Protein 3GXR (pdb70)

InterPro domains:
  IPR002152 Glycoside hydrolase, family 23 [PIRSF001065] (32-217)
  IPR002152 Glycoside hydrolase, family 23 [PR00749] (32-52)
  IPR002152 Glycoside hydrolase, family 23 [PR00749] (56-77)
  IPR002152 Glycoside hydrolase, family 23 [PR00749] (124-142)
  IPR002152 Glycoside hydrolase, family 23 [PR00749] (157-173)
  IPR002152 Glycoside hydrolase, family 23 [PR00749] (174-195)
  IPR002152 Glycoside hydrolase, family 23 [PR00749] (196-216)
  IPR023346 Lysozyme-like domain superfamily [SSF53955] (33-217)

Sequence (728 aa):
YGDITQVETSGASSKTSRQDKLEYDGVRASHTMAQTDAGRMEKYKSFINNVAKKHVVDPAVIAAIISRESRAGNVIFNTTPPGWGDNYNGFGLMQVDKRYHEPRGAWNSEEHIDQATGILVNFIQLIQKKFPSWSTEQQLKGAIAAYNTGDGRVESYESVDSRTTGKDYSNDVVARAQWYKKNGFDITQVETSGASSKTSRQDKLEYDGVRASHTMAQTDAGRMEKYKSFINNVAKKHVVDPAVIAAIISRESRAGNVIFNTTPPGWGDNYNGFGLMQVDKRYHEPRGAWNSEEHIDQATGILVNFIQLIQKKFPSWSTEQQLKGAIAAYNTGDGRVESYESVDSRTTGKDYSNDVVARAQWYKKNGFVGYGDITQVETSGASSKTSRQDKLEYDGVRASHTMAQTDAGRMEKYKSFINNVAKKHVVDPAVIAAIISRESRAGNYNGFGLMQVDKRYHEPRGAWNSEEHIDQATGILVNFIQLIQKKFPSWSTEQQLKGAIAAYNTGDGRVESYESVDSRTTGKDYSNDVVARAQWYKKNGFGYGDITQVETSGASSKTSRQDKLEYDGVRASHTMAQTDAGRMEKYKSFINNVAKKHVVDPAVIAAIISRESRAGNVIFNTTPPGWGDNYNGFGLMQVDKRYHEPRGAWNSEEHIDQATGILVNFIQLIQKKFPSWSTEQQLKGAIAAYNTGDGRVESYESVDSRTTGKDYSNDVVARAQWYKKNGF

Nearest PDB structures (foldseek):
  3gxr-assembly3_C  TM=1.006E+00  e=1.291E-26  Gadus morhua
  3gxr-assembly2_B  TM=9.962E-01  e=1.341E-23  Gadus morhua
  4g9s-assembly1_A  TM=9.813E-01  e=1.828E-18  Salmo salar
  3mgw-assembly1_A  TM=9.842E-01  e=4.224E-18  Salmo salar
  3wyh-assembly2_B  TM=9.875E-01  e=3.030E-17  Struthio camelus

Organism: Gadus morhua (NCBI:txid8049)

CATH classification: 1.10.530.10

Solvent-accessible surface area: 31520 Å² total; per-residue (Å²): 106,25,68,6,40,59,7,81,32,79,2,3,32,72,130,22,2,148,108,38,190,40,176,66,70,12,28,88,0,0,0,27,2,0,18,69,0,12,49,79,0,83,145,10,48,21,62,0,30,48,4,7,93,138,34,114,11,44,48,4,4,0,0,0,0,0,0,34,40,0,38,3,4,73,86,3,117,104,35,114,88,58,0,38,20,98,122,119,22,2,21,0,0,0,23,3,30,89,143,158,55,139,40,109,29,59,44,41,19,69,90,0,0,32,12,0,0,23,22,1,15,76,29,1,95,72,0,56,178,84,36,102,113,42,55,67,35,44,7,8,12,0,0,0,0,1,27,49,10,24,42,59,121,0,109,44,36,168,40,4,8,43,138,9,91,29,148,5,3,0,16,0,0,0,0,4,0,4,13,4,113,101,19,32,26,93,4,66,125,7,119,32,78,2,5,30,75,131,1,0,121,98,44,154,24,160,82,67,14,53,170,0,0,57,41,0,0,113,68,0,28,60,54,0,107,112,9,62,68,64,0,45,77,4,2,176,138,38,139,12,35,31,0,0,0,0,0,0,0,0,19,40,0,13,3,3,44,79,0,30,18,14,12,27,18,0,44,19,90,69,22,27,4,21,0,0,0,22,2,38,85,129,164,57,115,32,107,30,61,40,42,22,66,98,0,0,37,36,0,0,17,17,0,36,78,34,31,115,73,0,79,168,88,26,110,108,32,51,91,39,51,13,28,7,0,0,0,0,0,28,47,6,23,40,65,98,0,110,40,38,182,32,4,7,43,114,8,80,14,152,3,3,0,17,0,0,0,0,0,0,35,41,0,81,178,70,46,36,140,27,61,10,44,1,67,114,6,131,31,80,2,4,30,54,144,4,2,158,109,17,145,8,128,20,62,13,52,125,0,0,25,1,0,0,22,33,0,16,15,91,0,105,153,8,80,75,69,0,35,57,2,4,157,131,34,94,10,22,32,0,1,0,0,0,0,0,0,26,51,19,36,4,28,131,238,49,36,55,13,0,0,69,2,43,125,148,154,55,158,54,117,38,60,111,36,23,62,89,0,0,32,11,0,0,16,16,0,17,71,35,0,98,83,0,56,171,87,25,108,109,38,46,57,41,65,14,7,13,0,0,0,0,0,24,47,4,24,40,58,114,0,98,41,63,178,42,4,8,59,120,9,85,15,157,4,2,0,16,0,0,0,0,0,0,33,28,0,44,88,47,25,17,73,53,33,50,1,74,124,7,126,31,77,3,3,29,59,145,12,2,143,93,46,188,34,173,72,67,14,51,161,0,0,42,36,0,0,108,57,0,24,12,15,0,79,44,5,68,70,16,0,26,64,0,2,151,135,32,116,12,31,34,0,1,0,0,0,0,0,0,30,42,0,16,1,3,55,96,3,99,117,38,91,22,63,0,13,16,100,128,105,23,2,10,0,0,0,25,3,31,11,70,124,58,43,9,109,26,24,34,13,14,53,87,0,0,25,11,0,0,21,21,0,15,78,30,0,82,63,0,38,166,91,23,101,110,37,52,49,34,52,15,7,13,0,0,0,0,1,25,48,10,21,40,59,110,0,89,23,48,164,36,3,8,56,109,1,88,14,126,4,2,0,18,0,0,0,0,0,0,37,31,1,83,142,66,51,30

B-factor: mean 21.5, std 6.94, range [4.9, 52.39]

Radius of gyration: 28.85 Å; Cα contacts (8 Å, |Δi|>4): 1336; chains: 4; bounding box: 89×54×73 Å

Secondary structure (DSSP, 8-state):
---GGG-----B-HHHHHTTT-S--HHHHHHHHHHHTHHHHHTTHHHHHHHHHHHT--HHHHHHHHHHHHTTTTTTTTSSSTTEETTTTEETTTTEETTTSPPPS-TTSHHHHHHHHHHHHHHHHHHHHHSTTS-HHHHHHHHHHHHHH-GGG---STTTTTTSGGG-HHHHHHHHHHHHHHH--/-GGGS----B-HHHHGGGT-S--HHHHHHHHHHHHHHHHHTTHHHHHHHHHHHT--HHHHHHHHHHHHTTTTTTTTSSSTTEETTTTEETTTTEETTTS---S-TTSHHHHHHHHHHHHHHHHHHHHH-TTS-HHHHHHHHHHHHHH-GGG---STTTTTTSGGG-HHHHHHHHHHHHHHTT-/-TTS-GGGS----B-HHHHGGGT-S--HHHHHHHHHHHHHHHHGGGHHHHHHHHHHHT--HHHHHHHHHHHHGGG---EETTTTEETTTS---S-TTSHHHHHHHHHHHHHHHHHHHHH-TTS-HHHHHHHHHHHHHH-GGG---STTTTTTSGGG-HHHHHHHHHHHHHHTT-/----GGGS----B-HHHHHTTT-S--HHHHHHHHHHHHHHHHGGGHHHHHHHHHHHT--HHHHHHHHHHHHTTTTTTTTSSSTTEETTTTEETTTTEETTTS---S-TTSHHHHHHHHHHHHHHHHHHHHH-TTS-HHHHHHHHHHHHHH-GGG---STTTTTTSGGG-HHHHHHHHHHHHHTTT-

Structure (mmCIF, N/CA/C/O backbone):
data_3GXR
#
_entry.id   3GXR
#
_cell.length_a   110.190
_cell.length_b   75.520
_cell.length_c   78.290
_cell.angle_alpha   90.00
_cell.angle_beta   93.25
_cell.angle_gamma   90.00
#
_symmetry.space_group_name_H-M   'C 1 2 1'
#
loop_
_entity.id
_entity.type
_entity.pdbx_description
1 polymer 'Goose-type lysozyme 1'
2 branched 2-acetamido-2-deoxy-beta-D-glucopyranose-(1-4)-2-acetamido-2-deoxy-beta-D-glucopyranose
3 branched 2-acetamido-2-deoxy-beta-D-glucopyranose-(1-4)-2-acetamido-2-deoxy-beta-D-glucopyranose-(1-4)-2-acetamido-2-deoxy-beta-D-glucopyranose
4 water water
#
loop_
_atom_site.group_PDB
_atom_site.id
_atom_site.type_symbol
_atom_site.label_atom_id
_atom_site.label_alt_id
_atom_site.label_comp_id
_atom_site.label_asym_id
_atom_site.label_entity_id
_atom_site.label_seq_id
_atom_site.pdbx_PDB_ins_code
_atom_site.Cartn_x
_atom_site.Cartn_y
_atom_site.Cartn_z
_atom_site.occupancy
_atom_site.B_iso_or_equiv
_atom_site.auth_seq_id
_atom_site.auth_comp_id
_atom_site.auth_asym_id
_atom_site.auth_atom_id
_atom_site.pdbx_PDB_model_num
ATOM 1 N N . TYR A 1 3 ? 27.934 42.741 0.534 1.00 28.34 5 TYR A N 1
ATOM 2 C CA . TYR A 1 3 ? 28.354 43.367 -0.813 1.00 29.97 5 TYR A CA 1
ATOM 3 C C . TYR A 1 3 ? 29.833 43.784 -0.935 1.00 29.59 5 TYR A C 1
ATOM 4 O O . TYR A 1 3 ? 30.159 44.816 -1.567 1.00 31.52 5 TYR A O 1
ATOM 13 N N . GLY A 1 4 ? 30.723 42.956 -0.413 1.00 29.45 6 GLY A N 1
ATOM 14 C CA . GLY A 1 4 ? 32.029 43.436 0.018 1.00 27.01 6 GLY A CA 1
ATOM 15 C C . GLY A 1 4 ? 31.738 43.672 1.485 1.00 27.20 6 GLY A C 1
ATOM 16 O O . GLY A 1 4 ? 30.573 43.802 1.864 1.00 28.40 6 GLY A O 1
ATOM 17 N N . ASP A 1 5 ? 32.783 43.726 2.305 1.00 26.10 7 ASP A N 1
ATOM 18 C CA . ASP A 1 5 ? 32.647 43.827 3.763 1.00 24.84 7 ASP A CA 1
ATOM 19 C C . ASP A 1 5 ? 33.287 45.174 4.210 1.00 23.63 7 ASP A C 1
ATOM 20 O O . ASP A 1 5 ? 34.519 45.385 4.084 1.00 22.30 7 ASP A O 1
ATOM 25 N N . ILE A 1 6 ? 32.438 46.074 4.699 1.00 22.05 8 ILE A N 1
ATOM 26 C CA . ILE A 1 6 ? 32.861 47.465 4.933 1.00 21.60 8 ILE A CA 1
ATOM 27 C C . ILE A 1 6 ? 34.027 47.530 5.951 1.00 21.38 8 ILE A C 1
ATOM 28 O O . ILE A 1 6 ? 34.933 48.381 5.862 1.00 20.66 8 ILE A O 1
ATOM 33 N N . THR A 1 7 ? 33.987 46.615 6.918 1.00 22.66 9 THR A N 1
ATOM 34 C CA . THR A 1 7 ? 35.047 46.539 7.938 1.00 22.50 9 THR A CA 1
ATOM 35 C C . THR A 1 7 ? 36.419 46.196 7.367 1.00 22.04 9 THR A C 1
ATOM 36 O O . THR A 1 7 ? 37.421 46.528 7.989 1.00 21.42 9 THR A O 1
ATOM 40 N N . GLN A 1 8 ? 36.474 45.528 6.215 1.00 21.99 10 GLN A N 1
ATOM 41 C CA . GLN A 1 8 ? 37.728 45.218 5.587 1.00 22.40 10 GLN A CA 1
ATOM 42 C C . GLN A 1 8 ? 38.197 46.184 4.525 1.00 21.69 10 GLN A C 1
ATOM 43 O O . GLN A 1 8 ? 39.251 45.963 3.912 1.00 22.40 10 GLN A O 1
ATOM 49 N N . VAL A 1 9 ? 37.424 47.241 4.259 1.00 21.25 11 VAL A N 1
ATOM 50 C CA . VAL A 1 9 ? 37.872 48.216 3.287 1.00 20.17 11 VAL A CA 1
ATOM 51 C C . VAL A 1 9 ? 38.974 49.107 3.866 1.00 18.77 11 VAL A C 1
ATOM 52 O O . VAL A 1 9 ? 38.902 49.573 5.010 1.00 19.17 11 VAL A O 1
ATOM 56 N N . GLU A 1 10 ? 40.022 49.364 3.102 1.00 17.81 12 GLU A N 1
ATOM 57 C CA . GLU A 1 10 ? 41.030 50.188 3.680 1.00 19.26 12 GLU A CA 1
ATOM 58 C C . GLU A 1 10 ? 40.556 51.610 3.503 1.00 17.24 12 GLU A C 1
ATOM 59 O O . GLU A 1 10 ? 39.903 51.939 2.482 1.00 17.21 12 GLU A O 1
ATOM 65 N N . THR A 1 11 ? 40.976 52.457 4.430 1.00 16.34 13 THR A N 1
ATOM 66 C CA . THR A 1 11 ? 40.677 53.864 4.273 1.00 14.36 13 THR A CA 1
ATOM 67 C C . THR A 1 11 ? 41.706 54.789 4.934 1.00 15.24 13 THR A C 1
ATOM 68 O O . THR A 1 11 ? 42.156 54.519 6.085 1.00 16.63 13 THR A O 1
ATOM 72 N N . SER A 1 12 ? 41.966 55.919 4.278 1.00 15.45 14 SER A N 1
ATOM 73 C CA . SER A 1 12 ? 42.691 57.053 4.860 1.00 16.64 14 SER A CA 1
ATOM 74 C C . SER A 1 12 ? 41.781 58.182 5.409 1.00 15.76 14 SER A C 1
ATOM 75 O O . SER A 1 12 ? 42.298 59.260 5.788 1.00 15.75 14 SER A O 1
ATOM 78 N N . GLY A 1 13 ? 40.465 57.943 5.472 1.00 15.80 15 GLY A N 1
ATOM 79 C CA . GLY A 1 13 ? 39.534 58.979 5.994 1.00 14.86 15 GLY A CA 1
ATOM 80 C C . GLY A 1 13 ? 39.515 60.306 5.206 1.00 15.14 15 GLY A C 1
ATOM 81 O O . GLY A 1 13 ? 39.872 60.360 4.009 1.00 15.44 15 GLY A O 1
ATOM 82 N N . ALA A 1 14 ? 39.154 61.383 5.916 1.00 14.49 16 ALA A N 1
ATOM 83 C CA . ALA A 1 14 ? 38.884 62.696 5.337 1.00 16.35 16 ALA A CA 1
ATOM 84 C C . ALA A 1 14 ? 40.167 63.459 5.077 1.00 16.84 16 ALA A C 1
ATOM 85 O O . ALA A 1 14 ? 41.186 63.291 5.790 1.00 16.05 16 ALA A O 1
ATOM 87 N N . SER A 1 15 ? 40.140 64.253 4.015 1.00 17.62 17 SER A N 1
ATOM 88 C CA . SER A 1 15 ? 41.270 65.123 3.652 1.00 18.08 17 SER A CA 1
ATOM 89 C C . SER A 1 15 ? 41.318 66.271 4.617 1.00 19.95 17 SER A C 1
ATOM 90 O O . SER A 1 15 ? 40.388 66.457 5.396 1.00 20.29 17 SER A O 1
ATOM 93 N N . SER A 1 16 ? 42.368 67.092 4.554 1.00 21.90 18 SER A N 1
ATOM 94 C CA . SER A 1 16 ? 42.407 68.210 5.511 1.00 22.83 18 SER A CA 1
ATOM 95 C C . SER A 1 16 ? 41.328 69.215 5.213 1.00 22.84 18 SER A C 1
ATOM 96 O O . SER A 1 16 ? 40.691 69.745 6.138 1.00 24.16 18 SER A O 1
ATOM 99 N N . LYS A 1 17 ? 41.084 69.434 3.920 1.00 23.59 19 LYS A N 1
ATOM 100 C CA . LYS A 1 17 ? 40.046 70.373 3.473 1.00 21.81 19 LYS A CA 1
ATOM 101 C C . LYS A 1 17 ? 38.692 69.992 4.044 1.00 20.63 19 LYS A C 1
ATOM 102 O O . LYS A 1 17 ? 37.975 70.818 4.630 1.00 20.95 19 LYS A O 1
ATOM 108 N N . THR A 1 18 ? 38.335 68.720 3.918 1.00 18.74 20 THR A N 1
ATOM 109 C CA . THR A 1 18 ? 37.039 68.307 4.435 1.00 18.31 20 THR A CA 1
ATOM 110 C C . THR A 1 18 ? 36.979 68.514 5.919 1.00 17.08 20 THR A C 1
ATOM 111 O O . THR A 1 18 ? 35.951 68.948 6.508 1.00 19.04 20 THR A O 1
ATOM 115 N N . SER A 1 19 ? 38.085 68.140 6.558 1.00 19.72 21 SER A N 1
ATOM 116 C CA . SER A 1 19 ? 38.206 68.118 8.042 1.00 20.96 21 SER A CA 1
ATOM 117 C C . SER A 1 19 ? 38.079 69.565 8.640 1.00 21.76 21 SER A C 1
ATOM 118 O O . SER A 1 19 ? 37.462 69.798 9.696 1.00 22.87 21 SER A O 1
ATOM 121 N N . ARG A 1 20 ? 38.651 70.498 7.917 1.00 24.36 22 ARG A N 1
ATOM 122 C CA . ARG A 1 20 ? 38.588 71.919 8.242 1.00 26.98 22 ARG A CA 1
ATOM 123 C C . ARG A 1 20 ? 37.153 72.429 8.447 1.00 27.42 22 ARG A C 1
ATOM 124 O O . ARG A 1 20 ? 36.902 73.263 9.310 1.00 27.83 22 ARG A O 1
ATOM 132 N N . GLN A 1 21 ? 36.189 71.905 7.692 1.00 28.43 23 GLN A N 1
ATOM 133 C CA . GLN A 1 21 ? 34.865 72.526 7.634 1.00 28.89 23 GLN A CA 1
ATOM 134 C C . GLN A 1 21 ? 34.087 72.227 8.903 1.00 28.76 23 GLN A C 1
ATOM 135 O O . GLN A 1 21 ? 33.062 72.886 9.190 1.00 30.03 23 GLN A O 1
ATOM 141 N N . ASP A 1 22 ? 34.565 71.246 9.671 1.00 26.35 24 ASP A N 1
ATOM 142 C CA . ASP A 1 22 ? 34.037 71.008 11.022 1.00 25.95 24 ASP A CA 1
ATOM 143 C C . ASP A 1 22 ? 34.984 71.616 12.060 1.00 25.03 24 ASP A C 1
ATOM 144 O O . ASP A 1 22 ? 34.830 71.419 13.272 1.00 25.30 24 ASP A O 1
ATOM 149 N N . LYS A 1 23 ? 35.928 72.411 11.576 1.00 24.73 25 LYS A N 1
ATOM 150 C CA . LYS A 1 23 ? 36.793 73.159 12.492 1.00 23.88 25 LYS A CA 1
ATOM 151 C C . LYS A 1 23 ? 37.617 72.180 13.313 1.00 22.71 25 LYS A C 1
ATOM 152 O O . LYS A 1 23 ? 37.886 72.397 14.481 1.00 22.22 25 LYS A O 1
ATOM 158 N N . LEU A 1 24 ? 38.000 71.066 12.667 1.00 22.21 26 LEU A N 1
ATOM 159 C CA . LEU A 1 24 ? 38.894 70.081 13.297 1.00 21.08 26 LEU A CA 1
ATOM 160 C C . LEU A 1 24 ? 40.376 70.380 13.097 1.00 21.27 26 LEU A C 1
ATOM 161 O O . LEU A 1 24 ? 40.791 70.819 12.018 1.00 22.23 26 LEU A O 1
ATOM 166 N N . GLU A 1 25 ? 41.184 70.128 14.143 1.00 21.65 27 GLU A N 1
ATOM 167 C CA . GLU A 1 25 ? 42.643 70.343 14.049 1.00 21.68 27 GLU A CA 1
ATOM 168 C C . GLU A 1 25 ? 43.433 69.123 13.516 1.00 21.35 27 GLU A C 1
ATOM 169 O O . GLU A 1 25 ? 44.684 69.152 13.406 1.00 21.40 27 GLU A O 1
ATOM 175 N N . TYR A 1 26 ? 42.708 68.079 13.139 1.00 19.98 28 TYR A N 1
ATOM 176 C CA . TYR A 1 26 ? 43.344 66.861 12.633 1.00 19.71 28 TYR A CA 1
ATOM 177 C C . TYR A 1 26 ? 42.498 66.363 11.427 1.00 19.50 28 TYR A C 1
ATOM 178 O O . TYR A 1 26 ? 41.347 66.814 11.226 1.00 19.78 28 TYR A O 1
ATOM 187 N N . ASP A 1 27 ? 43.084 65.473 10.649 1.00 17.80 29 ASP A N 1
ATOM 188 C CA . ASP A 1 27 ? 42.428 64.943 9.480 1.00 17.30 29 ASP A CA 1
ATOM 189 C C . ASP A 1 27 ? 42.229 63.420 9.549 1.00 16.46 29 ASP A C 1
ATOM 190 O O . ASP A 1 27 ? 42.332 62.805 10.624 1.00 16.65 29 ASP A O 1
ATOM 195 N N . GLY A 1 28 ? 41.941 62.814 8.398 1.00 17.40 30 GLY A N 1
ATOM 196 C CA . GLY A 1 28 ? 42.033 61.371 8.311 1.00 15.14 30 GLY A CA 1
ATOM 197 C C . GLY A 1 28 ? 40.916 60.620 9.010 1.00 16.21 30 GLY A C 1
ATOM 198 O O . GLY A 1 28 ? 39.774 61.103 9.104 1.00 14.37 30 GLY A O 1
ATOM 199 N N . VAL A 1 29 ? 41.202 59.382 9.437 1.00 15.53 31 VAL A N 1
ATOM 200 C CA . VAL A 1 29 ? 40.100 58.554 9.886 1.00 15.04 31 VAL A CA 1
ATOM 201 C C . VAL A 1 29 ? 39.478 59.154 11.139 1.00 14.62 31 VAL A C 1
ATOM 202 O O . VAL A 1 29 ? 38.272 59.107 11.350 1.00 15.55 31 VAL A O 1
ATOM 206 N N . ARG A 1 30 ? 40.336 59.698 12.022 1.00 14.68 32 ARG A N 1
ATOM 207 C CA . ARG A 1 30 ? 39.772 60.272 13.236 1.00 15.77 32 ARG A CA 1
ATOM 208 C C . ARG A 1 30 ? 38.769 61.440 12.895 1.00 14.53 32 ARG A C 1
ATOM 209 O O . ARG A 1 30 ? 37.739 61.569 13.546 1.00 15.17 32 ARG A O 1
ATOM 217 N N . ALA A 1 31 ? 39.070 62.213 11.863 1.00 13.77 33 ALA A N 1
ATOM 218 C CA . ALA A 1 31 ? 38.187 63.292 11.446 1.00 14.02 33 ALA A CA 1
ATOM 219 C C . ALA A 1 31 ? 36.842 62.727 10.937 1.00 12.88 33 ALA A C 1
ATOM 220 O O . ALA A 1 31 ? 35.777 63.212 11.290 1.00 14.33 33 ALA A O 1
ATOM 222 N N . SER A 1 32 ? 36.909 61.680 10.121 1.00 14.24 34 SER A N 1
ATOM 223 C CA . SER A 1 32 ? 35.704 60.956 9.686 1.00 13.79 34 SER A CA 1
ATOM 224 C C . SER A 1 32 ? 34.876 60.470 10.858 1.00 12.82 34 SER A C 1
ATOM 225 O O . SER A 1 32 ? 33.661 60.639 10.870 1.00 13.57 34 SER A O 1
ATOM 228 N N . HIS A 1 33 ? 35.529 59.785 11.839 1.00 11.10 35 HIS A N 1
ATOM 229 C CA . HIS A 1 33 ? 34.857 59.362 13.048 1.00 13.24 35 HIS A CA 1
ATOM 230 C C . HIS A 1 33 ? 34.130 60.540 13.744 1.00 12.92 35 HIS A C 1
ATOM 231 O O . HIS A 1 33 ? 32.963 60.432 14.182 1.00 13.98 35 HIS A O 1
ATOM 238 N N . THR A 1 34 ? 34.826 61.647 13.881 1.00 14.58 36 THR A N 1
ATOM 239 C CA . THR A 1 34 ? 34.273 62.811 14.590 1.00 12.99 36 THR A CA 1
ATOM 240 C C . THR A 1 34 ? 33.084 63.366 13.825 1.00 14.65 36 THR A C 1
ATOM 241 O O . THR A 1 34 ? 32.016 63.614 14.420 1.00 16.09 36 THR A O 1
ATOM 245 N N . MET A 1 35 ? 33.244 63.499 12.505 1.00 13.65 37 MET A N 1
ATOM 246 C CA . MET A 1 35 ? 32.079 64.020 11.675 1.00 14.51 37 MET A CA 1
ATOM 247 C C . MET A 1 35 ? 30.885 63.078 11.698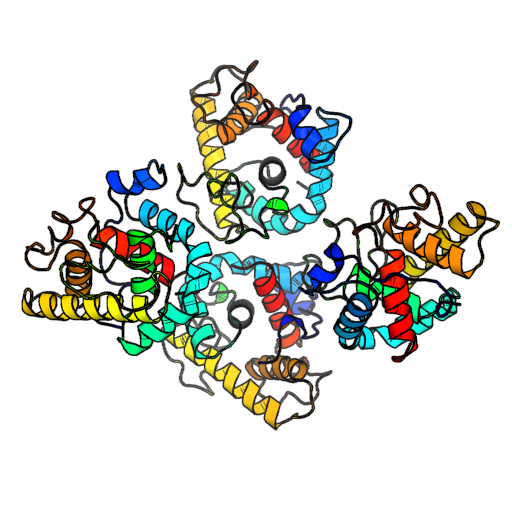 1.00 13.02 37 MET A C 1
ATOM 248 O O . MET A 1 35 ? 29.671 63.509 11.789 1.00 12.90 37 MET A O 1
ATOM 253 N N . ALA A 1 36 ? 31.174 61.762 11.706 1.00 12.53 38 ALA A N 1
ATOM 254 C CA . ALA A 1 36 ? 30.101 60.781 11.835 1.00 13.91 38 ALA A CA 1
ATOM 255 C C . ALA A 1 36 ? 29.410 60.896 13.196 1.00 13.79 38 ALA A C 1
ATOM 256 O O . ALA A 1 36 ? 28.150 60.917 13.279 1.00 12.37 38 ALA A O 1
ATOM 258 N N . GLN A 1 37 ? 30.232 60.987 14.250 1.00 12.78 39 GLN A N 1
ATOM 259 C CA . GLN A 1 37 ? 29.701 61.179 15.599 1.00 13.70 39 GLN A CA 1
ATOM 260 C C . GLN A 1 37 ? 28.836 62.446 15.688 1.00 15.32 39 GLN A C 1
ATOM 261 O O . GLN A 1 37 ? 27.731 62.378 16.228 1.00 15.96 39 GLN A O 1
ATOM 267 N N . THR A 1 38 ? 29.291 63.513 15.057 1.00 16.53 40 THR A N 1
ATOM 268 C CA . THR A 1 38 ? 28.528 64.796 15.026 1.00 15.61 40 THR A CA 1
ATOM 269 C C . THR A 1 38 ? 27.122 64.578 14.474 1.00 15.77 40 THR A C 1
ATOM 270 O O . THR A 1 38 ? 26.123 65.075 15.034 1.00 16.25 40 THR A O 1
ATOM 274 N N . ASP A 1 39 ? 27.008 63.727 13.439 1.00 14.11 41 ASP A N 1
ATOM 275 C CA . ASP A 1 39 ? 25.712 63.544 12.787 1.00 13.99 41 ASP A CA 1
ATOM 276 C C . ASP A 1 39 ? 24.866 62.402 13.380 1.00 13.88 41 ASP A C 1
ATOM 277 O O . ASP A 1 39 ? 23.799 62.122 12.900 1.00 14.32 41 ASP A O 1
ATOM 282 N N . ALA A 1 40 ? 25.337 61.744 14.453 1.00 13.40 42 ALA A N 1
ATOM 283 C CA . ALA A 1 40 ? 24.758 60.479 14.853 1.00 15.08 42 ALA A CA 1
ATOM 284 C C . ALA A 1 40 ? 23.398 60.776 15.500 1.00 13.28 42 ALA A C 1
ATOM 285 O O . ALA A 1 40 ? 22.455 59.987 15.357 1.00 14.95 42 ALA A O 1
ATOM 287 N N . GLY A 1 41 ? 23.311 61.927 16.170 1.00 12.45 43 GLY A N 1
ATOM 288 C CA . GLY A 1 41 ? 22.062 62.295 16.862 1.00 13.95 43 GLY A CA 1
ATOM 289 C C . GLY A 1 41 ? 20.928 62.510 15.848 1.00 15.51 43 GLY A C 1
ATOM 290 O O . GLY A 1 41 ? 19.773 62.011 16.015 1.00 16.96 43 GLY A O 1
ATOM 291 N N . ARG A 1 42 ? 21.256 63.287 14.799 1.00 16.13 44 ARG A N 1
ATOM 292 C CA . ARG A 1 42 ? 20.289 63.582 13.709 1.00 16.19 44 ARG A CA 1
ATOM 293 C C . ARG A 1 42 ? 19.940 62.278 12.987 1.00 15.84 44 ARG A C 1
ATOM 294 O O . ARG A 1 42 ? 18.790 62.010 12.570 1.00 15.84 44 ARG A O 1
ATOM 302 N N . MET A 1 43 ? 20.934 61.420 12.906 1.00 14.92 45 MET A N 1
ATOM 303 C CA . MET A 1 43 ? 20.773 60.131 12.198 1.00 16.50 45 MET A CA 1
ATOM 304 C C . MET A 1 43 ? 19.681 59.262 12.835 1.00 17.48 45 MET A C 1
ATOM 305 O O . MET A 1 43 ? 19.000 58.529 12.142 1.00 17.57 45 MET A O 1
ATOM 310 N N . GLU A 1 44 ? 19.471 59.391 14.154 1.00 17.17 46 GLU A N 1
ATOM 311 C CA . GLU A 1 44 ? 18.457 58.578 14.861 1.00 19.11 46 GLU A CA 1
ATOM 312 C C . GLU A 1 44 ? 17.047 58.738 14.294 1.00 18.02 46 GLU A C 1
ATOM 313 O O . GLU A 1 44 ? 16.307 57.761 14.211 1.00 19.18 46 GLU A O 1
ATOM 319 N N . LYS A 1 45 ? 16.701 59.970 13.921 1.00 18.78 47 LYS A N 1
ATOM 320 C CA . LYS A 1 45 ? 15.414 60.306 13.290 1.00 19.90 47 LYS A CA 1
ATOM 321 C C . LYS A 1 45 ? 15.040 59.391 12.093 1.00 19.02 47 LYS A C 1
ATOM 322 O O . LYS A 1 45 ? 13.872 59.135 11.784 1.00 19.74 47 LYS A O 1
ATOM 328 N N . TYR A 1 46 ? 16.056 58.951 11.354 1.00 20.10 48 TYR A N 1
ATOM 329 C CA . TYR A 1 46 ? 15.872 58.188 10.115 1.00 18.72 48 TYR A CA 1
ATOM 330 C C . TYR A 1 46 ? 16.123 56.698 10.250 1.00 19.50 48 TYR A C 1
ATOM 331 O O . TYR A 1 46 ? 16.231 55.972 9.256 1.00 18.62 48 TYR A O 1
ATOM 340 N N . LYS A 1 47 ? 16.265 56.238 11.491 1.00 19.04 49 LYS A N 1
ATOM 341 C CA . LYS A 1 47 ? 16.522 54.843 11.785 1.00 22.09 49 LYS A CA 1
ATOM 342 C C . LYS A 1 47 ? 15.559 53.863 11.170 1.00 21.98 49 LYS A C 1
ATOM 343 O O . LYS A 1 47 ? 16.017 52.889 10.588 1.00 24.46 49 LYS A O 1
ATOM 349 N N . SER A 1 48 ? 14.236 54.055 11.312 1.00 22.33 50 SER A N 1
ATOM 350 C CA . SER A 1 48 ? 13.299 53.090 10.748 1.00 23.07 50 SER A CA 1
ATOM 351 C C . SER A 1 48 ? 13.594 53.006 9.244 1.00 22.35 50 SER A C 1
ATOM 352 O O . SER A 1 48 ? 13.708 51.917 8.692 1.00 25.20 50 SER A O 1
ATOM 355 N N . PHE A 1 49 ? 13.731 54.170 8.606 1.00 20.52 51 PHE A N 1
ATOM 356 C CA . PHE A 1 49 ? 13.934 54.221 7.133 1.00 18.15 51 PHE A CA 1
ATOM 357 C C . PHE A 1 49 ? 15.248 53.566 6.716 1.00 17.13 51 PHE A C 1
ATOM 358 O O . PHE A 1 49 ? 15.266 52.800 5.755 1.00 16.70 51 PHE A O 1
ATOM 366 N N . ILE A 1 50 ? 16.336 53.858 7.432 1.00 16.11 52 ILE A N 1
ATOM 367 C CA . ILE A 1 50 ? 17.659 53.351 7.053 1.00 16.00 52 ILE A CA 1
ATOM 368 C C . ILE A 1 50 ? 17.599 51.837 7.225 1.00 17.33 52 ILE A C 1
ATOM 369 O O . ILE A 1 50 ? 18.085 51.071 6.388 1.00 17.06 52 ILE A O 1
ATOM 374 N N . ASN A 1 51 ? 16.993 51.390 8.324 1.00 18.41 53 ASN A N 1
ATOM 375 C CA . ASN A 1 51 ? 16.843 49.928 8.531 1.00 20.66 53 ASN A CA 1
ATOM 376 C C . ASN A 1 51 ? 16.027 49.218 7.446 1.00 20.74 53 ASN A C 1
ATOM 377 O O . ASN A 1 51 ? 16.406 48.158 6.949 1.00 22.37 53 ASN A O 1
ATOM 382 N N . ASN A 1 52 ? 14.884 49.780 7.119 1.00 22.59 54 ASN A N 1
ATOM 383 C CA . ASN A 1 52 ? 14.080 49.226 6.070 1.00 22.41 54 ASN A CA 1
ATOM 384 C C . ASN A 1 52 ? 14.786 49.104 4.730 1.00 21.95 54 ASN A C 1
ATOM 385 O O . ASN A 1 52 ? 14.781 48.049 4.099 1.00 21.44 54 ASN A O 1
ATOM 390 N N . VAL A 1 53 ? 15.461 50.174 4.345 1.00 20.18 55 VAL A N 1
ATOM 391 C CA . VAL A 1 53 ? 16.133 50.199 3.055 1.00 18.93 55 VAL A CA 1
ATOM 392 C C . VAL A 1 53 ? 17.337 49.283 3.010 1.00 19.21 55 VAL A C 1
ATOM 393 O O . VAL A 1 53 ? 17.610 48.617 1.984 1.00 18.82 55 VAL A O 1
ATOM 397 N N . ALA A 1 54 ? 18.103 49.253 4.110 1.00 19.75 56 ALA A N 1
ATOM 398 C CA . ALA A 1 54 ? 19.247 48.365 4.196 1.00 18.69 56 ALA A CA 1
ATOM 399 C C . ALA A 1 54 ? 18.749 46.895 4.060 1.00 19.57 56 ALA A C 1
ATOM 400 O O . ALA A 1 54 ? 19.377 46.050 3.386 1.00 19.29 56 ALA A O 1
ATOM 402 N N . LYS A 1 55 ? 17.607 46.584 4.662 1.00 19.63 57 LYS A N 1
ATOM 403 C CA . LYS A 1 55 ? 17.069 45.220 4.544 1.00 21.98 57 LYS A CA 1
ATOM 404 C C . LYS A 1 55 ? 16.693 44.898 3.079 1.00 21.27 57 LYS A C 1
ATOM 405 O O . LYS A 1 55 ? 16.970 43.792 2.577 1.00 22.63 57 LYS A O 1
ATOM 411 N N . LYS A 1 56 ? 16.146 45.902 2.388 1.00 20.89 58 LYS A N 1
ATOM 412 C CA . LYS A 1 56 ? 15.590 45.718 1.036 1.00 18.97 58 LYS A CA 1
ATOM 413 C C . LYS A 1 56 ? 16.721 45.499 0.050 1.00 19.24 58 LYS A C 1
ATOM 414 O O . LYS A 1 56 ? 16.631 44.576 -0.770 1.00 19.60 58 LYS A O 1
ATOM 420 N N . HIS A 1 57 ? 17.777 46.308 0.160 1.00 17.61 59 HIS A N 1
ATOM 421 C CA . HIS A 1 57 ? 18.967 46.249 -0.743 1.00 17.23 59 HIS A CA 1
ATOM 422 C C . HIS A 1 57 ? 20.102 45.367 -0.272 1.00 18.12 59 HIS A C 1
ATOM 423 O O . HIS A 1 57 ? 21.039 45.133 -0.999 1.00 17.47 59 HIS A O 1
ATOM 430 N N . VAL A 1 58 ? 20.017 44.894 0.966 1.00 19.81 60 VAL A N 1
ATOM 431 C CA . VAL A 1 58 ? 21.105 44.113 1.552 1.00 20.82 60 VAL A CA 1
ATOM 432 C C . VAL A 1 58 ? 22.410 44.893 1.577 1.00 21.58 60 VAL A C 1
ATOM 433 O O . VAL A 1 58 ? 23.473 44.455 1.119 1.00 19.52 60 VAL A O 1
ATOM 437 N N . VAL A 1 59 ? 22.288 46.099 2.125 1.00 21.88 61 VAL A N 1
ATOM 438 C CA . VAL A 1 59 ? 23.413 47.007 2.240 1.00 22.62 61 VAL A CA 1
ATOM 439 C C . VAL A 1 59 ? 23.502 47.324 3.703 1.00 21.72 61 VAL A C 1
ATOM 440 O O . VAL A 1 59 ? 22.480 47.505 4.351 1.00 22.73 61 VAL A O 1
ATOM 444 N N . ASP A 1 60 ? 24.704 47.388 4.243 1.00 20.90 62 ASP A N 1
ATOM 445 C CA . ASP A 1 60 ? 24.844 47.641 5.679 1.00 21.41 62 ASP A CA 1
ATOM 446 C C . ASP A 1 60 ? 24.220 49.005 6.060 1.00 19.79 62 ASP A C 1
ATOM 447 O O . ASP A 1 60 ? 24.513 49.976 5.408 1.00 19.82 62 ASP A O 1
ATOM 452 N N . PRO A 1 61 ? 23.383 49.095 7.113 1.00 19.81 63 PRO A N 1
ATOM 453 C CA . PRO A 1 61 ? 22.836 50.391 7.433 1.00 18.90 63 PRO A CA 1
ATOM 454 C C . PRO A 1 61 ? 23.898 51.434 7.761 1.00 18.29 63 PRO A C 1
ATOM 455 O O . PRO A 1 61 ? 23.617 52.625 7.608 1.00 15.80 63 PRO A O 1
ATOM 459 N N . ALA A 1 62 ? 25.098 50.994 8.181 1.00 17.83 64 ALA A N 1
ATOM 460 C CA . ALA A 1 62 ? 26.206 51.908 8.473 1.00 15.93 64 ALA A CA 1
ATOM 461 C C . ALA A 1 62 ? 26.716 52.604 7.205 1.00 16.44 64 ALA A C 1
ATOM 462 O O . ALA A 1 62 ? 27.205 53.738 7.250 1.00 15.22 64 ALA A O 1
ATOM 464 N N . VAL A 1 63 ? 26.611 51.906 6.087 1.00 14.63 65 VAL A N 1
ATOM 465 C CA . VAL A 1 63 ? 27.022 52.481 4.809 1.00 14.65 65 VAL A CA 1
ATOM 466 C C . VAL A 1 63 ? 26.010 53.550 4.385 1.00 13.11 65 VAL A C 1
ATOM 467 O O . VAL A 1 63 ? 26.397 54.634 3.941 1.00 11.81 65 VAL A O 1
ATOM 471 N N . ILE A 1 64 ? 24.730 53.268 4.526 1.00 13.38 66 ILE A N 1
ATOM 472 C CA . ILE A 1 64 ? 23.671 54.257 4.266 1.00 12.70 66 ILE A CA 1
ATOM 473 C C . ILE A 1 64 ? 23.867 55.467 5.157 1.00 13.55 66 ILE A C 1
ATOM 474 O O . ILE A 1 64 ? 23.830 56.642 4.715 1.00 14.14 66 ILE A O 1
ATOM 479 N N . ALA A 1 65 ? 24.056 55.186 6.439 1.00 12.66 67 ALA A N 1
ATOM 480 C CA . ALA A 1 65 ? 24.189 56.271 7.380 1.00 14.73 67 ALA A CA 1
ATOM 481 C C . ALA A 1 65 ? 25.414 57.160 7.011 1.00 12.87 67 ALA A C 1
ATOM 482 O O . ALA A 1 65 ? 25.324 58.411 7.042 1.00 12.73 67 ALA A O 1
ATOM 484 N N . ALA A 1 66 ? 26.547 56.548 6.653 1.00 11.92 68 ALA A N 1
ATOM 485 C CA . ALA A 1 66 ? 27.768 57.249 6.270 1.00 12.51 68 ALA A CA 1
ATOM 486 C C . ALA A 1 66 ? 27.581 58.189 5.045 1.00 12.71 68 ALA A C 1
ATOM 487 O O . ALA A 1 66 ? 28.081 59.345 4.996 1.00 12.01 68 ALA A O 1
ATOM 489 N N . ILE A 1 67 ? 26.837 57.683 4.094 1.00 12.78 69 ILE A N 1
ATOM 490 C CA . ILE A 1 67 ? 26.464 58.507 2.930 1.00 11.64 69 ILE A CA 1
ATOM 491 C C . ILE A 1 67 ? 25.510 59.677 3.353 1.00 10.81 69 ILE A C 1
ATOM 492 O O . ILE A 1 67 ? 25.730 60.843 2.928 1.00 12.19 69 ILE A O 1
ATOM 497 N N . ILE A 1 68 ? 24.529 59.424 4.219 1.00 11.50 70 ILE A N 1
ATOM 498 C CA . ILE A 1 68 ? 23.667 60.523 4.717 1.00 10.35 70 ILE A CA 1
ATOM 499 C C . ILE A 1 68 ? 24.542 61.601 5.408 1.00 11.99 70 ILE A C 1
ATOM 500 O O . ILE A 1 68 ? 24.354 62.810 5.243 1.00 11.78 70 ILE A O 1
ATOM 505 N N . SER A 1 69 ? 25.543 61.157 6.169 1.00 12.06 71 SER A N 1
ATOM 506 C CA . SER A 1 69 ? 26.406 62.070 6.916 1.00 12.38 71 SER A CA 1
ATOM 507 C C . SER A 1 69 ? 27.262 62.893 5.960 1.00 12.82 71 SER A C 1
ATOM 508 O O . SER A 1 69 ? 27.321 64.116 6.029 1.00 13.44 71 SER A O 1
ATOM 511 N N . ARG A 1 70 ? 27.901 62.217 5.044 1.00 10.87 72 ARG A N 1
ATOM 512 C CA . ARG A 1 70 ? 28.771 62.912 4.130 1.00 11.28 72 ARG A CA 1
ATOM 513 C C . ARG A 1 70 ? 27.929 63.844 3.209 1.00 11.39 72 ARG A C 1
ATOM 514 O O . ARG A 1 70 ? 28.317 64.982 2.982 1.00 12.33 72 ARG A O 1
ATOM 522 N N . GLU A 1 71 ? 26.785 63.370 2.724 1.00 12.09 73 GLU A N 1
ATOM 523 C CA . GLU A 1 71 ? 26.037 64.103 1.683 1.00 13.38 73 GLU A CA 1
ATOM 524 C C . GLU A 1 71 ? 25.361 65.356 2.224 1.00 13.83 73 GLU A C 1
ATOM 525 O O . GLU A 1 71 ? 25.403 66.393 1.580 1.00 14.43 73 GLU A O 1
ATOM 531 N N . SER A 1 72 ? 24.760 65.305 3.434 1.00 13.02 74 SER A N 1
ATOM 532 C CA . SER A 1 72 ? 23.976 66.445 3.889 1.00 13.61 74 SER A CA 1
ATOM 533 C C . SER A 1 72 ? 24.109 66.653 5.399 1.00 13.68 74 SER A C 1
ATOM 534 O O . SER A 1 72 ? 23.330 67.417 5.971 1.00 14.90 74 SER A O 1
ATOM 537 N N . ARG A 1 73 ? 25.037 65.939 6.051 1.00 13.05 75 ARG A N 1
ATOM 538 C CA . ARG A 1 73 ? 25.179 66.012 7.509 1.00 11.87 75 ARG A CA 1
ATOM 539 C C . ARG A 1 73 ? 23.855 65.607 8.145 1.00 13.70 75 ARG A C 1
ATOM 540 O O . ARG A 1 73 ? 23.389 66.249 9.062 1.00 14.64 75 ARG A O 1
ATOM 548 N N . ALA A 1 74 ? 23.245 64.523 7.663 1.00 13.26 76 ALA A N 1
ATOM 549 C CA . ALA A 1 74 ? 21.889 64.143 8.152 1.00 12.78 76 ALA A CA 1
ATOM 550 C C . ALA A 1 74 ? 20.917 65.309 8.213 1.00 15.14 76 ALA A C 1
ATOM 551 O O . ALA A 1 74 ? 20.121 65.421 9.179 1.00 14.38 76 ALA A O 1
ATOM 553 N N . GLY A 1 75 ? 20.872 66.069 7.116 1.00 14.89 77 GLY A N 1
ATOM 554 C CA . GLY A 1 75 ? 19.900 67.142 6.939 1.00 14.20 77 GLY A CA 1
ATOM 555 C C . GLY A 1 75 ? 20.343 68.525 7.450 1.00 15.22 77 GLY A C 1
ATOM 556 O O . GLY A 1 75 ? 19.723 69.534 7.147 1.00 15.68 77 GLY A O 1
ATOM 557 N N . ASN A 1 76 ? 21.402 68.581 8.262 1.00 16.05 78 ASN A N 1
ATOM 558 C CA . ASN A 1 76 ? 21.877 69.849 8.812 1.00 17.67 78 ASN A CA 1
ATOM 559 C C . ASN A 1 76 ? 22.145 71.014 7.849 1.00 16.96 78 ASN A C 1
ATOM 560 O O . ASN A 1 76 ? 21.846 72.166 8.188 1.00 17.07 78 ASN A O 1
ATOM 565 N N . VAL A 1 77 ? 22.676 70.722 6.647 1.00 16.24 79 VAL A N 1
ATOM 566 C CA . VAL A 1 77 ? 22.984 71.715 5.672 1.00 16.13 79 VAL A CA 1
ATOM 567 C C . VAL A 1 77 ? 21.962 71.837 4.532 1.00 15.11 79 VAL A C 1
ATOM 568 O O . VAL A 1 77 ? 22.155 72.684 3.629 1.00 17.18 79 VAL A O 1
ATOM 572 N N . ILE A 1 78 ? 20.840 71.120 4.629 1.00 12.54 80 ILE A N 1
ATOM 573 C CA . ILE A 1 78 ? 19.811 71.191 3.571 1.00 13.48 80 ILE A CA 1
ATOM 574 C C . ILE A 1 78 ? 18.380 71.409 4.049 1.00 13.57 80 ILE A C 1
ATOM 575 O O . ILE A 1 78 ? 17.466 71.539 3.210 1.00 14.42 80 ILE A O 1
ATOM 580 N N . PHE A 1 79 ? 18.168 71.442 5.357 1.00 15.03 81 PHE A N 1
ATOM 581 C CA . PHE A 1 79 ? 16.786 71.510 5.855 1.00 16.63 81 PHE A CA 1
ATOM 582 C C . PHE A 1 79 ? 16.205 72.909 5.516 1.00 17.13 81 PHE A C 1
ATOM 583 O O . PHE A 1 79 ? 14.983 73.097 5.463 1.00 17.79 81 PHE A O 1
ATOM 591 N N . ASN A 1 80 ? 17.067 73.852 5.220 1.00 17.08 82 ASN A N 1
ATOM 592 C CA . ASN A 1 80 ? 16.657 75.304 5.119 1.00 19.05 82 ASN A CA 1
ATOM 593 C C . ASN A 1 80 ? 17.034 75.979 3.782 1.00 20.93 82 ASN A C 1
ATOM 594 O O . ASN A 1 80 ? 17.224 77.229 3.683 1.00 21.51 82 ASN A O 1
ATOM 599 N N . THR A 1 81 ? 17.189 75.178 2.741 1.00 23.01 83 THR A N 1
ATOM 600 C CA . THR A 1 81 ? 17.326 75.767 1.411 1.00 23.46 83 THR A CA 1
ATOM 601 C C . THR A 1 81 ? 15.907 76.076 0.862 1.00 26.26 83 THR A C 1
ATOM 602 O O . THR A 1 81 ? 14.910 75.701 1.467 1.00 25.06 83 THR A O 1
ATOM 606 N N . THR A 1 82 ? 15.759 76.799 -0.259 1.00 28.27 84 THR A N 1
ATOM 607 C CA . THR A 1 82 ? 14.400 76.793 -0.835 1.00 29.86 84 THR A CA 1
ATOM 608 C C . THR A 1 82 ? 14.301 76.262 -2.248 1.00 27.92 84 THR A C 1
ATOM 609 O O . THR A 1 82 ? 15.072 76.657 -3.134 1.00 29.53 84 THR A O 1
ATOM 613 N N . PRO A 1 83 ? 13.393 75.300 -2.417 1.00 27.44 85 PRO A N 1
ATOM 614 C CA . PRO A 1 83 ? 12.766 74.805 -1.184 1.00 26.60 85 PRO A CA 1
ATOM 615 C C . PRO A 1 83 ? 13.708 73.808 -0.437 1.00 25.03 85 PRO A C 1
ATOM 616 O O . PRO A 1 83 ? 14.781 73.554 -0.907 1.00 24.46 85 PRO A O 1
ATOM 620 N N . PRO A 1 84 ? 13.304 73.302 0.720 1.00 24.73 86 PRO A N 1
ATOM 621 C CA . PRO A 1 84 ? 14.174 72.392 1.478 1.00 22.84 86 PRO A CA 1
ATOM 622 C C . PRO A 1 84 ? 14.684 71.157 0.748 1.00 22.11 86 PRO A C 1
ATOM 623 O O . PRO A 1 84 ? 13.951 70.520 -0.025 1.00 22.13 86 PRO A O 1
ATOM 627 N N . GLY A 1 85 ? 15.918 70.788 1.070 1.00 20.52 87 GLY A N 1
ATOM 628 C CA . GLY A 1 85 ? 16.407 69.450 0.737 1.00 21.22 87 GLY A CA 1
ATOM 629 C C . GLY A 1 85 ? 17.423 69.487 -0.381 1.00 21.27 87 GLY A C 1
ATOM 630 O O . GLY A 1 85 ? 17.839 68.433 -0.873 1.00 22.19 87 GLY A O 1
ATOM 631 N N . TRP A 1 86 ? 17.824 70.679 -0.788 1.00 19.03 88 TRP A N 1
ATOM 632 C CA . TRP A 1 86 ? 18.697 70.853 -1.997 1.00 19.88 88 TRP A CA 1
ATOM 633 C C . TRP A 1 86 ? 20.200 71.096 -1.741 1.00 20.89 88 TRP A C 1
ATOM 634 O O . TRP A 1 86 ? 20.571 71.784 -0.747 1.00 21.03 88 TRP A O 1
ATOM 645 N N . GLY A 1 87 ? 21.071 70.620 -2.650 1.00 22.13 89 GLY A N 1
ATOM 646 C CA . GLY A 1 87 ? 22.504 70.925 -2.595 1.00 23.00 89 GLY A CA 1
ATOM 647 C C . GLY A 1 87 ? 23.146 70.931 -3.968 1.00 24.48 89 GLY A C 1
ATOM 648 O O . GLY A 1 87 ? 22.442 70.810 -4.993 1.00 24.28 89 GLY A O 1
ATOM 649 N N . ASP A 1 88 ? 24.482 71.062 -4.016 1.00 23.85 90 ASP A N 1
ATOM 650 C CA . ASP A 1 88 ? 25.232 70.903 -5.253 1.00 26.82 90 ASP A CA 1
ATOM 651 C C . ASP A 1 88 ? 24.592 71.641 -6.461 1.00 27.99 90 ASP A C 1
ATOM 652 O O . ASP A 1 88 ? 24.533 71.100 -7.568 1.00 28.62 90 ASP A O 1
ATOM 657 N N . ASN A 1 89 ? 24.184 72.867 -6.194 1.00 29.75 91 ASN A N 1
ATOM 658 C CA . ASN A 1 89 ? 23.517 73.863 -7.087 1.00 32.02 91 ASN A CA 1
ATOM 659 C C . ASN A 1 89 ? 22.873 73.672 -8.499 1.00 31.57 91 ASN A C 1
ATOM 660 O O . ASN A 1 89 ? 23.523 73.771 -9.506 1.00 33.13 91 ASN A O 1
ATOM 665 N N . TYR A 1 90 ? 21.591 73.457 -8.620 1.00 31.49 92 TYR A N 1
ATOM 666 C CA . TYR A 1 90 ? 20.689 73.073 -7.569 1.00 28.11 92 TYR A CA 1
ATOM 667 C C . TYR A 1 90 ? 20.414 71.633 -7.932 1.00 25.70 92 TYR A C 1
ATOM 668 O O . TYR A 1 90 ? 19.259 71.295 -8.303 1.00 24.95 92 TYR A O 1
ATOM 677 N N . ASN A 1 91 ? 21.477 70.815 -7.926 1.00 22.64 93 ASN A N 1
ATOM 678 C CA . ASN A 1 91 ? 21.404 69.535 -8.575 1.00 20.68 93 ASN A CA 1
ATOM 679 C C . ASN A 1 91 ? 21.229 68.360 -7.623 1.00 19.16 93 ASN A C 1
ATOM 680 O O . ASN A 1 91 ? 20.720 67.343 -8.057 1.00 17.84 93 ASN A O 1
ATOM 685 N N . GLY A 1 92 ? 21.648 68.500 -6.357 1.00 16.94 94 GLY A N 1
ATOM 686 C CA . GLY A 1 92 ? 21.593 67.367 -5.403 1.00 15.60 94 GLY A CA 1
ATOM 687 C C . GLY A 1 92 ? 20.344 67.452 -4.515 1.00 14.37 94 GLY A C 1
ATOM 688 O O . GLY A 1 92 ? 20.100 68.484 -3.870 1.00 14.90 94 GLY A O 1
ATOM 689 N N . PHE A 1 93 ? 19.551 66.389 -4.477 1.00 14.51 95 PHE A N 1
ATOM 690 C CA . PHE A 1 93 ? 18.267 66.381 -3.703 1.00 14.77 95 PHE A CA 1
ATOM 691 C C . PHE A 1 93 ? 18.298 65.358 -2.567 1.00 14.72 95 PHE A C 1
ATOM 692 O O . PHE A 1 93 ? 18.624 64.159 -2.775 1.00 14.30 95 PHE A O 1
ATOM 700 N N . GLY A 1 94 ? 17.907 65.826 -1.373 1.00 14.27 96 GLY A N 1
ATOM 701 C CA . GLY A 1 94 ? 17.632 64.935 -0.289 1.00 13.99 96 GLY A CA 1
ATOM 702 C C . GLY A 1 94 ? 18.815 64.630 0.648 1.00 14.10 96 GLY A C 1
ATOM 703 O O . GLY A 1 94 ? 19.950 65.073 0.420 1.00 14.14 96 GLY A O 1
ATOM 704 N N . LEU A 1 95 ? 18.517 63.829 1.670 1.00 13.44 97 LEU A N 1
ATOM 705 C CA . LEU A 1 95 ? 19.520 63.376 2.670 1.00 14.20 97 LEU A CA 1
ATOM 706 C C . LEU A 1 95 ? 20.789 62.792 2.023 1.00 14.76 97 LEU A C 1
ATOM 707 O O . LEU A 1 95 ? 21.925 63.030 2.499 1.00 15.64 97 LEU A O 1
ATOM 712 N N . MET A 1 96 ? 20.591 61.963 0.998 1.00 13.41 98 MET A N 1
ATOM 713 C CA . MET A 1 96 ? 21.697 61.326 0.260 1.00 13.72 98 MET A CA 1
ATOM 714 C C . MET A 1 96 ? 22.088 62.013 -1.059 1.00 12.59 98 MET A C 1
ATOM 715 O O . MET A 1 96 ? 22.992 61.545 -1.762 1.00 13.14 98 MET A O 1
ATOM 720 N N . GLN A 1 97 ? 21.486 63.180 -1.340 1.00 12.26 99 GLN A N 1
ATOM 721 C CA . GLN A 1 97 ? 21.915 63.996 -2.490 1.00 14.05 99 GLN A CA 1
ATOM 722 C C . GLN A 1 97 ? 21.882 63.241 -3.827 1.00 12.64 99 GLN A C 1
ATOM 723 O O . GLN A 1 97 ? 22.886 63.154 -4.537 1.00 13.02 99 GLN A O 1
ATOM 729 N N . VAL A 1 98 ? 20.705 62.681 -4.175 1.00 13.35 100 VAL A N 1
ATOM 730 C CA . VAL A 1 98 ? 20.469 62.108 -5.522 1.00 13.38 100 VAL A CA 1
ATOM 731 C C . VAL A 1 98 ? 20.640 63.230 -6.512 1.00 14.54 100 VAL A C 1
ATOM 732 O O . VAL A 1 98 ? 20.045 64.279 -6.332 1.00 14.79 100 VAL A O 1
ATOM 736 N N . ASP A 1 99 ? 21.465 63.058 -7.560 1.00 15.73 101 ASP A N 1
ATOM 737 C CA . ASP A 1 99 ? 21.694 64.104 -8.538 1.00 16.52 101 ASP A CA 1
ATOM 738 C C . ASP A 1 99 ? 20.596 64.121 -9.630 1.00 15.50 101 ASP A C 1
ATOM 739 O O . ASP A 1 99 ? 20.426 63.143 -10.367 1.00 15.71 101 ASP A O 1
ATOM 744 N N . LYS A 1 100 ? 19.784 65.186 -9.635 1.00 16.23 102 LYS A N 1
ATOM 745 C CA . LYS A 1 100 ? 18.627 65.225 -10.542 1.00 16.34 102 LYS A CA 1
ATOM 746 C C . LYS A 1 100 ? 18.997 65.048 -11.992 1.00 16.55 102 LYS A C 1
ATOM 747 O O . LYS A 1 100 ? 18.162 64.706 -12.816 1.00 17.53 102 LYS A O 1
ATOM 753 N N . ARG A 1 101 ? 20.203 65.409 -12.361 1.00 17.08 103 ARG A N 1
ATOM 754 C CA . ARG A 1 101 ? 20.551 65.295 -13.781 1.00 18.11 103 ARG A CA 1
ATOM 755 C C . ARG A 1 101 ? 20.547 63.859 -14.259 1.00 18.54 103 ARG A C 1
ATOM 756 O O . ARG A 1 101 ? 20.301 63.571 -15.420 1.00 18.29 103 ARG A O 1
ATOM 764 N N . TYR A 1 102 ? 20.799 62.940 -13.357 1.00 18.49 104 TYR A N 1
ATOM 765 C CA . TYR A 1 102 ? 20.869 61.535 -13.764 1.00 19.41 104 TYR A CA 1
ATOM 766 C C . TYR A 1 102 ? 19.663 60.635 -13.349 1.00 18.67 104 TYR A C 1
ATOM 767 O O . TYR A 1 102 ? 19.441 59.532 -13.932 1.00 20.01 104 TYR A O 1
ATOM 776 N N . HIS A 1 103 ? 18.930 61.082 -12.313 1.00 17.83 105 HIS A N 1
ATOM 777 C CA . HIS A 1 103 ? 17.792 60.368 -11.762 1.00 18.91 105 HIS A CA 1
ATOM 778 C C . HIS A 1 103 ? 16.715 61.363 -11.437 1.00 17.86 105 HIS A C 1
ATOM 779 O O . HIS A 1 103 ? 17.047 62.403 -10.897 1.00 19.22 105 HIS A O 1
ATOM 786 N N . GLU A 1 104 ? 15.443 61.042 -11.712 1.00 18.15 106 GLU A N 1
ATOM 787 C CA . GLU A 1 104 ? 14.370 61.946 -11.261 1.00 18.18 106 GLU A CA 1
ATOM 788 C C . GLU A 1 104 ? 14.247 61.846 -9.711 1.00 17.19 106 GLU A C 1
ATOM 789 O O . GLU A 1 104 ? 14.080 60.746 -9.190 1.00 17.09 106 GLU A O 1
ATOM 795 N N . PRO A 1 105 ? 14.350 62.970 -8.974 1.00 16.81 107 PRO A N 1
ATOM 796 C CA . PRO A 1 105 ? 14.401 62.696 -7.537 1.00 17.49 107 PRO A CA 1
ATOM 797 C C . PRO A 1 105 ? 13.042 62.422 -6.944 1.00 18.85 107 PRO A C 1
ATOM 798 O O . PRO A 1 105 ? 12.188 63.311 -6.921 1.00 21.91 107 PRO A O 1
ATOM 802 N N . ARG A 1 106 ? 12.891 61.240 -6.379 1.00 17.52 108 ARG A N 1
ATOM 803 C CA . ARG A 1 106 ? 11.656 60.790 -5.818 1.00 15.79 108 ARG A CA 1
ATOM 804 C C . ARG A 1 106 ? 11.571 60.943 -4.304 1.00 16.30 108 ARG A C 1
ATOM 805 O O . ARG A 1 106 ? 12.555 60.800 -3.596 1.00 14.11 108 ARG A O 1
ATOM 813 N N . GLY A 1 107 ? 10.345 61.099 -3.851 1.00 15.28 109 GLY A N 1
ATOM 814 C CA . GLY A 1 107 ? 10.053 61.215 -2.418 1.00 16.97 109 GLY A CA 1
ATOM 815 C C . GLY A 1 107 ? 10.300 62.626 -1.850 1.00 17.13 109 GLY A C 1
ATOM 816 O O . GLY A 1 107 ? 10.942 63.533 -2.475 1.00 15.93 109 GLY A O 1
ATOM 817 N N . ALA A 1 108 ? 9.821 62.795 -0.608 1.00 18.11 110 ALA A N 1
ATOM 818 C CA . ALA A 1 108 ? 10.202 63.984 0.185 1.00 18.78 110 ALA A CA 1
ATOM 819 C C . ALA A 1 108 ? 11.731 63.956 0.459 1.00 18.41 110 ALA A C 1
ATOM 820 O O . ALA A 1 108 ? 12.333 62.893 0.430 1.00 17.79 110 ALA A O 1
ATOM 822 N N . TRP A 1 109 ? 12.338 65.117 0.738 1.00 18.99 111 TRP A N 1
ATOM 823 C CA . TRP A 1 109 ? 13.808 65.187 0.848 1.00 19.88 111 TRP A CA 1
ATOM 824 C C . TRP A 1 109 ? 14.380 64.295 1.973 1.00 19.35 111 TRP A C 1
ATOM 825 O O . TRP A 1 109 ? 15.549 63.932 1.969 1.00 20.55 111 TRP A O 1
ATOM 836 N N . ASN A 1 110 ? 13.525 63.979 2.941 1.00 19.48 112 ASN A N 1
ATOM 837 C CA . ASN A 1 110 ? 13.893 63.277 4.120 1.00 20.26 112 ASN A CA 1
ATOM 838 C C . ASN A 1 110 ? 13.050 62.003 4.262 1.00 20.47 112 ASN A C 1
ATOM 839 O O . ASN A 1 110 ? 12.750 61.560 5.392 1.00 20.44 112 ASN A O 1
ATOM 844 N N . SER A 1 111 ? 12.685 61.398 3.125 1.00 19.25 113 SER A N 1
ATOM 845 C CA . SER A 1 111 ? 11.725 60.291 3.099 1.00 19.69 113 SER A CA 1
ATOM 846 C C . SER A 1 111 ? 12.364 58.884 2.925 1.00 20.11 113 SER A C 1
ATOM 847 O O . SER A 1 111 ? 13.516 58.750 2.474 1.00 18.34 113 SER A O 1
ATOM 850 N N . GLU A 1 112 ? 11.627 57.854 3.315 1.00 19.33 114 GLU A N 1
ATOM 851 C CA . GLU A 1 112 ? 12.067 56.474 3.057 1.00 21.28 114 GLU A CA 1
ATOM 852 C C . GLU A 1 112 ? 12.252 56.301 1.536 1.00 18.93 114 GLU A C 1
ATOM 853 O O . GLU A 1 112 ? 13.252 55.752 1.097 1.00 20.93 114 GLU A O 1
ATOM 859 N N . GLU A 1 113 ? 11.306 56.850 0.771 1.00 19.13 115 GLU A N 1
ATOM 860 C CA . GLU A 1 113 ? 11.318 56.738 -0.706 1.00 16.93 115 GLU A CA 1
ATOM 861 C C . GLU A 1 113 ? 12.639 57.277 -1.246 1.00 16.31 115 GLU A C 1
ATOM 862 O O . GLU A 1 113 ? 13.274 56.655 -2.070 1.00 15.36 115 GLU A O 1
ATOM 868 N N . HIS A 1 114 ? 13.029 58.460 -0.764 1.00 14.68 116 HIS A N 1
ATOM 869 C CA . HIS A 1 114 ? 14.336 59.049 -1.136 1.00 14.10 116 HIS A CA 1
ATOM 870 C C . HIS A 1 114 ? 15.533 58.121 -0.770 1.00 13.02 116 HIS A C 1
ATOM 871 O O . HIS A 1 114 ? 16.440 57.914 -1.577 1.00 12.65 116 HIS A O 1
ATOM 878 N N . ILE A 1 115 ? 15.639 57.716 0.461 1.00 13.36 117 ILE A N 1
ATOM 879 C CA . ILE A 1 115 ? 16.696 56.742 0.879 1.00 13.88 117 ILE A CA 1
ATOM 880 C C . ILE A 1 115 ? 16.744 55.435 0.070 1.00 14.63 117 ILE A C 1
ATOM 881 O O . ILE A 1 115 ? 17.800 54.928 -0.232 1.00 15.90 117 ILE A O 1
ATOM 886 N N . ASP A 1 116 ? 15.565 54.946 -0.309 1.00 15.66 118 ASP A N 1
ATOM 887 C CA . ASP A 1 116 ? 15.416 53.745 -1.109 1.00 15.85 118 ASP A CA 1
ATOM 888 C C . ASP A 1 116 ? 16.086 54.005 -2.482 1.00 15.46 118 ASP A C 1
ATOM 889 O O . ASP A 1 116 ? 16.950 53.274 -2.891 1.00 16.69 118 ASP A O 1
ATOM 894 N N . GLN A 1 117 ? 15.695 55.104 -3.102 1.00 15.34 119 GLN A N 1
ATOM 895 C CA . GLN A 1 117 ? 16.247 55.481 -4.392 1.00 14.47 119 GLN A CA 1
ATOM 896 C C . GLN A 1 117 ? 17.757 55.556 -4.344 1.00 13.08 119 GLN A C 1
ATOM 897 O O . GLN A 1 117 ? 18.475 55.011 -5.233 1.00 14.93 119 GLN A O 1
ATOM 903 N N . ALA A 1 118 ? 18.266 56.335 -3.369 1.00 14.96 120 ALA A N 1
ATOM 904 C CA . ALA A 1 118 ? 19.666 56.631 -3.340 1.00 12.98 120 ALA A CA 1
ATOM 905 C C . ALA A 1 118 ? 20.465 55.379 -3.053 1.00 13.61 120 ALA A C 1
ATOM 906 O O . ALA A 1 118 ? 21.506 55.155 -3.637 1.00 12.93 120 ALA A O 1
ATOM 908 N N . THR A 1 119 ? 19.947 54.544 -2.181 1.00 12.85 121 THR A N 1
ATOM 909 C CA . THR A 1 119 ? 20.604 53.263 -1.874 1.00 12.97 121 THR A CA 1
ATOM 910 C C . THR A 1 119 ? 20.552 52.354 -3.105 1.00 13.90 121 THR A C 1
ATOM 911 O O . THR A 1 119 ? 21.511 51.650 -3.393 1.00 12.45 121 THR A O 1
ATOM 915 N N . GLY A 1 120 ? 19.449 52.380 -3.878 1.00 14.19 122 GLY A N 1
ATOM 916 C CA . GLY A 1 120 ? 19.424 51.639 -5.144 1.00 14.17 122 GLY A CA 1
ATOM 917 C C . GLY A 1 120 ? 20.448 52.099 -6.148 1.00 12.74 122 GLY A C 1
ATOM 918 O O . GLY A 1 120 ? 21.058 51.299 -6.870 1.00 14.08 122 GLY A O 1
ATOM 919 N N . ILE A 1 121 ? 20.661 53.420 -6.188 1.00 12.73 123 ILE A N 1
ATOM 920 C CA . ILE A 1 121 ? 21.746 53.970 -7.007 1.00 11.56 123 ILE A CA 1
ATOM 921 C C . ILE A 1 121 ? 23.104 53.404 -6.635 1.00 13.26 123 ILE A C 1
ATOM 922 O O . ILE A 1 121 ? 23.916 53.070 -7.510 1.00 12.96 123 ILE A O 1
ATOM 927 N N . LEU A 1 122 ? 23.364 53.311 -5.336 1.00 12.50 124 LEU A N 1
ATOM 928 C CA . LEU A 1 122 ? 24.652 52.771 -4.864 1.00 12.83 124 LEU A CA 1
ATOM 929 C C . LEU A 1 122 ? 24.760 51.318 -5.315 1.00 13.39 124 LEU A C 1
ATOM 930 O O . LEU A 1 122 ? 25.788 50.915 -5.805 1.00 15.25 124 LEU A O 1
ATOM 935 N N . VAL A 1 123 ? 23.694 50.561 -5.177 1.00 14.70 125 VAL A N 1
ATOM 936 C CA . VAL A 1 123 ? 23.731 49.147 -5.590 1.00 16.38 125 VAL A CA 1
ATOM 937 C C . VAL A 1 123 ? 24.033 49.047 -7.067 1.00 17.16 125 VAL A C 1
ATOM 938 O O . VAL A 1 123 ? 24.809 48.186 -7.473 1.00 16.64 125 VAL A O 1
ATOM 942 N N . ASN A 1 124 ? 23.436 49.928 -7.879 1.00 18.24 126 ASN A N 1
ATOM 943 C CA . ASN A 1 124 ? 23.722 49.887 -9.297 1.00 19.34 126 ASN A CA 1
ATOM 944 C C . ASN A 1 124 ? 25.228 50.150 -9.513 1.00 18.33 126 ASN A C 1
ATOM 945 O O . ASN A 1 124 ? 25.872 49.525 -10.360 1.00 17.90 126 ASN A O 1
ATOM 950 N N . PHE A 1 125 ? 25.811 51.068 -8.751 1.00 16.69 127 PHE A N 1
ATOM 951 C CA . PHE A 1 125 ? 27.278 51.322 -8.905 1.00 14.87 127 PHE A CA 1
ATOM 952 C C . PHE A 1 125 ? 28.161 50.138 -8.437 1.00 16.05 127 PHE A C 1
ATOM 953 O O . PHE A 1 125 ? 29.239 49.922 -8.978 1.00 16.63 127 PHE A O 1
ATOM 961 N N . ILE A 1 126 ? 27.677 49.381 -7.471 1.00 16.16 128 ILE A N 1
ATOM 962 C CA . ILE A 1 126 ? 28.386 48.189 -6.992 1.00 17.63 128 ILE A CA 1
ATOM 963 C C . ILE A 1 126 ? 28.369 47.215 -8.179 1.00 18.79 128 ILE A C 1
ATOM 964 O O . ILE A 1 126 ? 29.412 46.709 -8.628 1.00 18.42 128 ILE A O 1
ATOM 969 N N . GLN A 1 127 ? 27.206 47.050 -8.795 1.00 19.46 129 GLN A N 1
ATOM 970 C CA . GLN A 1 127 ? 27.120 46.143 -9.948 1.00 20.18 129 GLN A CA 1
ATOM 971 C C . GLN A 1 127 ? 28.060 46.580 -11.108 1.00 20.45 129 GLN A C 1
ATOM 972 O O . GLN A 1 127 ? 28.747 45.735 -11.694 1.00 22.08 129 GLN A O 1
ATOM 978 N N . LEU A 1 128 ? 28.138 47.891 -11.381 1.00 19.43 130 LEU A N 1
ATOM 979 C CA . LEU A 1 128 ? 28.928 48.474 -12.461 1.00 20.82 130 LEU A CA 1
ATOM 980 C C . LEU A 1 128 ? 30.442 48.298 -12.181 1.00 20.33 130 LEU A C 1
ATOM 981 O O . LEU A 1 128 ? 31.251 47.898 -13.067 1.00 21.54 130 LEU A O 1
ATOM 986 N N . ILE A 1 129 ? 30.831 48.565 -10.943 1.00 19.70 131 ILE A N 1
ATOM 987 C CA . ILE A 1 129 ? 32.240 48.409 -10.568 1.00 19.22 131 ILE A CA 1
ATOM 988 C C . ILE A 1 129 ? 32.725 46.927 -10.514 1.00 19.63 131 ILE A C 1
ATOM 989 O O . ILE A 1 129 ? 33.854 46.627 -10.944 1.00 21.13 131 ILE A O 1
ATOM 994 N N . GLN A 1 130 ? 31.863 46.019 -10.060 1.00 20.06 132 GLN A N 1
ATOM 995 C CA . GLN A 1 130 ? 32.133 44.565 -10.182 1.00 22.24 132 GLN A CA 1
ATOM 996 C C . GLN A 1 130 ? 32.312 44.110 -11.630 1.00 24.18 132 GLN A C 1
ATOM 997 O O . GLN A 1 130 ? 33.132 43.256 -11.914 1.00 24.49 132 GLN A O 1
ATOM 1003 N N . LYS A 1 131 ? 31.562 44.691 -12.561 1.00 24.97 133 LYS A N 1
ATOM 1004 C CA . LYS A 1 131 ? 31.762 44.321 -13.973 1.00 27.00 133 LYS A CA 1
ATOM 1005 C C . LYS A 1 131 ? 33.019 44.970 -14.535 1.00 26.46 133 LYS A C 1
ATOM 1006 O O . LYS A 1 131 ? 33.717 44.366 -15.380 1.00 27.36 133 LYS A O 1
ATOM 1012 N N . LYS A 1 132 ? 33.356 46.169 -14.051 1.00 25.67 134 LYS A N 1
ATOM 1013 C CA . LYS A 1 132 ? 34.486 46.932 -14.588 1.00 24.46 134 LYS A CA 1
ATOM 1014 C C . LYS A 1 132 ? 35.803 46.365 -14.101 1.00 23.95 134 LYS A C 1
ATOM 1015 O O . LYS A 1 132 ? 36.763 46.347 -14.855 1.00 23.44 134 LYS A O 1
ATOM 1021 N N . PHE A 1 133 ? 35.852 45.983 -12.829 1.00 23.01 135 PHE A N 1
ATOM 1022 C CA . PHE A 1 133 ? 37.093 45.452 -12.243 1.00 23.95 135 PHE A CA 1
ATOM 1023 C C . PHE A 1 133 ? 36.772 44.130 -11.542 1.00 22.74 135 PHE A C 1
ATOM 1024 O O . PHE A 1 133 ? 36.750 44.067 -10.332 1.00 23.58 135 PHE A O 1
ATOM 1032 N N . PRO A 1 134 ? 36.469 43.071 -12.300 1.00 23.02 136 PRO A N 1
ATOM 1033 C CA . PRO A 1 134 ? 35.933 41.870 -11.634 1.00 22.77 136 PRO A CA 1
ATOM 1034 C C . PRO A 1 134 ? 36.946 41.119 -10.737 1.00 22.02 136 PRO A C 1
ATOM 1035 O O . PRO A 1 134 ? 36.566 40.308 -9.875 1.00 21.11 136 PRO A O 1
ATOM 1039 N N . SER A 1 135 ? 38.231 41.427 -10.943 1.00 21.31 137 SER A N 1
ATOM 1040 C CA . SER A 1 135 ? 39.300 40.871 -10.140 1.00 21.63 137 SER A CA 1
ATOM 1041 C C . SER A 1 135 ? 39.837 41.757 -9.002 1.00 21.97 137 SER A C 1
ATOM 1042 O O . SER A 1 135 ? 40.620 41.295 -8.195 1.00 21.73 137 SER A O 1
ATOM 1045 N N . TRP A 1 136 ? 39.388 43.012 -8.923 1.00 20.76 138 TRP A N 1
ATOM 1046 C CA . TRP A 1 136 ? 39.608 43.732 -7.705 1.00 20.36 138 TRP A CA 1
ATOM 1047 C C . TRP A 1 136 ? 38.893 42.839 -6.714 1.00 20.81 138 TRP A C 1
ATOM 1048 O O . TRP A 1 136 ? 38.012 42.077 -7.074 1.00 20.19 138 TRP A O 1
ATOM 1059 N N . SER A 1 137 ? 39.342 42.909 -5.475 1.00 20.96 139 SER A N 1
ATOM 1060 C CA . SER A 1 137 ? 38.690 42.298 -4.342 1.00 21.28 139 SER A CA 1
ATOM 1061 C C . SER A 1 137 ? 37.312 42.943 -4.126 1.00 22.70 139 SER A C 1
ATOM 1062 O O . SER A 1 137 ? 37.047 44.042 -4.632 1.00 21.38 139 SER A O 1
ATOM 1065 N N . THR A 1 138 ? 36.420 42.283 -3.388 1.00 22.06 140 THR A N 1
ATOM 1066 C CA . THR A 1 138 ? 35.061 42.793 -3.274 1.00 24.83 140 THR A CA 1
ATOM 1067 C C . THR A 1 138 ? 35.065 44.090 -2.425 1.00 24.19 140 THR A C 1
ATOM 1068 O O . THR A 1 138 ? 34.137 44.924 -2.497 1.00 25.36 140 THR A O 1
ATOM 1072 N N . GLU A 1 139 ? 36.092 44.201 -1.586 1.00 24.39 141 GLU A N 1
ATOM 1073 C CA . GLU A 1 139 ? 36.297 45.407 -0.788 1.00 22.86 141 GLU A CA 1
ATOM 1074 C C . GLU A 1 139 ? 36.807 46.539 -1.622 1.00 22.48 141 GLU A C 1
ATOM 1075 O O . GLU A 1 139 ? 36.298 47.679 -1.496 1.00 25.23 141 GLU A O 1
ATOM 1081 N N . GLN A 1 140 ? 37.773 46.284 -2.492 1.00 20.60 142 GLN A N 1
ATOM 1082 C CA . GLN A 1 140 ? 38.132 47.299 -3.404 1.00 20.79 142 GLN A CA 1
ATOM 1083 C C . GLN A 1 140 ? 36.891 47.701 -4.214 1.00 19.58 142 GLN A C 1
ATOM 1084 O O . GLN A 1 140 ? 36.655 48.924 -4.448 1.00 18.61 142 GLN A O 1
ATOM 1090 N N . GLN A 1 141 ? 36.129 46.701 -4.680 1.00 19.34 143 GLN A N 1
ATOM 1091 C CA . GLN A 1 141 ? 34.926 47.027 -5.496 1.00 19.03 143 GLN A CA 1
ATOM 1092 C C . GLN A 1 141 ? 33.942 47.954 -4.771 1.00 17.36 143 GLN A C 1
ATOM 1093 O O . GLN A 1 141 ? 33.403 48.881 -5.380 1.00 17.71 143 GLN A O 1
ATOM 1099 N N . LEU A 1 142 ? 33.694 47.684 -3.494 1.00 17.07 144 LEU A N 1
ATOM 1100 C CA . LEU A 1 142 ? 32.698 48.435 -2.679 1.00 17.83 144 LEU A CA 1
ATOM 1101 C C . LEU A 1 142 ? 33.218 49.870 -2.515 1.00 15.90 144 LEU A C 1
ATOM 1102 O O . LEU A 1 142 ? 32.469 50.826 -2.633 1.00 15.79 144 LEU A O 1
ATOM 1107 N N . LYS A 1 143 ? 34.510 50.004 -2.262 1.00 14.86 145 LYS A N 1
ATOM 1108 C CA . LYS A 1 143 ? 35.062 51.370 -2.159 1.00 14.53 145 LYS A CA 1
ATOM 1109 C C . LYS A 1 143 ? 34.945 52.128 -3.505 1.00 16.03 145 LYS A C 1
ATOM 1110 O O . LYS A 1 143 ? 34.538 53.290 -3.504 1.00 15.46 145 LYS A O 1
ATOM 1116 N N . GLY A 1 144 ? 35.281 51.471 -4.635 1.00 15.29 146 GLY A N 1
ATOM 1117 C CA . GLY A 1 144 ? 35.040 52.043 -5.977 1.00 16.03 146 GLY A CA 1
ATOM 1118 C C . GLY A 1 144 ? 33.579 52.440 -6.241 1.00 14.51 146 GLY A C 1
ATOM 1119 O O . GLY A 1 144 ? 33.350 53.488 -6.814 1.00 15.61 146 GLY A O 1
ATOM 1120 N N . ALA A 1 145 ? 32.627 51.636 -5.766 1.00 15.09 147 ALA A N 1
ATOM 1121 C CA . ALA A 1 145 ? 31.202 51.889 -5.929 1.00 14.40 147 ALA A CA 1
ATOM 1122 C C . ALA A 1 145 ? 30.855 53.161 -5.162 1.00 14.08 147 ALA A C 1
ATOM 1123 O O . ALA A 1 145 ? 30.098 53.985 -5.609 1.00 10.66 147 ALA A O 1
ATOM 1125 N N . ILE A 1 146 ? 31.390 53.277 -3.946 1.00 13.18 148 ILE A N 1
ATOM 1126 C CA . ILE A 1 146 ? 31.109 54.470 -3.155 1.00 14.96 148 ILE A CA 1
ATOM 1127 C C . ILE A 1 146 ? 31.687 55.717 -3.820 1.00 13.41 148 ILE A C 1
ATOM 1128 O O . ILE A 1 146 ? 31.043 56.787 -3.876 1.00 13.88 148 ILE A O 1
ATOM 1133 N N . ALA A 1 147 ? 32.921 55.596 -4.344 1.00 11.36 149 ALA A N 1
ATOM 1134 C CA . ALA A 1 147 ? 33.528 56.638 -5.112 1.00 14.30 149 ALA A CA 1
ATOM 1135 C C . ALA A 1 147 ? 32.653 57.006 -6.356 1.00 12.05 149 ALA A C 1
ATOM 1136 O O . ALA A 1 147 ? 32.381 58.180 -6.619 1.00 13.18 149 ALA A O 1
ATOM 1138 N N . ALA A 1 148 ? 32.181 56.007 -7.069 1.00 14.16 150 ALA A N 1
ATOM 1139 C CA . ALA A 1 148 ? 31.285 56.218 -8.200 1.00 13.97 150 ALA A CA 1
ATOM 1140 C C . ALA A 1 148 ? 29.967 56.945 -7.830 1.00 14.76 150 ALA A C 1
ATOM 1141 O O . ALA A 1 148 ? 29.413 57.761 -8.598 1.00 15.46 150 ALA A O 1
ATOM 1143 N N . TYR A 1 149 ? 29.501 56.702 -6.612 1.00 14.14 151 TYR A N 1
ATOM 1144 C CA . TYR A 1 149 ? 28.271 57.349 -6.120 1.00 14.04 151 TYR A CA 1
ATOM 1145 C C . TYR A 1 149 ? 28.493 58.881 -6.202 1.00 15.40 151 TYR A C 1
ATOM 1146 O O . TYR A 1 149 ? 27.580 59.635 -6.475 1.00 15.92 151 TYR A O 1
ATOM 1155 N N . ASN A 1 150 ? 29.737 59.318 -5.974 1.00 14.50 152 ASN A N 1
ATOM 1156 C CA . ASN A 1 150 ? 30.060 60.748 -6.131 1.00 14.27 152 ASN A CA 1
ATOM 1157 C C . ASN A 1 150 ? 30.522 61.224 -7.510 1.00 15.31 152 ASN A C 1
ATOM 1158 O O . ASN A 1 150 ? 30.200 62.369 -7.938 1.00 13.83 152 ASN A O 1
ATOM 1163 N N . THR A 1 151 ? 31.310 60.399 -8.182 1.00 17.28 153 THR A N 1
ATOM 1164 C CA . THR A 1 151 ? 31.990 60.890 -9.383 1.00 19.53 153 THR A CA 1
ATOM 1165 C C . THR A 1 151 ? 31.621 60.152 -10.701 1.00 20.27 153 THR A C 1
ATOM 1166 O O . THR A 1 151 ? 32.037 60.562 -11.795 1.00 20.81 153 THR A O 1
ATOM 1170 N N . GLY A 1 152 ? 30.881 59.072 -10.608 1.00 19.88 154 GLY A N 1
ATOM 1171 C CA . GLY A 1 152 ? 30.574 58.265 -11.792 1.00 22.30 154 GLY A CA 1
ATOM 1172 C C . GLY A 1 152 ? 31.581 57.129 -11.857 1.00 22.13 154 GLY A C 1
ATOM 1173 O O . GLY A 1 152 ? 32.741 57.331 -11.503 1.00 23.67 154 GLY A O 1
ATOM 1174 N N . ASP A 1 153 ? 31.137 55.971 -12.330 1.00 23.05 155 ASP A N 1
ATOM 1175 C CA . ASP A 1 153 ? 31.988 54.807 -12.500 1.00 24.99 155 ASP A CA 1
ATOM 1176 C C . ASP A 1 153 ? 33.031 55.085 -13.578 1.00 25.24 155 ASP A C 1
ATOM 1177 O O . ASP A 1 153 ? 34.119 54.463 -13.587 1.00 24.78 155 ASP A O 1
ATOM 1182 N N . GLY A 1 154 ? 32.724 56.047 -14.449 1.00 24.80 156 GLY A N 1
ATOM 1183 C CA . GLY A 1 154 ? 33.656 56.430 -15.513 1.00 25.29 156 GLY A CA 1
ATOM 1184 C C . GLY A 1 154 ? 34.918 57.120 -14.989 1.00 26.77 156 GLY A C 1
ATOM 1185 O O . GLY A 1 154 ? 35.992 56.991 -15.606 1.00 26.68 156 GLY A O 1
ATOM 1186 N N . ARG A 1 155 ? 34.824 57.833 -13.851 1.00 24.65 157 ARG A N 1
ATOM 1187 C CA . ARG A 1 155 ? 35.998 58.452 -13.224 1.00 26.18 157 ARG A CA 1
ATOM 1188 C C . ARG A 1 155 ? 36.664 57.660 -12.064 1.00 26.03 157 ARG A C 1
ATOM 1189 O O . ARG A 1 155 ? 37.411 58.247 -11.228 1.00 26.67 157 ARG A O 1
ATOM 1197 N N . VAL A 1 156 ? 36.395 56.359 -12.015 1.00 25.81 158 VAL A N 1
ATOM 1198 C CA . VAL A 1 156 ? 37.071 55.471 -11.100 1.00 25.74 158 VAL A CA 1
ATOM 1199 C C . VAL A 1 156 ? 37.940 54.635 -12.024 1.00 26.40 158 VAL A C 1
ATOM 1200 O O . VAL A 1 156 ? 37.445 53.757 -12.713 1.00 25.26 158 VAL A O 1
ATOM 1204 N N . GLU A 1 157 ? 39.226 54.967 -12.051 1.00 27.02 159 GLU A N 1
ATOM 1205 C CA . GLU A 1 157 ? 40.127 54.357 -13.008 1.00 28.62 159 GLU A CA 1
ATOM 1206 C C . GLU A 1 157 ? 41.016 53.288 -12.410 1.00 28.51 159 GLU A C 1
ATOM 1207 O O . GLU A 1 157 ? 41.404 52.331 -13.103 1.00 28.71 159 GLU A O 1
ATOM 1213 N N . SER A 1 158 ? 41.401 53.491 -11.152 1.00 28.09 160 SER A N 1
ATOM 1214 C CA . SER A 1 158 ? 42.259 52.544 -10.449 1.00 28.15 160 SER A CA 1
ATOM 1215 C C . SER A 1 158 ? 41.916 52.518 -8.958 1.00 28.28 160 SER A C 1
ATOM 1216 O O . SER A 1 158 ? 41.214 53.405 -8.449 1.00 28.91 160 SER A O 1
ATOM 1219 N N . TYR A 1 159 ? 42.397 51.507 -8.242 1.00 27.77 161 TYR A N 1
ATOM 1220 C CA . TYR A 1 159 ? 42.039 51.423 -6.839 1.00 27.50 161 TYR A CA 1
ATOM 1221 C C . TYR A 1 159 ? 42.845 52.450 -5.996 1.00 27.76 161 TYR A C 1
ATOM 1222 O O . TYR A 1 159 ? 42.309 53.114 -5.134 1.00 26.76 161 TYR A O 1
ATOM 1231 N N . GLU A 1 160 ? 44.128 52.610 -6.303 1.00 28.20 162 GLU A N 1
ATOM 1232 C CA . GLU A 1 160 ? 44.976 53.570 -5.593 1.00 30.13 162 GLU A CA 1
ATOM 1233 C C . GLU A 1 160 ? 44.512 55.018 -5.755 1.00 28.66 162 GLU A C 1
ATOM 1234 O O . GLU A 1 160 ? 44.682 55.852 -4.847 1.00 30.47 162 GLU A O 1
ATOM 1240 N N . SER A 1 161 ? 43.945 55.319 -6.913 1.00 27.76 163 SER A N 1
ATOM 1241 C CA . SER A 1 161 ? 43.484 56.678 -7.232 1.00 27.04 163 SER A CA 1
ATOM 1242 C C . SER A 1 161 ? 41.947 56.757 -7.153 1.00 24.90 163 SER A C 1
ATOM 1243 O O . SER A 1 161 ? 41.327 57.604 -7.742 1.00 24.48 163 SER A O 1
ATOM 1246 N N . VAL A 1 162 ? 41.349 55.843 -6.392 1.00 22.79 164 VAL A N 1
ATOM 1247 C CA . VAL A 1 162 ? 39.896 55.700 -6.377 1.00 21.49 164 VAL A CA 1
ATOM 1248 C C . VAL A 1 162 ? 39.214 57.057 -6.105 1.00 20.83 164 VAL A C 1
ATOM 1249 O O . VAL A 1 162 ? 38.177 57.347 -6.689 1.00 21.54 164 VAL A O 1
ATOM 1253 N N . ASP A 1 163 ? 39.795 57.890 -5.224 1.00 19.99 165 ASP A N 1
ATOM 1254 C CA . ASP A 1 163 ? 39.138 59.168 -4.849 1.00 20.16 165 ASP A CA 1
ATOM 1255 C C . ASP A 1 163 ? 39.665 60.409 -5.611 1.00 20.91 165 ASP A C 1
ATOM 1256 O O . ASP A 1 163 ? 39.284 61.547 -5.306 1.00 20.62 165 ASP A O 1
ATOM 1261 N N . SER A 1 164 ? 40.597 60.197 -6.543 1.00 21.69 166 SER A N 1
ATOM 1262 C CA . SER A 1 164 ? 41.303 61.330 -7.137 1.00 23.07 166 SER A CA 1
ATOM 1263 C C . SER A 1 164 ? 40.399 62.309 -7.883 1.00 23.61 166 SER A C 1
ATOM 1264 O O . SER A 1 164 ? 40.690 63.516 -7.921 1.00 25.05 166 SER A O 1
ATOM 1267 N N . ARG A 1 165 ? 39.310 61.780 -8.464 1.00 23.07 167 ARG A N 1
ATOM 1268 C CA . ARG A 1 165 ? 38.307 62.553 -9.187 1.00 22.42 167 ARG A CA 1
ATOM 1269 C C . ARG A 1 165 ? 37.018 62.826 -8.371 1.00 21.13 167 ARG A C 1
ATOM 1270 O O . ARG A 1 165 ? 36.040 63.333 -8.935 1.00 21.60 167 ARG A O 1
ATOM 1278 N N . THR A 1 166 ? 37.043 62.529 -7.070 1.00 19.40 168 THR A N 1
ATOM 1279 C CA . THR A 1 166 ? 35.898 62.856 -6.154 1.00 18.34 168 THR A CA 1
ATOM 1280 C C . THR A 1 166 ? 35.998 64.231 -5.457 1.00 19.25 168 THR A C 1
ATOM 1281 O O . THR A 1 166 ? 37.065 64.840 -5.299 1.00 19.14 168 THR A O 1
ATOM 1285 N N . THR A 1 167 ? 34.849 64.707 -4.994 1.00 19.86 169 THR A N 1
ATOM 1286 C CA . THR A 1 167 ? 34.789 65.904 -4.214 1.00 20.79 169 THR A CA 1
ATOM 1287 C C . THR A 1 167 ? 35.726 65.749 -3.030 1.00 22.88 169 THR A C 1
ATOM 1288 O O . THR A 1 167 ? 35.662 64.728 -2.319 1.00 20.95 169 THR A O 1
ATOM 1292 N N . GLY A 1 168 ? 36.601 66.764 -2.830 1.00 21.04 170 GLY A N 1
ATOM 1293 C CA . GLY A 1 168 ? 37.566 66.754 -1.718 1.00 22.90 170 GLY A CA 1
ATOM 1294 C C . GLY A 1 168 ? 38.704 65.742 -1.831 1.00 22.21 170 GLY A C 1
ATOM 1295 O O . GLY A 1 168 ? 39.513 65.554 -0.887 1.00 21.48 170 GLY A O 1
ATOM 1296 N N . LYS A 1 169 ? 38.722 65.050 -2.968 1.00 21.89 171 LYS A N 1
ATOM 1297 C CA . LYS A 1 169 ? 39.640 63.968 -3.290 1.00 21.68 171 LYS A CA 1
ATOM 1298 C C . LYS A 1 169 ? 39.671 62.921 -2.207 1.00 20.56 171 LYS A C 1
ATOM 1299 O O . LYS A 1 169 ? 40.704 62.289 -1.967 1.00 20.05 171 LYS A O 1
ATOM 1305 N N . ASP A 1 170 ? 38.536 62.750 -1.519 1.00 19.13 172 ASP A N 1
ATOM 1306 C CA . ASP A 1 170 ? 38.545 61.895 -0.371 1.00 15.90 172 ASP A CA 1
ATOM 1307 C C . ASP A 1 170 ? 37.180 61.238 -0.168 1.00 15.12 172 ASP A C 1
ATOM 1308 O O . ASP A 1 170 ? 36.909 60.791 0.914 1.00 14.47 172 ASP A O 1
ATOM 1313 N N . TYR A 1 171 ? 36.304 61.214 -1.169 1.00 14.27 173 TYR A N 1
ATOM 1314 C CA . TYR A 1 171 ? 34.878 60.857 -0.862 1.00 12.62 173 TYR A CA 1
ATOM 1315 C C . TYR A 1 171 ? 34.670 59.439 -0.316 1.00 11.30 173 TYR A C 1
ATOM 1316 O O . TYR A 1 171 ? 34.158 59.269 0.777 1.00 12.00 173 TYR A O 1
ATOM 1325 N N . SER A 1 172 ? 35.113 58.423 -1.032 1.00 11.87 174 SER A N 1
ATOM 1326 C CA . SER A 1 172 ? 35.022 57.046 -0.583 1.00 11.65 174 SER A CA 1
ATOM 1327 C C . SER A 1 172 ? 35.920 56.821 0.699 1.00 13.58 174 SER A C 1
ATOM 1328 O O . SER A 1 172 ? 35.468 56.156 1.600 1.00 14.96 174 SER A O 1
ATOM 1331 N N . ASN A 1 173 ? 37.146 57.380 0.753 1.00 12.14 175 ASN A N 1
ATOM 1332 C CA . ASN A 1 173 ? 37.934 57.328 1.985 1.00 13.19 175 ASN A CA 1
ATOM 1333 C C . ASN A 1 173 ? 37.184 57.807 3.218 1.00 13.07 175 ASN A C 1
ATOM 1334 O O . ASN A 1 173 ? 37.054 57.090 4.199 1.00 12.59 175 ASN A O 1
ATOM 1339 N N . ASP A 1 174 ? 36.588 58.991 3.114 1.00 12.10 176 ASP A N 1
ATOM 1340 C CA . ASP A 1 174 ? 35.778 59.507 4.220 1.00 12.49 176 ASP A CA 1
ATOM 1341 C C . ASP A 1 174 ? 34.523 58.673 4.511 1.00 12.73 176 ASP A C 1
ATOM 1342 O O . ASP A 1 174 ? 34.180 58.353 5.661 1.00 13.72 176 ASP A O 1
ATOM 1347 N N . VAL A 1 175 ? 33.747 58.385 3.476 1.00 12.30 177 VAL A N 1
ATOM 1348 C CA . VAL A 1 175 ? 32.478 57.662 3.677 1.00 11.54 177 VAL A CA 1
ATOM 1349 C C . VAL A 1 175 ? 32.741 56.285 4.329 1.00 11.25 177 VAL A C 1
ATOM 1350 O O . VAL A 1 175 ? 32.110 55.914 5.280 1.00 10.05 177 VAL A O 1
ATOM 1354 N N . VAL A 1 176 ? 33.769 55.617 3.858 1.00 12.19 178 VAL A N 1
ATOM 1355 C CA . VAL A 1 176 ? 34.170 54.306 4.460 1.00 12.73 178 VAL A CA 1
ATOM 1356 C C . VAL A 1 176 ? 34.495 54.414 5.961 1.00 12.56 178 VAL A C 1
ATOM 1357 O O . VAL A 1 176 ? 33.918 53.652 6.780 1.00 12.62 178 VAL A O 1
ATOM 1361 N N . ALA A 1 177 ? 35.247 55.467 6.330 1.00 11.52 179 ALA A N 1
ATOM 1362 C CA . ALA A 1 177 ? 35.646 55.683 7.740 1.00 12.61 179 ALA A CA 1
ATOM 1363 C C . ALA A 1 177 ? 34.417 56.012 8.572 1.00 12.66 179 ALA A C 1
ATOM 1364 O O . ALA A 1 177 ? 34.215 55.486 9.693 1.00 11.07 179 ALA A O 1
ATOM 1366 N N . ARG A 1 178 ? 33.557 56.906 8.034 1.00 11.54 180 ARG A N 1
ATOM 1367 C CA . ARG A 1 178 ? 32.332 57.194 8.791 1.00 11.33 180 ARG A CA 1
ATOM 1368 C C . ARG A 1 178 ? 31.518 55.902 8.959 1.00 11.20 180 ARG A C 1
ATOM 1369 O O . ARG A 1 178 ? 30.870 55.697 10.001 1.00 11.65 180 ARG A O 1
ATOM 1377 N N . ALA A 1 179 ? 31.409 55.095 7.909 1.00 11.25 181 ALA A N 1
ATOM 1378 C CA . ALA A 1 179 ? 30.611 53.826 7.983 1.00 12.47 181 ALA A CA 1
ATOM 1379 C C . ALA A 1 179 ? 31.157 52.865 9.084 1.00 13.27 181 ALA A C 1
ATOM 1380 O O . ALA A 1 179 ? 30.397 52.278 9.857 1.00 12.40 181 ALA A O 1
ATOM 1382 N N . GLN A 1 180 ? 32.484 52.806 9.130 1.00 13.47 182 GLN A N 1
ATOM 1383 C CA . GLN A 1 180 ? 33.226 52.010 10.133 1.00 13.98 182 GLN A CA 1
ATOM 1384 C C . GLN A 1 180 ? 32.910 52.500 11.533 1.00 14.36 182 GLN A C 1
ATOM 1385 O O . GLN A 1 180 ? 32.669 51.719 12.400 1.00 14.76 182 GLN A O 1
ATOM 1391 N N . TRP A 1 181 ? 32.788 53.822 11.714 1.00 13.65 183 TRP A N 1
ATOM 1392 C CA . TRP A 1 181 ? 32.356 54.390 12.996 1.00 14.81 183 TRP A CA 1
ATOM 1393 C C . TRP A 1 181 ? 30.941 54.024 13.337 1.00 15.08 183 TRP A C 1
ATOM 1394 O O . TRP A 1 181 ? 30.595 53.658 14.486 1.00 17.97 183 TRP A O 1
ATOM 1405 N N . TYR A 1 182 ? 30.054 54.108 12.343 1.00 14.75 184 TYR A N 1
ATOM 1406 C CA . TYR A 1 182 ? 28.676 53.854 12.664 1.00 14.13 184 TYR A CA 1
ATOM 1407 C C . TYR A 1 182 ? 28.500 52.359 12.957 1.00 15.76 184 TYR A C 1
ATOM 1408 O O . TYR A 1 182 ? 27.642 52.020 13.768 1.00 16.91 184 TYR A O 1
ATOM 1417 N N . LYS A 1 183 ? 29.270 51.517 12.270 1.00 15.56 185 LYS A N 1
ATOM 1418 C CA . LYS A 1 183 ? 29.218 50.023 12.466 1.00 15.73 185 LYS A CA 1
ATOM 1419 C C . LYS A 1 183 ? 29.588 49.673 13.916 1.00 16.36 185 LYS A C 1
ATOM 1420 O O . LYS A 1 183 ? 28.851 48.934 14.618 1.00 17.75 185 LYS A O 1
ATOM 1426 N N . LYS A 1 184 ? 30.729 50.207 14.320 1.00 15.82 186 LYS A N 1
ATOM 1427 C CA . LYS A 1 184 ? 31.303 50.016 15.652 1.00 17.37 186 LYS A CA 1
ATOM 1428 C C . LYS A 1 184 ? 30.430 50.602 16.753 1.00 16.21 186 LYS A C 1
ATOM 1429 O O . LYS A 1 184 ? 30.182 49.945 17.784 1.00 19.08 186 LYS A O 1
ATOM 1435 N N . ASN A 1 185 ? 29.976 51.847 16.575 1.00 16.47 187 ASN A N 1
ATOM 1436 C CA . ASN A 1 185 ? 29.297 52.570 17.655 1.00 16.25 187 ASN A CA 1
ATOM 1437 C C . ASN A 1 185 ? 27.777 52.581 17.615 1.00 18.36 187 ASN A C 1
ATOM 1438 O O . ASN A 1 185 ? 27.130 52.791 18.664 1.00 19.39 187 ASN A O 1
ATOM 1443 N N . GLY A 1 186 ? 27.177 52.396 16.445 1.00 17.92 188 GLY A N 1
ATOM 1444 C CA . GLY A 1 186 ? 25.698 52.397 16.403 1.00 18.94 188 GLY A CA 1
ATOM 1445 C C . GLY A 1 186 ? 25.179 53.828 16.343 1.00 18.87 188 GLY A C 1
ATOM 1446 O O . GLY A 1 186 ? 25.960 54.756 16.442 1.00 19.04 188 GLY A O 1
ATOM 1447 N N . PHE A 1 187 ? 23.888 54.001 16.071 1.00 19.32 189 PHE A N 1
ATOM 1448 C CA . PHE A 1 187 ? 23.265 55.324 16.235 1.00 20.53 189 PHE A CA 1
ATOM 1449 C C . PHE A 1 187 ? 21.810 55.034 16.580 1.00 21.80 189 PHE A C 1
ATOM 1450 O O . PHE A 1 187 ? 21.005 55.912 16.921 1.00 22.48 189 PHE A O 1
ATOM 1459 N N . ASP B 1 5 ? 65.664 29.765 17.370 1.00 24.99 7 ASP B N 1
ATOM 1460 C CA . ASP B 1 5 ? 64.950 29.115 16.217 1.00 24.66 7 ASP B CA 1
ATOM 1461 C C . ASP B 1 5 ? 63.463 28.886 16.526 1.00 23.13 7 ASP B C 1
ATOM 1462 O O . ASP B 1 5 ? 63.094 27.935 17.239 1.00 22.97 7 ASP B O 1
ATOM 1467 N N . ILE B 1 6 ? 62.594 29.731 15.936 1.00 22.08 8 ILE B N 1
ATOM 1468 C CA . ILE B 1 6 ? 61.122 29.648 16.221 1.00 21.06 8 ILE B CA 1
ATOM 1469 C C . ILE B 1 6 ? 60.450 28.287 15.982 1.00 20.36 8 ILE B C 1
ATOM 1470 O O . ILE B 1 6 ? 59.523 27.938 16.685 1.00 19.01 8 ILE B O 1
ATOM 1475 N N . THR B 1 7 ? 60.891 27.567 14.958 1.00 21.21 9 THR B N 1
ATOM 1476 C CA . THR B 1 7 ? 60.439 26.207 14.582 1.00 23.43 9 THR B CA 1
ATOM 1477 C C . THR B 1 7 ? 60.727 25.117 15.650 1.00 23.11 9 THR B C 1
ATOM 1478 O O . THR B 1 7 ? 60.136 24.020 15.610 1.00 25.37 9 THR B O 1
ATOM 1482 N N . GLN B 1 8 ? 61.633 25.397 16.596 1.00 24.06 10 GLN B N 1
ATOM 1483 C CA . GLN B 1 8 ? 61.987 24.434 17.684 1.00 23.60 10 GLN B CA 1
ATOM 1484 C C . GLN B 1 8 ? 61.535 24.842 19.101 1.00 23.41 10 GLN B C 1
ATOM 1485 O O . GLN B 1 8 ? 61.982 24.293 20.138 1.00 24.23 10 GLN B O 1
ATOM 1491 N N . VAL B 1 9 ? 60.712 25.874 19.177 1.00 21.95 11 VAL B N 1
ATOM 1492 C CA . VAL B 1 9 ? 60.095 26.221 20.449 1.00 19.75 11 VAL B CA 1
ATOM 1493 C C . VAL B 1 9 ? 58.869 25.361 20.624 1.00 21.22 11 VAL B C 1
ATOM 1494 O O . VAL B 1 9 ? 58.059 25.254 19.689 1.00 21.17 11 VAL B O 1
ATOM 1498 N N . GLU B 1 10 ? 58.714 24.762 21.803 1.00 21.23 12 GLU B N 1
ATOM 1499 C CA . GLU B 1 10 ? 57.550 23.896 22.064 1.00 22.53 12 GLU B CA 1
ATOM 1500 C C . GLU B 1 10 ? 56.352 24.778 22.248 1.00 20.90 12 GLU B C 1
ATOM 1501 O O . GLU B 1 10 ? 56.436 25.860 22.884 1.00 20.30 12 GLU B O 1
ATOM 1507 N N . THR B 1 11 ? 55.231 24.380 21.640 1.00 19.93 13 THR B N 1
ATOM 1508 C CA . THR B 1 11 ? 54.016 25.121 21.885 1.00 19.18 13 THR B CA 1
ATOM 1509 C C . THR B 1 11 ? 52.759 24.254 22.013 1.00 18.24 13 THR B C 1
ATOM 1510 O O . THR B 1 11 ? 52.630 23.292 21.267 1.00 17.76 13 THR B O 1
ATOM 1514 N N . SER B 1 12 ? 51.854 24.620 22.946 1.00 17.38 14 SER B N 1
ATOM 1515 C CA . SER B 1 12 ? 50.549 24.028 23.084 1.00 18.45 14 SER B CA 1
ATOM 1516 C C . SER B 1 12 ? 49.440 24.880 22.426 1.00 16.62 14 SER B C 1
ATOM 1517 O O . SER B 1 12 ? 48.249 24.541 22.544 1.00 16.69 14 SER B O 1
ATOM 1520 N N . GLY B 1 13 ? 49.863 25.943 21.722 1.00 16.92 15 GLY B N 1
ATOM 1521 C CA . GLY B 1 13 ? 48.919 26.843 21.008 1.00 17.07 15 GLY B CA 1
ATOM 1522 C C . GLY B 1 13 ? 47.931 27.523 21.949 1.00 16.87 15 G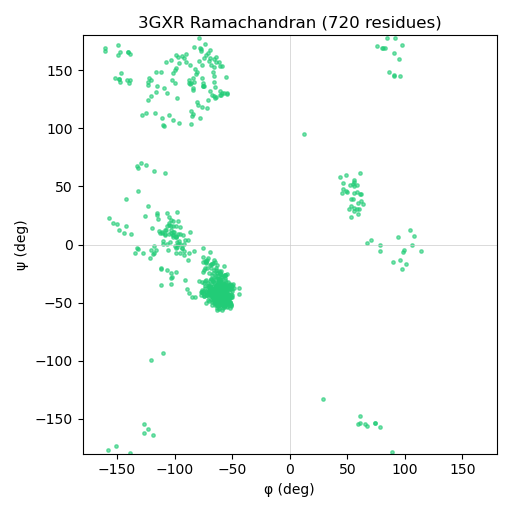LY B C 1
ATOM 1523 O O . GLY B 1 13 ? 48.241 27.807 23.122 1.00 15.52 15 GLY B O 1
ATOM 1524 N N . ALA B 1 14 ? 46.720 27.762 21.447 1.00 16.02 16 ALA B N 1
ATOM 1525 C CA . ALA B 1 14 ? 45.780 28.672 22.165 1.00 15.78 16 ALA B CA 1
ATOM 1526 C C . ALA B 1 14 ? 44.945 27.958 23.226 1.00 18.05 16 ALA B C 1
ATOM 1527 O O . ALA B 1 14 ? 44.751 26.742 23.117 1.00 18.17 16 ALA B O 1
ATOM 1529 N N . SER B 1 15 ? 44.495 28.701 24.250 1.00 17.77 17 SER B N 1
ATOM 1530 C CA . SER B 1 15 ? 43.538 28.214 25.261 1.00 18.12 17 SER B CA 1
ATOM 1531 C C . SER B 1 15 ? 42.155 28.275 24.639 1.00 18.61 17 SER B C 1
ATOM 1532 O O . SER B 1 15 ? 41.944 29.009 23.704 1.00 17.63 17 SER B O 1
ATOM 1535 N N . SER B 1 16 ? 41.214 27.495 25.173 1.00 20.87 18 SER B N 1
ATOM 1536 C CA . SER B 1 16 ? 39.826 27.580 24.700 1.00 22.50 18 SER B CA 1
ATOM 1537 C C . SER B 1 16 ? 39.231 28.991 24.942 1.00 22.83 18 SER B C 1
ATOM 1538 O O . SER B 1 16 ? 38.398 29.438 24.146 1.00 23.34 18 SER B O 1
ATOM 1541 N N . LYS B 1 17 ? 39.667 29.715 25.986 1.00 21.10 19 LYS B N 1
ATOM 1542 C CA . LYS B 1 17 ? 39.267 31.121 26.107 1.00 21.83 19 LYS B CA 1
ATOM 1543 C C . LYS B 1 17 ? 39.704 31.980 24.888 1.00 20.81 19 LYS B C 1
ATOM 1544 O O . LYS B 1 17 ? 38.919 32.747 24.282 1.00 20.38 19 LYS B O 1
ATOM 1550 N N . THR B 1 18 ? 40.971 31.853 24.512 1.00 19.59 20 THR B N 1
ATOM 1551 C CA . THR B 1 18 ? 41.502 32.700 23.455 1.00 17.72 20 THR B CA 1
ATOM 1552 C C . THR B 1 18 ? 40.850 32.363 22.117 1.00 18.63 20 THR B C 1
ATOM 1553 O O . THR B 1 18 ? 40.515 33.284 21.337 1.00 18.29 20 THR B O 1
ATOM 1557 N N . SER B 1 19 ? 40.664 31.061 21.897 1.00 17.74 21 SER B N 1
ATOM 1558 C CA . SER B 1 19 ? 40.119 30.546 20.598 1.00 18.68 21 SER B CA 1
ATOM 1559 C C . SER B 1 19 ? 38.710 31.094 20.350 1.00 19.15 21 SER B C 1
ATOM 1560 O O . SER B 1 19 ? 38.288 31.255 19.201 1.00 19.52 21 SER B O 1
ATOM 1563 N N . ARG B 1 20 ? 37.993 31.383 21.431 1.00 20.66 22 ARG B N 1
ATOM 1564 C CA . ARG B 1 20 ? 36.607 31.935 21.288 1.00 22.07 22 ARG B CA 1
ATOM 1565 C C . ARG B 1 20 ? 36.607 33.353 20.727 1.00 22.80 22 ARG B C 1
ATOM 1566 O O . ARG B 1 20 ? 35.570 33.872 20.325 1.00 23.37 22 ARG B O 1
ATOM 1574 N N . GLN B 1 21 ? 37.778 33.967 20.571 1.00 22.53 23 GLN B N 1
ATOM 1575 C CA . GLN B 1 21 ? 37.777 35.275 19.961 1.00 23.90 23 GLN B CA 1
ATOM 1576 C C . GLN B 1 21 ? 37.116 35.110 18.582 1.00 24.38 23 GLN B C 1
ATOM 1577 O O . GLN B 1 21 ? 36.348 35.968 18.141 1.00 24.14 23 GLN B O 1
ATOM 1583 N N . ASP B 1 22 ? 37.424 33.999 17.918 1.00 23.57 24 ASP B N 1
ATOM 1584 C CA . ASP B 1 22 ? 36.906 33.772 16.586 1.00 23.90 24 ASP B CA 1
ATOM 1585 C C . ASP B 1 22 ? 35.761 32.775 16.633 1.00 23.64 24 ASP B C 1
ATOM 1586 O O . ASP B 1 22 ? 35.387 32.183 15.608 1.00 22.95 24 ASP B O 1
ATOM 1591 N N . LYS B 1 23 ? 35.165 32.631 17.811 1.00 22.87 25 LYS B N 1
ATOM 1592 C CA . LYS B 1 23 ? 34.101 31.671 17.971 1.00 22.29 25 LYS B CA 1
ATOM 1593 C C . LYS B 1 23 ? 34.507 30.214 17.649 1.00 21.80 25 LYS B C 1
ATOM 1594 O O . LYS B 1 23 ? 33.669 29.430 17.220 1.00 20.10 25 LYS B O 1
ATOM 1600 N N . LEU B 1 24 ? 35.799 29.883 17.800 1.00 20.58 26 LEU B N 1
ATOM 1601 C CA . LEU B 1 24 ? 36.292 28.528 17.467 1.00 21.52 26 LEU B CA 1
ATOM 1602 C C . LEU B 1 24 ? 35.868 27.534 18.554 1.00 21.56 26 LEU B C 1
ATOM 1603 O O . LEU B 1 24 ? 35.999 27.805 19.770 1.00 22.52 26 LEU B O 1
ATOM 1608 N N . GLU B 1 25 ? 35.395 26.354 18.154 1.00 20.73 27 GLU B N 1
ATOM 1609 C CA . GLU B 1 25 ? 34.984 25.358 19.140 1.00 20.52 27 GLU B CA 1
ATOM 1610 C C . GLU B 1 25 ? 36.079 24.309 19.390 1.00 20.23 27 GLU B C 1
ATOM 1611 O O . GLU B 1 25 ? 35.826 23.146 19.747 1.00 23.26 27 GLU B O 1
ATOM 1617 N N . TYR B 1 26 ? 37.328 24.727 19.193 1.00 19.27 28 TYR B N 1
ATOM 1618 C CA . TYR B 1 26 ? 38.470 23.875 19.402 1.00 18.76 28 TYR B CA 1
ATOM 1619 C C . TYR B 1 26 ? 39.582 24.819 19.846 1.00 18.69 28 TYR B C 1
ATOM 1620 O O . TYR B 1 26 ? 39.488 26.054 19.606 1.00 18.58 28 TYR B O 1
ATOM 1629 N N . ASP B 1 27 ? 40.631 24.252 20.434 1.00 18.98 29 ASP B N 1
ATOM 1630 C CA . ASP B 1 27 ? 41.779 25.072 20.916 1.00 18.99 29 ASP B CA 1
ATOM 1631 C C . ASP B 1 27 ? 43.130 24.589 20.358 1.00 20.08 29 ASP B C 1
ATOM 1632 O O . ASP B 1 27 ? 43.210 23.931 19.303 1.00 17.98 29 ASP B O 1
ATOM 1637 N N . GLY B 1 28 ? 44.187 24.888 21.108 1.00 17.51 30 GLY B N 1
ATOM 1638 C CA . GLY B 1 28 ? 45.529 24.380 20.756 1.00 17.53 30 GLY B CA 1
ATOM 1639 C C . GLY B 1 28 ? 46.152 24.909 19.484 1.00 16.37 30 GLY B C 1
ATOM 1640 O O . GLY B 1 28 ? 45.834 26.026 19.026 1.00 16.94 30 GLY B O 1
ATOM 1641 N N . VAL B 1 29 ? 47.072 24.138 18.929 1.00 16.31 31 VAL B N 1
ATOM 1642 C CA . VAL B 1 29 ? 47.817 24.619 17.746 1.00 16.85 31 VAL B CA 1
ATOM 1643 C C . VAL B 1 29 ? 46.855 24.834 16.581 1.00 17.65 31 VAL B C 1
ATOM 1644 O O . VAL B 1 29 ? 47.038 25.736 15.783 1.00 18.04 31 VAL B O 1
ATOM 1648 N N . ARG B 1 30 ? 45.839 23.975 16.493 1.00 17.55 32 ARG B N 1
ATOM 1649 C CA . ARG B 1 30 ? 44.845 24.042 15.412 1.00 16.89 32 ARG B CA 1
ATOM 1650 C C . ARG B 1 30 ? 44.175 25.423 15.465 1.00 16.43 32 ARG B C 1
ATOM 1651 O O . ARG B 1 30 ? 44.100 26.094 14.465 1.00 17.24 32 ARG B O 1
ATOM 1659 N N . ALA B 1 31 ? 43.723 25.819 16.654 1.00 15.51 33 ALA B N 1
ATOM 1660 C CA . ALA B 1 31 ? 43.157 27.138 16.905 1.00 15.83 33 ALA B CA 1
ATOM 1661 C C . ALA B 1 31 ? 44.122 28.263 16.588 1.00 14.59 33 ALA B C 1
ATOM 1662 O O . ALA B 1 31 ? 43.746 29.166 15.891 1.00 14.40 33 ALA B O 1
ATOM 1664 N N . SER B 1 32 ? 45.388 28.184 17.026 1.00 14.36 34 SER B N 1
ATOM 1665 C CA . SER B 1 32 ? 46.402 29.202 16.677 1.00 14.12 34 SER B CA 1
ATOM 1666 C C . SER B 1 32 ? 46.586 29.386 15.180 1.00 13.81 34 SER B C 1
ATOM 1667 O O . SER B 1 32 ? 46.572 30.503 14.677 1.00 12.89 34 SER B O 1
ATOM 1670 N N . HIS B 1 33 ? 46.719 28.267 14.478 1.00 13.22 35 HIS B N 1
ATOM 1671 C CA . HIS B 1 33 ? 46.831 28.296 13.033 1.00 14.87 35 HIS B CA 1
ATOM 1672 C C . HIS B 1 33 ? 45.605 28.934 12.332 1.00 13.15 35 HIS B C 1
ATOM 1673 O O . HIS B 1 33 ? 45.786 29.745 11.451 1.00 15.38 35 HIS B O 1
ATOM 1680 N N . THR B 1 34 ? 44.393 28.650 12.787 1.00 13.92 36 THR B N 1
ATOM 1681 C CA . THR B 1 34 ? 43.214 29.241 12.153 1.00 12.65 36 THR B CA 1
ATOM 1682 C C . THR B 1 34 ? 43.239 30.765 12.402 1.00 13.45 36 THR B C 1
ATOM 1683 O O . THR B 1 34 ? 42.908 31.544 11.556 1.00 12.76 36 THR B O 1
ATOM 1687 N N . MET B 1 35 ? 43.663 31.181 13.584 1.00 13.96 37 MET B N 1
ATOM 1688 C CA . MET B 1 35 ? 43.579 32.653 13.881 1.00 13.46 37 MET B CA 1
ATOM 1689 C C . MET B 1 35 ? 44.659 33.395 13.104 1.00 13.83 37 MET B C 1
ATOM 1690 O O . MET B 1 35 ? 44.434 34.490 12.588 1.00 15.22 37 MET B O 1
ATOM 1695 N N . ALA B 1 36 ? 45.810 32.756 12.964 1.00 12.11 38 ALA B N 1
ATOM 1696 C CA . ALA B 1 36 ? 46.855 33.245 12.128 1.00 13.46 38 ALA B CA 1
ATOM 1697 C C . ALA B 1 36 ? 46.376 33.397 10.673 1.00 13.79 38 ALA B C 1
ATOM 1698 O O . ALA B 1 36 ? 46.503 34.471 10.076 1.00 13.89 38 ALA B O 1
ATOM 1700 N N . GLN B 1 37 ? 45.793 32.340 10.138 1.00 13.96 39 GLN B N 1
ATOM 1701 C CA . GLN B 1 37 ? 45.309 32.357 8.770 1.00 15.47 39 GLN B CA 1
ATOM 1702 C C . GLN B 1 37 ? 44.268 33.467 8.566 1.00 16.35 39 GLN B C 1
ATOM 1703 O O . GLN B 1 37 ? 44.281 34.161 7.554 1.00 16.75 39 GLN B O 1
ATOM 1709 N N . THR B 1 38 ? 43.348 33.570 9.528 1.00 15.91 40 THR B N 1
ATOM 1710 C CA . THR B 1 38 ? 42.316 34.598 9.573 1.00 17.66 40 THR B CA 1
ATOM 1711 C C . THR B 1 38 ? 42.935 35.981 9.374 1.00 17.25 40 THR B C 1
ATOM 1712 O O . THR B 1 38 ? 42.369 36.776 8.650 1.00 14.28 40 THR B O 1
ATOM 1716 N N . ASP B 1 39 ? 44.152 36.216 9.904 1.00 15.53 41 ASP B N 1
ATOM 1717 C CA . ASP B 1 39 ? 44.777 37.551 9.884 1.00 14.90 41 ASP B CA 1
ATOM 1718 C C . ASP B 1 39 ? 45.693 37.761 8.693 1.00 16.57 41 ASP B C 1
ATOM 1719 O O . ASP B 1 39 ? 46.275 38.851 8.489 1.00 14.32 41 ASP B O 1
ATOM 1724 N N . ALA B 1 40 ? 45.831 36.689 7.899 1.00 16.05 42 ALA B N 1
ATOM 1725 C CA . ALA B 1 40 ? 46.860 36.658 6.850 1.00 17.49 42 ALA B CA 1
ATOM 1726 C C . ALA B 1 40 ? 46.716 37.694 5.724 1.00 17.35 42 ALA B C 1
ATOM 1727 O O . ALA B 1 40 ? 47.718 38.214 5.197 1.00 17.20 42 ALA B O 1
ATOM 1729 N N . GLY B 1 41 ? 45.457 37.978 5.353 1.00 17.79 43 GLY B N 1
ATOM 1730 C CA . GLY B 1 41 ? 45.185 38.948 4.303 1.00 18.15 43 GLY B CA 1
ATOM 1731 C C . GLY B 1 41 ? 45.506 40.322 4.828 1.00 18.01 43 GLY B C 1
ATOM 1732 O O . GLY B 1 41 ? 46.213 41.056 4.206 1.00 18.77 43 GLY B O 1
ATOM 1733 N N . ARG B 1 42 ? 45.022 40.648 6.025 1.00 17.95 44 ARG B N 1
ATOM 1734 C CA . ARG B 1 42 ? 45.421 41.909 6.659 1.00 16.29 44 ARG B CA 1
ATOM 1735 C C . ARG B 1 42 ? 46.923 42.017 6.819 1.00 17.62 44 ARG B C 1
ATOM 1736 O O . ARG B 1 42 ? 47.468 43.078 6.663 1.00 16.24 44 ARG B O 1
ATOM 1744 N N . MET B 1 43 ? 47.595 40.907 7.161 1.00 16.40 45 MET B N 1
ATOM 1745 C CA . MET B 1 43 ? 49.026 40.967 7.383 1.00 16.59 45 MET B CA 1
ATOM 1746 C C . MET B 1 43 ? 49.860 41.405 6.158 1.00 17.67 45 MET B C 1
ATOM 1747 O O . MET B 1 43 ? 50.938 42.001 6.305 1.00 17.15 45 MET B O 1
ATOM 1752 N N . GLU B 1 44 ? 49.375 41.100 4.955 1.00 19.88 46 GLU B N 1
ATOM 1753 C CA . GLU B 1 44 ? 50.174 41.362 3.748 1.00 20.95 46 GLU B CA 1
ATOM 1754 C C . GLU B 1 44 ? 50.647 42.812 3.608 1.00 21.09 46 GLU B C 1
ATOM 1755 O O . GLU B 1 44 ? 51.810 43.096 3.151 1.00 20.61 46 GLU B O 1
ATOM 1761 N N . LYS B 1 45 ? 49.749 43.715 4.029 1.00 19.57 47 LYS B N 1
ATOM 1762 C CA . LYS B 1 45 ? 49.918 45.155 3.938 1.00 21.38 47 LYS B CA 1
ATOM 1763 C C . LYS B 1 45 ? 51.139 45.625 4.720 1.00 19.47 47 LYS B C 1
ATOM 1764 O O . LYS B 1 45 ? 51.798 46.686 4.418 1.00 19.65 47 LYS B O 1
ATOM 1770 N N . TYR B 1 46 ? 51.488 44.816 5.717 1.00 18.81 48 TYR B N 1
ATOM 1771 C CA . TYR B 1 46 ? 52.611 45.199 6.598 1.00 17.99 48 TYR B CA 1
ATOM 1772 C C . TYR B 1 46 ? 53.880 44.439 6.345 1.00 18.89 48 TYR B C 1
ATOM 1773 O O . TYR B 1 46 ? 54.835 44.543 7.133 1.00 18.16 48 TYR B O 1
ATOM 1782 N N . LYS B 1 47 ? 53.896 43.661 5.256 1.00 19.11 49 LYS B N 1
ATOM 1783 C CA . LYS B 1 47 ? 54.940 42.657 5.089 1.00 20.62 49 LYS B CA 1
ATOM 1784 C C . LYS B 1 47 ? 56.331 43.244 4.967 1.00 20.77 49 LYS B C 1
ATOM 1785 O O . LYS B 1 47 ? 57.260 42.738 5.590 1.00 20.20 49 LYS B O 1
ATOM 1791 N N . SER B 1 48 ? 56.468 44.299 4.157 1.00 21.84 50 SER B N 1
ATOM 1792 C CA . SER B 1 48 ? 57.723 44.987 3.999 1.00 22.56 50 SER B CA 1
ATOM 1793 C C . SER B 1 48 ? 58.199 45.604 5.307 1.00 21.88 50 SER B C 1
ATOM 1794 O O . SER B 1 48 ? 59.373 45.493 5.630 1.00 22.91 50 SER B O 1
ATOM 1797 N N . PHE B 1 49 ? 57.323 46.299 6.033 1.00 21.84 51 PHE B N 1
ATOM 1798 C CA . PHE B 1 49 ? 57.685 46.860 7.366 1.00 21.06 51 PHE B CA 1
ATOM 1799 C C . PHE B 1 49 ? 58.175 45.779 8.323 1.00 21.20 51 PHE B C 1
ATOM 1800 O O . PHE B 1 49 ? 59.205 45.959 8.973 1.00 18.83 51 PHE B O 1
ATOM 1808 N N . ILE B 1 50 ? 57.365 44.728 8.473 1.00 20.63 52 ILE B N 1
ATOM 1809 C CA . ILE B 1 50 ? 57.669 43.604 9.342 1.00 19.17 52 ILE B CA 1
ATOM 1810 C C . ILE B 1 50 ? 59.063 43.054 9.018 1.00 19.31 52 ILE B C 1
ATOM 1811 O O . ILE B 1 50 ? 59.871 42.846 9.922 1.00 19.48 52 ILE B O 1
ATOM 1816 N N . ASN B 1 51 ? 59.331 42.804 7.732 1.00 19.75 53 ASN B N 1
ATOM 1817 C CA . ASN B 1 51 ? 60.712 42.381 7.314 1.00 19.32 53 ASN B CA 1
ATOM 1818 C C . ASN B 1 51 ? 61.862 43.380 7.592 1.00 19.03 53 ASN B C 1
ATOM 1819 O O . ASN B 1 51 ? 62.938 42.997 8.071 1.00 17.99 53 ASN B O 1
ATOM 1824 N N . ASN B 1 52 ? 61.650 44.669 7.280 1.00 18.73 54 ASN B N 1
ATOM 1825 C CA . ASN B 1 52 ? 62.600 45.699 7.619 1.00 19.52 54 ASN B CA 1
ATOM 1826 C C . ASN B 1 52 ? 62.929 45.684 9.103 1.00 19.11 54 ASN B C 1
ATOM 1827 O O . ASN B 1 52 ? 64.109 45.669 9.497 1.00 17.62 54 ASN B O 1
ATOM 1832 N N . VAL B 1 53 ? 61.876 45.755 9.938 1.00 18.51 55 VAL B N 1
ATOM 1833 C CA . VAL B 1 53 ? 62.063 45.839 11.396 1.00 17.89 55 VAL B CA 1
ATOM 1834 C C . VAL B 1 53 ? 62.719 44.540 11.955 1.00 16.66 55 VAL B C 1
ATOM 1835 O O . VAL B 1 53 ? 63.524 44.601 12.922 1.00 15.98 55 VAL B O 1
ATOM 1839 N N . ALA B 1 54 ? 62.319 43.409 11.406 1.00 18.48 56 ALA B N 1
ATOM 1840 C CA . ALA B 1 54 ? 62.853 42.091 11.826 1.00 18.47 56 ALA B CA 1
ATOM 1841 C C . ALA B 1 54 ? 64.370 42.170 11.639 1.00 20.05 56 ALA B C 1
ATOM 1842 O O . ALA B 1 54 ? 65.097 41.889 12.584 1.00 20.08 56 ALA B O 1
ATOM 1844 N N . LYS B 1 55 ? 64.824 42.531 10.429 1.00 20.04 57 LYS B N 1
ATOM 1845 C CA . LYS B 1 55 ? 66.275 42.621 10.170 1.00 20.70 57 LYS B CA 1
ATOM 1846 C C . LYS B 1 55 ? 66.984 43.585 11.100 1.00 20.75 57 LYS B C 1
ATOM 1847 O O . LYS B 1 55 ? 68.039 43.263 11.619 1.00 21.88 57 LYS B O 1
ATOM 1853 N N . LYS B 1 56 ? 66.429 44.773 11.299 1.00 20.18 58 LYS B N 1
ATOM 1854 C CA . LYS B 1 56 ? 66.972 45.739 12.249 1.00 19.74 58 LYS B CA 1
ATOM 1855 C C . LYS B 1 56 ? 67.251 45.174 13.642 1.00 19.26 58 LYS B C 1
ATOM 1856 O O . LYS B 1 56 ? 68.294 45.508 14.287 1.00 20.16 58 LYS B O 1
ATOM 1862 N N . HIS B 1 57 ? 66.335 44.312 14.112 1.00 18.67 59 HIS B N 1
ATOM 1863 C CA . HIS B 1 57 ? 66.352 43.855 15.492 1.00 17.46 59 HIS B CA 1
ATOM 1864 C C . HIS B 1 57 ? 66.837 42.419 15.696 1.00 17.51 59 HIS B C 1
ATOM 1865 O O . HIS B 1 57 ? 67.003 42.027 16.828 1.00 17.29 59 HIS B O 1
ATOM 1872 N N . VAL B 1 58 ? 67.115 41.685 14.619 1.00 18.45 60 VAL B N 1
ATOM 1873 C CA . VAL B 1 58 ? 67.430 40.272 14.709 1.00 19.62 60 VAL B CA 1
ATOM 1874 C C . VAL B 1 58 ? 66.328 39.502 15.429 1.00 20.31 60 VAL B C 1
ATOM 1875 O O . VAL B 1 58 ? 66.567 38.773 16.429 1.00 19.36 60 VAL B O 1
ATOM 1879 N N . VAL B 1 59 ? 65.101 39.739 14.955 1.00 18.45 61 VAL B N 1
ATOM 1880 C CA . VAL B 1 59 ? 63.904 39.043 15.412 1.00 19.68 61 VAL B CA 1
ATOM 1881 C C . VAL B 1 59 ? 63.359 38.380 14.155 1.00 19.46 61 VAL B C 1
ATOM 1882 O O . VAL B 1 59 ? 63.438 38.953 13.065 1.00 19.88 61 VAL B O 1
ATOM 1886 N N . ASP B 1 60 ? 62.848 37.160 14.269 1.00 17.64 62 ASP B N 1
ATOM 1887 C CA . ASP B 1 60 ? 62.306 36.478 13.078 1.00 17.69 62 ASP B CA 1
ATOM 1888 C C . ASP B 1 60 ? 61.016 37.210 12.666 1.00 17.34 62 ASP B C 1
ATOM 1889 O O . ASP B 1 60 ? 60.129 37.478 13.529 1.00 16.89 62 ASP B O 1
ATOM 1894 N N . PRO B 1 61 ? 60.881 37.527 11.373 1.00 17.60 63 PRO B N 1
ATOM 1895 C CA . PRO B 1 61 ? 59.705 38.203 10.833 1.00 17.27 63 PRO B CA 1
ATOM 1896 C C . PRO B 1 61 ? 58.417 37.507 11.210 1.00 14.98 63 PRO B C 1
ATOM 1897 O O . PRO B 1 61 ? 57.388 38.150 11.407 1.00 16.33 63 PRO B O 1
ATOM 1901 N N . ALA B 1 62 ? 58.441 36.185 11.291 1.00 14.68 64 ALA B N 1
ATOM 1902 C CA . ALA B 1 62 ? 57.236 35.430 11.566 1.00 13.16 64 ALA B CA 1
ATOM 1903 C C . ALA B 1 62 ? 56.786 35.698 13.044 1.00 14.11 64 ALA B C 1
ATOM 1904 O O . ALA B 1 62 ? 55.569 35.645 13.398 1.00 12.44 64 ALA B O 1
ATOM 1906 N N . VAL B 1 63 ? 57.757 35.939 13.918 1.00 11.88 65 VAL B N 1
ATOM 1907 C CA . VAL B 1 63 ? 57.394 36.298 15.323 1.00 12.79 65 VAL B CA 1
ATOM 1908 C C . VAL B 1 63 ? 56.674 37.662 15.418 1.00 12.39 65 VAL B C 1
ATOM 1909 O O . VAL B 1 63 ? 55.656 37.807 16.155 1.00 12.64 65 VAL B O 1
ATOM 1913 N N . ILE B 1 64 ? 57.216 38.642 14.735 1.00 12.91 66 ILE B N 1
ATOM 1914 C CA . ILE B 1 64 ? 56.579 39.975 14.635 1.00 12.40 66 ILE B CA 1
ATOM 1915 C C . ILE B 1 64 ? 55.189 39.799 14.068 1.00 13.71 66 ILE B C 1
ATOM 1916 O O . ILE B 1 64 ? 54.225 40.336 14.636 1.00 12.58 66 ILE B O 1
ATOM 1921 N N . ALA B 1 65 ? 55.079 39.037 12.966 1.00 14.03 67 ALA B N 1
ATOM 1922 C CA . ALA B 1 65 ? 53.764 38.803 12.408 1.00 14.97 67 ALA B CA 1
ATOM 1923 C C . ALA B 1 65 ? 52.825 38.161 13.442 1.00 13.98 67 ALA B C 1
ATOM 1924 O O . ALA B 1 65 ? 51.644 38.526 13.550 1.00 15.99 67 ALA B O 1
ATOM 1926 N N . ALA B 1 66 ? 53.316 37.161 14.145 1.00 13.87 68 ALA B N 1
ATOM 1927 C CA . ALA B 1 66 ? 52.498 36.463 15.131 1.00 11.20 68 ALA B CA 1
ATOM 1928 C C . ALA B 1 66 ? 52.038 37.409 16.250 1.00 11.37 68 ALA B C 1
ATOM 1929 O O . ALA B 1 66 ? 50.851 37.318 16.716 1.00 11.90 68 ALA B O 1
ATOM 1931 N N . ILE B 1 67 ? 52.938 38.302 16.670 1.00 12.07 69 ILE B N 1
ATOM 1932 C CA . ILE B 1 67 ? 52.589 39.265 17.697 1.00 11.97 69 ILE B CA 1
ATOM 1933 C C . ILE B 1 67 ? 51.459 40.220 17.222 1.00 12.99 69 ILE B C 1
ATOM 1934 O O . ILE B 1 67 ? 50.444 40.444 17.942 1.00 12.55 69 ILE B O 1
ATOM 1939 N N . ILE B 1 68 ? 51.601 40.709 16.004 1.00 12.59 70 ILE B N 1
ATOM 1940 C CA . ILE B 1 68 ? 50.591 41.576 15.401 1.00 13.10 70 ILE B CA 1
ATOM 1941 C C . ILE B 1 68 ? 49.244 40.849 15.280 1.00 13.88 70 ILE B C 1
ATOM 1942 O O . ILE B 1 68 ? 48.151 41.408 15.650 1.00 13.08 70 ILE B O 1
ATOM 1947 N N . SER B 1 69 ? 49.280 39.567 14.859 1.00 12.57 71 SER B N 1
ATOM 1948 C CA . SER B 1 69 ? 48.062 38.764 14.847 1.00 11.45 71 SER B CA 1
ATOM 1949 C C . SER B 1 69 ? 47.402 38.644 16.270 1.00 11.40 71 SER B C 1
ATOM 1950 O O . SER B 1 69 ? 46.219 38.949 16.466 1.00 12.89 71 SER B O 1
ATOM 1953 N N . ARG B 1 70 ? 48.165 38.267 17.276 1.00 11.17 72 ARG B N 1
ATOM 1954 C CA . ARG B 1 70 ? 47.589 38.086 18.616 1.00 13.75 72 ARG B CA 1
ATOM 1955 C C . ARG B 1 70 ? 47.102 39.392 19.256 1.00 13.68 72 ARG B C 1
ATOM 1956 O O . ARG B 1 70 ? 46.027 39.436 19.922 1.00 14.62 72 ARG B O 1
ATOM 1964 N N . GLU B 1 71 ? 47.903 40.442 19.095 1.00 13.49 73 GLU B N 1
ATOM 1965 C CA . GLU B 1 71 ? 47.711 41.729 19.812 1.00 14.22 73 GLU B CA 1
ATOM 1966 C C . GLU B 1 71 ? 46.511 42.483 19.193 1.00 14.46 73 GLU B C 1
ATOM 1967 O O . GLU B 1 71 ? 45.678 43.069 19.962 1.00 15.12 73 GLU B O 1
ATOM 1973 N N . SER B 1 72 ? 46.450 42.507 17.841 1.00 14.26 74 SER B N 1
ATOM 1974 C CA . SER B 1 72 ? 45.514 43.419 17.139 1.00 15.53 74 SER B CA 1
ATOM 1975 C C . SER B 1 72 ? 44.701 42.753 16.017 1.00 16.67 74 SER B C 1
ATOM 1976 O O . SER B 1 72 ? 43.860 43.437 15.406 1.00 14.30 74 SER B O 1
ATOM 1979 N N . ARG B 1 73 ? 44.952 41.461 15.749 1.00 14.94 75 ARG B N 1
ATOM 1980 C CA . ARG B 1 73 ? 44.379 40.786 14.566 1.00 15.07 75 ARG B CA 1
ATOM 1981 C C . ARG B 1 73 ? 44.773 41.562 13.362 1.00 14.08 75 ARG B C 1
ATOM 1982 O O . ARG B 1 73 ? 43.957 41.780 12.477 1.00 15.80 75 ARG B O 1
ATOM 1990 N N . ALA B 1 74 ? 46.047 41.957 13.302 1.00 14.14 76 ALA B N 1
ATOM 1991 C CA . ALA B 1 74 ? 46.592 42.703 12.192 1.00 15.11 76 ALA B CA 1
ATOM 1992 C C . ALA B 1 74 ? 45.666 43.918 11.886 1.00 15.32 76 ALA B C 1
ATOM 1993 O O . ALA B 1 74 ? 45.297 44.203 10.726 1.00 15.93 76 ALA B O 1
ATOM 1995 N N . GLY B 1 75 ? 45.284 44.592 12.949 1.00 15.84 77 GLY B N 1
ATOM 1996 C CA . GLY B 1 75 ? 44.512 45.864 12.793 1.00 17.03 77 GLY B CA 1
ATOM 1997 C C . GLY B 1 75 ? 43.019 45.687 13.021 1.00 17.59 77 GLY B C 1
ATOM 1998 O O . GLY B 1 75 ? 42.328 46.669 13.192 1.00 18.48 77 GLY B O 1
ATOM 1999 N N . ASN B 1 76 ? 42.498 44.449 12.994 1.00 17.13 78 ASN B N 1
ATOM 2000 C CA . ASN B 1 76 ? 41.005 44.288 12.879 1.00 18.16 78 ASN B CA 1
ATOM 2001 C C . ASN B 1 76 ? 40.207 44.655 14.111 1.00 18.18 78 ASN B C 1
ATOM 2002 O O . ASN B 1 76 ? 38.971 44.842 14.018 1.00 20.36 78 ASN B O 1
ATOM 2007 N N . VAL B 1 77 ? 40.855 44.683 15.270 1.00 18.84 79 VAL B N 1
ATOM 2008 C CA . VAL B 1 77 ? 40.153 45.044 16.491 1.00 18.77 79 VAL B CA 1
ATOM 2009 C C . VAL B 1 77 ? 40.547 46.451 16.959 1.00 19.20 79 VAL B C 1
ATOM 2010 O O . VAL B 1 77 ? 40.036 46.914 17.992 1.00 20.03 79 VAL B O 1
ATOM 2014 N N . ILE B 1 78 ? 41.422 47.099 16.217 1.00 16.29 80 ILE B N 1
ATOM 2015 C CA . ILE B 1 78 ? 41.857 48.507 16.484 1.00 18.70 80 ILE B CA 1
ATOM 2016 C C . ILE B 1 78 ? 41.649 49.606 15.390 1.00 18.67 80 ILE B C 1
ATOM 2017 O O . ILE B 1 78 ? 41.759 50.814 15.682 1.00 18.55 80 ILE B O 1
ATOM 2022 N N . PHE B 1 79 ? 41.294 49.228 14.151 1.00 18.27 81 PHE B N 1
ATOM 2023 C CA . PHE B 1 79 ? 41.232 50.196 13.059 1.00 18.76 81 PHE B CA 1
ATOM 2024 C C . PHE B 1 79 ? 40.046 51.167 13.327 1.00 18.03 81 PHE B C 1
ATOM 2025 O O . PHE B 1 79 ? 40.044 52.289 12.854 1.00 20.03 81 PHE B O 1
ATOM 2033 N N . ASN B 1 80 ? 39.101 50.741 14.164 1.00 17.66 82 ASN B N 1
ATOM 2034 C CA . ASN B 1 80 ? 37.759 51.439 14.306 1.00 18.36 82 ASN B CA 1
ATOM 2035 C C . ASN B 1 80 ? 37.513 51.955 15.717 1.00 18.32 82 ASN B C 1
ATOM 2036 O O . ASN B 1 80 ? 36.402 52.383 16.085 1.00 15.52 82 ASN B O 1
ATOM 2041 N N . THR B 1 81 ? 38.590 51.982 16.480 1.00 17.94 83 THR B N 1
ATOM 2042 C CA . THR B 1 81 ? 38.592 52.734 17.751 1.00 17.96 83 THR B CA 1
ATOM 2043 C C . THR B 1 81 ? 38.668 54.239 17.414 1.00 17.63 83 THR B C 1
ATOM 2044 O O . THR B 1 81 ? 39.059 54.634 16.306 1.00 15.55 83 THR B O 1
ATOM 2048 N N . THR B 1 82 ? 38.284 55.061 18.383 1.00 18.58 84 THR B N 1
ATOM 2049 C CA . THR B 1 82 ? 38.451 56.495 18.259 1.00 19.70 84 THR B CA 1
ATOM 2050 C C . THR B 1 82 ? 39.243 57.046 19.441 1.00 19.61 84 THR B C 1
ATOM 2051 O O . THR B 1 82 ? 38.795 56.990 20.554 1.00 20.65 84 THR B O 1
ATOM 2055 N N . PRO B 1 83 ? 40.459 57.535 19.198 1.00 19.28 85 PRO B N 1
ATOM 2056 C CA . PRO B 1 83 ? 41.154 57.546 17.926 1.00 19.43 85 PRO B CA 1
ATOM 2057 C C . PRO B 1 83 ? 41.541 56.144 17.558 1.00 18.26 85 PRO B C 1
ATOM 2058 O O . PRO B 1 83 ? 41.562 55.304 18.422 1.00 18.39 85 PRO B O 1
ATOM 2062 N N . PRO B 1 84 ? 41.820 55.887 16.275 1.00 18.46 86 PRO B N 1
ATOM 2063 C CA . PRO B 1 84 ? 42.139 54.519 15.829 1.00 19.21 86 PRO B CA 1
ATOM 2064 C C . PRO B 1 84 ? 43.449 54.008 16.414 1.00 19.00 86 PRO B C 1
ATOM 2065 O O . PRO B 1 84 ? 44.417 54.796 16.556 1.00 18.72 86 PRO B O 1
ATOM 2069 N N . GLY B 1 85 ? 43.496 52.713 16.692 1.00 18.46 87 GLY B N 1
ATOM 2070 C CA . GLY B 1 85 ? 44.786 52.119 17.061 1.00 19.12 87 GLY B CA 1
ATOM 2071 C C . GLY B 1 85 ? 44.835 51.635 18.482 1.00 20.05 87 GLY B C 1
ATOM 2072 O O . GLY B 1 85 ? 45.792 50.975 18.906 1.00 20.73 87 GLY B O 1
ATOM 2073 N N . TRP B 1 86 ? 43.788 51.899 19.238 1.00 20.92 88 TRP B N 1
ATOM 2074 C CA . TRP B 1 86 ? 43.861 51.661 20.688 1.00 21.22 88 TRP B CA 1
ATOM 2075 C C . TRP B 1 86 ? 43.191 50.329 21.119 1.00 22.34 88 TRP B C 1
ATOM 2076 O O . TRP B 1 86 ? 42.250 49.855 20.492 1.00 22.69 88 TRP B O 1
ATOM 2087 N N . GLY B 1 87 ? 43.691 49.720 22.196 1.00 23.53 89 GLY B N 1
ATOM 2088 C CA . GLY B 1 87 ? 43.152 48.478 22.732 1.00 24.20 89 GLY B CA 1
ATOM 2089 C C . GLY B 1 87 ? 43.563 48.352 24.205 1.00 27.95 89 GLY B C 1
ATOM 2090 O O . GLY B 1 87 ? 44.181 49.273 24.772 1.00 28.37 89 GLY B O 1
ATOM 2091 N N . ASP B 1 88 ? 43.198 47.227 24.824 1.00 30.61 90 ASP B N 1
ATOM 2092 C CA . ASP B 1 88 ? 43.299 47.019 26.264 1.00 33.12 90 ASP B CA 1
ATOM 2093 C C . ASP B 1 88 ? 42.820 48.236 27.047 1.00 33.66 90 ASP B C 1
ATOM 2094 O O . ASP B 1 88 ? 43.595 48.832 27.810 1.00 33.90 90 ASP B O 1
ATOM 2099 N N . ASN B 1 89 ? 41.564 48.643 26.834 1.00 34.65 91 ASN B N 1
ATOM 2100 C CA . ASN B 1 89 ? 41.045 49.769 27.623 1.00 34.28 91 ASN B CA 1
ATOM 2101 C C . ASN B 1 89 ? 41.881 51.061 27.382 1.00 32.82 91 ASN B C 1
ATOM 2102 O O . ASN B 1 89 ? 42.253 51.762 28.324 1.00 31.82 91 ASN B O 1
ATOM 2107 N N . TYR B 1 90 ? 42.228 51.352 26.122 1.00 30.69 92 TYR B N 1
ATOM 2108 C CA . TYR B 1 90 ? 43.125 52.499 25.783 1.00 29.78 92 TYR B CA 1
ATOM 2109 C C . TYR B 1 90 ? 44.485 52.613 26.479 1.00 29.01 92 TYR B C 1
ATOM 2110 O O . TYR B 1 90 ? 45.082 53.704 26.528 1.00 29.10 92 TYR B O 1
ATOM 2119 N N . ASN B 1 91 ? 45.004 51.483 26.965 1.00 27.86 93 ASN B N 1
ATOM 2120 C CA . ASN B 1 91 ? 46.395 51.422 27.439 1.00 27.61 93 ASN B CA 1
ATOM 2121 C C . ASN B 1 91 ? 47.401 51.017 26.358 1.00 25.45 93 ASN B C 1
ATOM 2122 O O . ASN B 1 91 ? 48.567 51.416 26.398 1.00 26.34 93 ASN B O 1
ATOM 2127 N N . GLY B 1 92 ? 46.947 50.215 25.410 1.00 24.00 94 GLY B N 1
ATOM 2128 C CA . GLY B 1 92 ? 47.840 49.681 24.389 1.00 20.98 94 GLY B CA 1
ATOM 2129 C C . GLY B 1 92 ? 47.605 50.290 23.016 1.00 20.19 94 GLY B C 1
ATOM 2130 O O . GLY B 1 92 ? 46.445 50.475 22.593 1.00 20.24 94 GLY B O 1
ATOM 2131 N N . PHE B 1 93 ? 48.684 50.649 22.343 1.00 17.83 95 PHE B N 1
ATOM 2132 C CA . PHE B 1 93 ? 48.528 51.367 21.065 1.00 16.85 95 PHE B CA 1
ATOM 2133 C C . PHE B 1 93 ? 49.224 50.639 19.912 1.00 16.59 95 PHE B C 1
ATOM 2134 O O . PHE B 1 93 ? 50.392 50.220 20.041 1.00 17.32 95 PHE B O 1
ATOM 2142 N N . GLY B 1 94 ? 48.548 50.567 18.764 1.00 15.79 96 GLY B N 1
ATOM 2143 C CA . GLY B 1 94 ? 49.263 50.166 17.574 1.00 14.87 96 GLY B CA 1
ATOM 2144 C C . GLY B 1 94 ? 49.060 48.676 17.296 1.00 13.72 96 GLY B C 1
ATOM 2145 O O . GLY B 1 94 ? 48.492 47.923 18.074 1.00 14.98 96 GLY B O 1
ATOM 2146 N N . LEU B 1 95 ? 49.540 48.281 16.132 1.00 13.36 97 LEU B N 1
ATOM 2147 C CA . LEU B 1 95 ? 49.465 46.859 15.747 1.00 14.02 97 LEU B CA 1
ATOM 2148 C C . LEU B 1 95 ? 49.939 45.857 16.808 1.00 12.92 97 LEU B C 1
ATOM 2149 O O . LEU B 1 95 ? 49.434 44.738 16.877 1.00 13.42 97 LEU B O 1
ATOM 2154 N N . MET B 1 96 ? 50.977 46.241 17.527 1.00 14.56 98 MET B N 1
ATOM 2155 C CA . MET B 1 96 ? 51.655 45.345 18.447 1.00 14.82 98 MET B CA 1
ATOM 2156 C C . MET B 1 96 ? 51.362 45.813 19.838 1.00 15.55 98 MET B C 1
ATOM 2157 O O . MET B 1 96 ? 51.905 45.253 20.790 1.00 15.85 98 MET B O 1
ATOM 2162 N N . GLN B 1 97 ? 50.529 46.869 19.961 1.00 15.53 99 GLN B N 1
ATOM 2163 C CA . GLN B 1 97 ? 50.012 47.269 21.292 1.00 14.24 99 GLN B CA 1
ATOM 2164 C C . GLN B 1 97 ? 51.071 47.681 22.332 1.00 15.41 99 GLN B C 1
ATOM 2165 O O . GLN B 1 97 ? 51.169 47.079 23.436 1.00 16.92 99 GLN B O 1
ATOM 2171 N N . VAL B 1 98 ? 51.803 48.731 22.001 1.00 16.10 100 VAL B N 1
ATOM 2172 C CA . VAL B 1 98 ? 52.823 49.348 22.916 1.00 17.44 100 VAL B CA 1
ATOM 2173 C C . VAL B 1 98 ? 52.056 49.921 24.129 1.00 19.34 100 VAL B C 1
ATOM 2174 O O . VAL B 1 98 ? 51.085 50.661 23.932 1.00 18.94 100 VAL B O 1
ATOM 2178 N N . ASP B 1 99 ? 52.422 49.547 25.370 1.00 20.54 101 ASP B N 1
ATOM 2179 C CA . ASP B 1 99 ? 51.657 49.987 26.560 1.00 22.85 101 ASP B CA 1
ATOM 2180 C C . ASP B 1 99 ? 52.060 51.413 26.952 1.00 22.57 101 ASP B C 1
ATOM 2181 O O . ASP B 1 99 ? 53.247 51.680 27.220 1.00 22.16 101 ASP B O 1
ATOM 2186 N N . LYS B 1 100 ? 51.078 52.315 26.999 1.00 24.23 102 LYS B N 1
ATOM 2187 C CA . LYS B 1 100 ? 51.370 53.744 27.184 1.00 25.98 102 LYS B CA 1
ATOM 2188 C C . LYS B 1 100 ? 51.803 53.967 28.655 1.00 25.93 102 LYS B C 1
ATOM 2189 O O . LYS B 1 100 ? 52.305 55.039 28.984 1.00 26.64 102 LYS B O 1
ATOM 2195 N N . ARG B 1 101 ? 51.554 52.995 29.531 1.00 26.34 103 ARG B N 1
ATOM 2196 C CA . ARG B 1 101 ? 52.038 53.162 30.939 1.00 28.05 103 ARG B CA 1
ATOM 2197 C C . ARG B 1 101 ? 53.540 53.010 31.136 1.00 27.90 103 ARG B C 1
ATOM 2198 O O . ARG B 1 101 ? 54.083 53.450 32.158 1.00 28.91 103 ARG B O 1
ATOM 2206 N N . TYR B 1 102 ? 54.245 52.441 30.162 1.00 27.57 104 TYR B N 1
ATOM 2207 C CA . TYR B 1 102 ? 55.681 52.207 30.333 1.00 27.15 104 TYR B CA 1
ATOM 2208 C C . TYR B 1 102 ? 56.515 52.775 29.199 1.00 25.88 104 TYR B C 1
ATOM 2209 O O . TYR B 1 102 ? 57.753 52.762 29.246 1.00 25.82 104 TYR B O 1
ATOM 2218 N N . HIS B 1 103 ? 55.807 53.253 28.176 1.00 24.51 105 HIS B N 1
ATOM 2219 C CA . HIS B 1 103 ? 56.402 53.754 26.958 1.00 24.47 105 HIS B CA 1
ATOM 2220 C C . HIS B 1 103 ? 55.572 54.879 26.421 1.00 24.80 105 HIS B C 1
ATOM 2221 O O . HIS B 1 103 ? 54.345 54.889 26.625 1.00 25.88 105 HIS B O 1
ATOM 2228 N N . GLU B 1 104 ? 56.261 55.827 25.790 1.00 25.21 106 GLU B N 1
ATOM 2229 C CA . GLU B 1 104 ? 55.663 56.906 25.010 1.00 26.02 106 GLU B CA 1
ATOM 2230 C C . GLU B 1 104 ? 55.428 56.388 23.577 1.00 24.61 106 GLU B C 1
ATOM 2231 O O . GLU B 1 104 ? 56.375 56.292 22.790 1.00 24.77 106 GLU B O 1
ATOM 2237 N N . PRO B 1 105 ? 54.168 56.074 23.234 1.00 23.83 107 PRO B N 1
ATOM 2238 C CA . PRO B 1 105 ? 53.942 55.496 21.907 1.00 24.03 107 PRO B CA 1
ATOM 2239 C C . PRO B 1 105 ? 54.303 56.450 20.786 1.00 23.80 107 PRO B C 1
ATOM 2240 O O . PRO B 1 105 ? 53.821 57.597 20.782 1.00 24.33 107 PRO B O 1
ATOM 2244 N N . ARG B 1 106 ? 55.142 55.970 19.870 1.00 22.14 108 ARG B N 1
ATOM 2245 C CA . ARG B 1 106 ? 55.542 56.666 18.655 1.00 22.79 108 ARG B CA 1
ATOM 2246 C C . ARG B 1 106 ? 54.834 56.162 17.397 1.00 20.63 108 ARG B C 1
ATOM 2247 O O . ARG B 1 106 ? 54.677 54.959 17.174 1.00 19.68 108 ARG B O 1
ATOM 2255 N N . GLY B 1 107 ? 54.496 57.102 16.514 1.00 19.84 109 GLY B N 1
ATOM 2256 C CA . GLY B 1 107 ? 54.118 56.766 15.153 1.00 19.40 109 GLY B CA 1
ATOM 2257 C C . GLY B 1 107 ? 52.632 56.557 15.046 1.00 19.26 109 GLY B C 1
ATOM 2258 O O . GLY B 1 107 ? 51.970 56.417 16.038 1.00 17.82 109 GLY B O 1
ATOM 2259 N N . ALA B 1 108 ? 52.128 56.552 13.816 1.00 20.07 110 ALA B N 1
ATOM 2260 C CA . ALA B 1 108 ? 50.774 56.096 13.557 1.00 18.89 110 ALA B CA 1
ATOM 2261 C C . ALA B 1 108 ? 50.631 54.652 13.983 1.00 19.45 110 ALA B C 1
ATOM 2262 O O . ALA B 1 108 ? 51.607 53.896 13.889 1.00 19.58 110 ALA B O 1
ATOM 2264 N N . TRP B 1 109 ? 49.400 54.252 14.319 1.00 17.68 111 TRP B N 1
ATOM 2265 C CA . TRP B 1 109 ? 49.119 52.881 14.822 1.00 18.26 111 TRP B CA 1
ATOM 2266 C C . TRP B 1 109 ? 49.507 51.755 13.855 1.00 17.26 111 TRP B C 1
ATOM 2267 O O . TRP B 1 109 ? 49.773 50.610 14.300 1.00 17.16 111 TRP B O 1
ATOM 2278 N N . ASN B 1 110 ? 49.482 52.048 12.568 1.00 18.70 112 ASN B N 1
ATOM 2279 C CA . ASN B 1 110 ? 49.900 51.104 11.531 1.00 19.09 112 ASN B CA 1
ATOM 2280 C C . ASN B 1 110 ? 51.243 51.380 10.859 1.00 19.37 112 ASN B C 1
ATOM 2281 O O . ASN B 1 110 ? 51.425 51.037 9.702 1.00 20.38 112 ASN B O 1
ATOM 2286 N N . SER B 1 111 ? 52.168 52.048 11.548 1.00 19.80 113 SER B N 1
ATOM 2287 C CA . SER B 1 111 ? 53.389 52.485 10.947 1.00 22.17 113 SER B CA 1
ATOM 2288 C C . SER B 1 111 ? 54.597 51.554 11.145 1.00 21.90 113 SER B C 1
ATOM 2289 O O . SER B 1 111 ? 54.659 50.756 12.083 1.00 21.47 113 SER B O 1
ATOM 2292 N N . GLU B 1 112 ? 55.558 51.663 10.237 1.00 21.09 114 GLU B N 1
ATOM 2293 C CA . GLU B 1 112 ? 56.853 51.099 10.501 1.00 21.49 114 GLU B CA 1
ATOM 2294 C C . GLU B 1 112 ? 57.447 51.610 11.818 1.00 21.16 114 GLU B C 1
ATOM 2295 O O . GLU B 1 112 ? 58.025 50.804 12.577 1.00 20.83 114 GLU B O 1
ATOM 2301 N N . GLU B 1 113 ? 57.302 52.918 12.127 1.00 20.75 115 GLU B N 1
ATOM 2302 C CA . GLU B 1 113 ? 57.828 53.505 13.385 1.00 20.94 115 GLU B CA 1
ATOM 2303 C C . GLU B 1 113 ? 57.274 52.799 14.635 1.00 20.63 115 GLU B C 1
ATOM 2304 O O . GLU B 1 113 ? 58.012 52.535 15.613 1.00 20.18 115 GLU B O 1
ATOM 2310 N N . HIS B 1 114 ? 55.965 52.522 14.610 1.00 18.54 116 HIS B N 1
ATOM 2311 C CA . HIS B 1 114 ? 55.340 51.808 15.717 1.00 16.90 116 HIS B CA 1
ATOM 2312 C C . HIS B 1 114 ? 55.884 50.329 15.775 1.00 15.40 116 HIS B C 1
ATOM 2313 O O . HIS B 1 114 ? 56.233 49.834 16.866 1.00 15.69 116 HIS B O 1
ATOM 2320 N N . ILE B 1 115 ? 55.945 49.646 14.629 1.00 15.96 117 ILE B N 1
ATOM 2321 C CA . ILE B 1 115 ? 56.449 48.248 14.645 1.00 15.56 117 ILE B CA 1
ATOM 2322 C C . ILE B 1 115 ? 57.884 48.194 15.204 1.00 16.50 117 ILE B C 1
ATOM 2323 O O . ILE B 1 115 ? 58.214 47.315 15.981 1.00 15.98 117 ILE B O 1
ATOM 2328 N N . ASP B 1 116 ? 58.683 49.180 14.811 1.00 18.57 118 ASP B N 1
ATOM 2329 C CA . ASP B 1 116 ? 60.078 49.299 15.261 1.00 18.73 118 ASP B CA 1
ATOM 2330 C C . ASP B 1 116 ? 60.034 49.466 16.774 1.00 19.33 118 ASP B C 1
ATOM 2331 O O . ASP B 1 116 ? 60.730 48.753 17.521 1.00 18.89 118 ASP B O 1
ATOM 2336 N N . GLN B 1 117 ? 59.240 50.418 17.268 1.00 19.30 119 GLN B N 1
ATOM 2337 C CA . GLN B 1 117 ? 59.171 50.609 18.724 1.00 18.71 119 GLN B CA 1
ATOM 2338 C C . GLN B 1 117 ? 58.812 49.350 19.539 1.00 18.44 119 GLN B C 1
ATOM 2339 O O . GLN B 1 117 ? 59.509 48.987 20.530 1.00 18.29 119 GLN B O 1
ATOM 2345 N N . ALA B 1 118 ? 57.734 48.672 19.146 1.00 17.54 120 ALA B N 1
ATOM 2346 C CA . ALA B 1 118 ? 57.267 47.466 19.841 1.00 15.21 120 ALA B CA 1
ATOM 2347 C C . ALA B 1 118 ? 58.306 46.306 19.758 1.00 14.81 120 ALA B C 1
ATOM 2348 O O . ALA B 1 118 ? 58.543 45.604 20.724 1.00 13.23 120 ALA B O 1
ATOM 2350 N N . THR B 1 119 ? 58.971 46.195 18.614 1.00 13.89 121 THR B N 1
ATOM 2351 C CA . THR B 1 119 ? 59.896 45.094 18.403 1.00 13.65 121 THR B CA 1
ATOM 2352 C C . THR B 1 119 ? 61.105 45.329 19.320 1.00 14.49 121 THR B C 1
ATOM 2353 O O . THR B 1 119 ? 61.657 44.349 19.878 1.00 15.10 121 THR B O 1
ATOM 2357 N N . GLY B 1 120 ? 61.508 46.593 19.455 1.00 14.31 122 GLY B N 1
ATOM 2358 C CA . GLY B 1 120 ? 62.601 46.976 20.350 1.00 15.38 122 GLY B CA 1
ATOM 2359 C C . GLY B 1 120 ? 62.272 46.583 21.768 1.00 15.12 122 GLY B C 1
ATOM 2360 O O . GLY B 1 120 ? 63.139 46.160 22.497 1.00 16.66 122 GLY B O 1
ATOM 2361 N N . ILE B 1 121 ? 61.036 46.786 22.180 1.00 15.02 123 ILE B N 1
ATOM 2362 C CA . ILE B 1 121 ? 60.576 46.401 23.513 1.00 14.39 123 ILE B CA 1
ATOM 2363 C C . ILE B 1 121 ? 60.636 44.855 23.707 1.00 15.17 123 ILE B C 1
ATOM 2364 O O . ILE B 1 121 ? 61.089 44.335 24.739 1.00 14.86 123 ILE B O 1
ATOM 2369 N N . LEU B 1 122 ? 60.235 44.124 22.682 1.00 14.20 124 LEU B N 1
ATOM 2370 C CA . LEU B 1 122 ? 60.428 42.677 22.681 1.00 13.96 124 LEU B CA 1
ATOM 2371 C C . LEU B 1 122 ? 61.877 42.340 22.937 1.00 12.98 124 LEU B C 1
ATOM 2372 O O . LEU B 1 122 ? 62.175 41.439 23.718 1.00 14.12 124 LEU B O 1
ATOM 2377 N N . VAL B 1 123 ? 62.768 43.050 22.267 1.00 14.77 125 VAL B N 1
ATOM 2378 C CA . VAL B 1 123 ? 64.167 42.734 22.401 1.00 16.23 125 VAL B CA 1
ATOM 2379 C C . VAL B 1 123 ? 64.590 42.994 23.842 1.00 16.18 125 VAL B C 1
ATOM 2380 O O . VAL B 1 123 ? 65.349 42.208 24.403 1.00 15.52 125 VAL B O 1
ATOM 2384 N N . ASN B 1 124 ? 64.093 44.078 24.437 1.00 16.39 126 ASN B N 1
ATOM 2385 C CA . ASN B 1 124 ? 64.368 44.347 25.862 1.00 17.43 126 ASN B CA 1
ATOM 2386 C C . ASN B 1 124 ? 63.974 43.150 26.780 1.00 15.97 126 ASN B C 1
ATOM 2387 O O . ASN B 1 124 ? 64.697 42.770 27.720 1.00 14.42 126 ASN B O 1
ATOM 2392 N N . PHE B 1 125 ? 62.787 42.628 26.545 1.00 15.39 127 PHE B N 1
ATOM 2393 C CA . PHE B 1 125 ? 62.296 41.449 27.248 1.00 16.03 127 PHE B CA 1
ATOM 2394 C C . PHE B 1 125 ? 63.105 40.222 27.009 1.00 15.87 127 PHE B C 1
ATOM 2395 O O . PHE B 1 125 ? 63.342 39.471 27.968 1.00 16.10 127 PHE B O 1
ATOM 2403 N N . ILE B 1 126 ? 63.609 40.003 25.779 1.00 15.51 128 ILE B N 1
ATOM 2404 C CA . ILE B 1 126 ? 64.547 38.911 25.522 1.00 15.99 128 ILE B CA 1
ATOM 2405 C C . ILE B 1 126 ? 65.761 39.045 26.433 1.00 15.36 128 ILE B C 1
ATOM 2406 O O . ILE B 1 126 ? 66.136 38.103 27.130 1.00 16.54 128 ILE B O 1
ATOM 2411 N N . GLN B 1 127 ? 66.331 40.245 26.487 1.00 14.22 129 GLN B N 1
ATOM 2412 C CA . GLN B 1 127 ? 67.499 40.500 27.356 1.00 15.79 129 GLN B CA 1
ATOM 2413 C C . GLN B 1 127 ? 67.183 40.328 28.853 1.00 13.93 129 GLN B C 1
ATOM 2414 O O . GLN B 1 127 ? 68.007 39.740 29.623 1.00 16.71 129 GLN B O 1
ATOM 2420 N N . LEU B 1 128 ? 66.001 40.746 29.292 1.00 14.83 130 LEU B N 1
ATOM 2421 C CA . LEU B 1 128 ? 65.628 40.518 30.683 1.00 15.34 130 LEU B CA 1
ATOM 2422 C C . LEU B 1 128 ? 65.486 39.018 30.995 1.00 16.33 130 LEU B C 1
ATOM 2423 O O . LEU B 1 128 ? 65.889 38.545 32.111 1.00 16.72 130 LEU B O 1
ATOM 2428 N N . ILE B 1 129 ? 64.887 38.278 30.055 1.00 14.17 131 ILE B N 1
ATOM 2429 C CA . ILE B 1 129 ? 64.672 36.839 30.257 1.00 15.18 131 ILE B CA 1
ATOM 2430 C C . ILE B 1 129 ? 65.979 36.078 30.214 1.00 15.07 131 ILE B C 1
ATOM 2431 O O . ILE B 1 129 ? 66.172 35.166 31.006 1.00 15.55 131 ILE B O 1
ATOM 2436 N N . GLN B 1 130 ? 66.901 36.496 29.344 1.00 16.94 132 GLN B N 1
ATOM 2437 C CA . GLN B 1 130 ? 68.252 35.922 29.309 1.00 18.97 132 GLN B CA 1
ATOM 2438 C C . GLN B 1 130 ? 68.967 36.048 30.675 1.00 19.87 132 GLN B C 1
ATOM 2439 O O . GLN B 1 130 ? 69.622 35.121 31.147 1.00 19.75 132 GLN B O 1
ATOM 2445 N N . LYS B 1 131 ? 68.754 37.170 31.340 1.00 21.21 133 LYS B N 1
ATOM 2446 C CA . LYS B 1 131 ? 69.366 37.411 32.623 1.00 22.55 133 LYS B CA 1
ATOM 2447 C C . LYS B 1 131 ? 68.669 36.576 33.697 1.00 21.43 133 LYS B C 1
ATOM 2448 O O . LYS B 1 131 ? 69.327 35.996 34.542 1.00 20.58 133 LYS B O 1
ATOM 2454 N N . LYS B 1 132 ? 67.341 36.509 33.658 1.00 18.97 134 LYS B N 1
ATOM 2455 C CA . LYS B 1 132 ? 66.594 35.850 34.697 1.00 18.79 134 LYS B CA 1
ATOM 2456 C C . LYS B 1 132 ? 66.720 34.299 34.648 1.00 18.67 134 LYS B C 1
ATOM 2457 O O . LYS B 1 132 ? 66.746 33.650 35.714 1.00 19.05 134 LYS B O 1
ATOM 2463 N N . PHE B 1 133 ? 66.906 33.747 33.428 1.00 16.07 135 PHE B N 1
ATOM 2464 C CA . PHE B 1 133 ? 66.894 32.291 33.231 1.00 15.74 135 PHE B CA 1
ATOM 2465 C C . PHE B 1 133 ? 68.121 31.916 32.408 1.00 15.64 135 PHE B C 1
ATOM 2466 O O . PHE B 1 133 ? 68.025 31.467 31.291 1.00 15.70 135 PHE B O 1
ATOM 2474 N N . PRO B 1 134 ? 69.293 32.108 32.976 1.00 16.84 136 PRO B N 1
ATOM 2475 C CA . PRO B 1 134 ? 70.565 31.873 32.243 1.00 15.60 136 PRO B CA 1
ATOM 2476 C C . PRO B 1 134 ? 70.761 30.414 31.759 1.00 17.20 136 PRO B C 1
ATOM 2477 O O . PRO B 1 134 ? 71.506 30.177 30.823 1.00 17.10 136 PRO B O 1
ATOM 2481 N N . SER B 1 135 ? 70.109 29.463 32.392 1.00 16.56 137 SER B N 1
ATOM 2482 C CA . SER B 1 135 ? 70.273 28.046 31.988 1.00 18.20 137 SER B CA 1
ATOM 2483 C C . SER B 1 135 ? 69.318 27.606 30.893 1.00 18.59 137 SER B C 1
ATOM 2484 O O . SER B 1 135 ? 69.391 26.460 30.466 1.00 19.60 137 SER B O 1
ATOM 2487 N N . TRP B 1 136 ? 68.344 28.461 30.517 1.00 17.95 138 TRP B N 1
ATOM 2488 C CA . TRP B 1 136 ? 67.367 28.093 29.499 1.00 17.49 138 TRP B CA 1
ATOM 2489 C C . TRP B 1 136 ? 68.021 28.185 28.143 1.00 17.27 138 TRP B C 1
ATOM 2490 O O . TRP B 1 136 ? 68.959 28.980 27.946 1.00 18.11 138 TRP B O 1
ATOM 2501 N N . SER B 1 137 ? 67.485 27.416 27.188 1.00 17.13 139 SER B N 1
ATOM 2502 C CA . SER B 1 137 ? 67.967 27.484 25.803 1.00 16.25 139 SER B CA 1
ATOM 2503 C C . SER B 1 137 ? 67.506 28.798 25.147 1.00 16.28 139 SER B C 1
ATOM 2504 O O . SER B 1 137 ? 66.603 29.452 25.645 1.00 16.55 139 SER B O 1
ATOM 2507 N N . THR B 1 138 ? 68.132 29.178 24.042 1.00 15.63 140 THR B N 1
ATOM 2508 C CA . THR B 1 138 ? 67.706 30.401 23.318 1.00 15.74 140 THR B CA 1
ATOM 2509 C C . THR B 1 138 ? 66.217 30.301 22.919 1.00 15.28 140 THR B C 1
ATOM 2510 O O . THR B 1 138 ? 65.519 31.313 22.905 1.00 14.01 140 THR B O 1
ATOM 2514 N N . GLU B 1 139 ? 65.775 29.078 22.607 1.00 15.99 141 GLU B N 1
ATOM 2515 C CA . GLU B 1 139 ? 64.381 28.810 22.168 1.00 16.93 141 GLU B CA 1
ATOM 2516 C C . GLU B 1 139 ? 63.462 29.053 23.330 1.00 15.86 141 GLU B C 1
ATOM 2517 O O . GLU B 1 139 ? 62.429 29.768 23.228 1.00 16.50 141 GLU B O 1
ATOM 2523 N N . GLN B 1 140 ? 63.853 28.493 24.478 1.00 15.71 142 GLN B N 1
ATOM 2524 C CA . GLN B 1 140 ? 63.034 28.699 25.675 1.00 14.92 142 GLN B CA 1
ATOM 2525 C C . GLN B 1 140 ? 62.998 30.169 26.114 1.00 15.47 142 GLN B C 1
ATOM 2526 O O . GLN B 1 140 ? 61.960 30.658 26.590 1.00 13.71 142 GLN B O 1
ATOM 2532 N N . GLN B 1 141 ? 64.144 30.827 26.051 1.00 13.48 143 GLN B N 1
ATOM 2533 C CA . GLN B 1 141 ? 64.231 32.255 26.382 1.00 13.64 143 GLN B CA 1
ATOM 2534 C C . GLN B 1 141 ? 63.341 33.117 25.448 1.00 13.20 143 GLN B C 1
ATOM 2535 O O . GLN B 1 141 ? 62.774 34.139 25.891 1.00 13.25 143 GLN B O 1
ATOM 2541 N N . LEU B 1 142 ? 63.289 32.764 24.173 1.00 13.88 144 LEU B N 1
ATOM 2542 C CA . LEU B 1 142 ? 62.436 33.476 23.244 1.00 14.22 144 LEU B CA 1
ATOM 2543 C C . LEU B 1 142 ? 60.969 33.364 23.704 1.00 13.47 144 LEU B C 1
ATOM 2544 O O . LEU B 1 142 ? 60.212 34.369 23.755 1.00 13.52 144 LEU B O 1
ATOM 2549 N N . LYS B 1 143 ? 60.583 32.139 24.026 1.00 14.76 145 LYS B N 1
ATOM 2550 C CA . LYS B 1 143 ? 59.220 31.889 24.499 1.00 14.18 145 LYS B CA 1
ATOM 2551 C C . LYS B 1 143 ? 58.932 32.679 25.771 1.00 13.96 145 LYS B C 1
ATOM 2552 O O . LYS B 1 143 ? 57.920 33.388 25.866 1.00 15.09 145 LYS B O 1
ATOM 2558 N N . GLY B 1 144 ? 59.856 32.634 26.737 1.00 14.15 146 GLY B N 1
ATOM 2559 C CA . GLY B 1 144 ? 59.646 33.442 27.957 1.00 12.88 146 GLY B CA 1
ATOM 2560 C C . GLY B 1 144 ? 59.556 34.928 27.675 1.00 12.13 146 GLY B C 1
ATOM 2561 O O . GLY B 1 144 ? 58.804 35.628 28.340 1.00 14.62 146 GLY B O 1
ATOM 2562 N N . ALA B 1 145 ? 60.312 35.436 26.676 1.00 12.13 147 ALA B N 1
ATOM 2563 C CA . ALA B 1 145 ? 60.354 36.849 26.348 1.00 13.19 147 ALA B CA 1
ATOM 2564 C C . ALA B 1 145 ? 59.020 37.293 25.725 1.00 14.72 147 ALA B C 1
ATOM 2565 O O . ALA B 1 145 ? 58.501 38.399 26.032 1.00 14.16 147 ALA B O 1
ATOM 2567 N N . ILE B 1 146 ? 58.493 36.414 24.858 1.00 12.42 148 ILE B N 1
ATOM 2568 C CA . ILE B 1 146 ? 57.177 36.546 24.299 1.00 13.18 148 ILE B CA 1
ATOM 2569 C C . ILE B 1 146 ? 56.122 36.619 25.404 1.00 13.23 148 ILE B C 1
ATOM 2570 O O . ILE B 1 146 ? 55.234 37.496 25.402 1.00 16.39 148 ILE B O 1
ATOM 2575 N N . ALA B 1 147 ? 56.201 35.722 26.339 1.00 13.54 149 ALA B N 1
ATOM 2576 C CA . ALA B 1 147 ? 55.267 35.772 27.452 1.00 13.45 149 ALA B CA 1
ATOM 2577 C C . ALA B 1 147 ? 55.472 37.090 28.213 1.00 15.38 149 ALA B C 1
ATOM 2578 O O . ALA B 1 147 ? 54.490 37.733 28.571 1.00 14.90 149 ALA B O 1
ATOM 2580 N N . ALA B 1 148 ? 56.732 37.501 28.428 1.00 14.74 150 ALA B N 1
ATOM 2581 C CA . ALA B 1 148 ? 57.046 38.754 29.171 1.00 15.70 150 ALA B CA 1
ATOM 2582 C C . ALA B 1 148 ? 56.474 40.019 28.501 1.00 15.37 150 ALA B C 1
ATOM 2583 O O . ALA B 1 148 ? 56.072 41.013 29.163 1.00 16.93 150 ALA B O 1
ATOM 2585 N N . TYR B 1 149 ? 56.399 39.960 27.180 1.00 15.13 151 TYR B N 1
ATOM 2586 C CA . TYR B 1 149 ? 55.839 41.063 26.382 1.00 16.07 151 TYR B CA 1
ATOM 2587 C C . TYR B 1 149 ? 54.373 41.299 26.788 1.00 16.08 151 TYR B C 1
ATOM 2588 O O . TYR B 1 149 ? 53.915 42.430 26.860 1.00 17.25 151 TYR B O 1
ATOM 2597 N N . ASN B 1 150 ? 53.663 40.221 27.090 1.00 16.57 152 ASN B N 1
ATOM 2598 C CA . ASN B 1 150 ? 52.303 40.346 27.585 1.00 17.88 152 ASN B CA 1
ATOM 2599 C C . ASN B 1 150 ? 52.171 40.634 29.073 1.00 20.38 152 ASN B C 1
ATOM 2600 O O . ASN B 1 150 ? 51.361 41.509 29.487 1.00 22.25 152 ASN B O 1
ATOM 2605 N N . THR B 1 151 ? 52.931 39.921 29.895 1.00 20.60 153 THR B N 1
ATOM 2606 C CA . THR B 1 151 ? 52.673 40.012 31.313 1.00 23.00 153 THR B CA 1
ATOM 2607 C C . THR B 1 151 ? 53.814 40.573 32.193 1.00 23.87 153 THR B C 1
ATOM 2608 O O . THR B 1 151 ? 53.643 40.703 33.422 1.00 25.08 153 THR B O 1
ATOM 2612 N N . GLY B 1 152 ? 54.948 40.905 31.575 1.00 24.76 154 GLY B N 1
ATOM 2613 C CA . GLY B 1 152 ? 56.099 41.435 32.278 1.00 25.16 154 GLY B CA 1
ATOM 2614 C C . GLY B 1 152 ? 57.015 40.299 32.701 1.00 25.75 154 GLY B C 1
ATOM 2615 O O . GLY B 1 152 ? 56.535 39.223 33.016 1.00 25.78 154 GLY B O 1
ATOM 2616 N N . ASP B 1 153 ? 58.334 40.519 32.688 1.00 25.25 155 ASP B N 1
ATOM 2617 C CA . ASP B 1 153 ? 59.261 39.465 33.103 1.00 26.59 155 ASP B CA 1
ATOM 2618 C C . ASP B 1 153 ? 59.055 38.987 34.552 1.00 26.57 155 ASP B C 1
ATOM 2619 O O . ASP B 1 153 ? 59.356 37.837 34.878 1.00 26.27 155 ASP B O 1
ATOM 2624 N N . GLY B 1 154 ? 58.547 39.875 35.400 1.00 27.18 156 GLY B N 1
ATOM 2625 C CA . GLY B 1 154 ? 58.262 39.556 36.802 1.00 28.54 156 GLY B CA 1
ATOM 2626 C C . GLY B 1 154 ? 57.264 38.422 36.956 1.00 28.90 156 GLY B C 1
ATOM 2627 O O . GLY B 1 154 ? 57.322 37.629 37.911 1.00 29.07 156 GLY B O 1
ATOM 2628 N N . ARG B 1 155 ? 56.362 38.320 35.982 1.00 28.19 157 ARG B N 1
ATOM 2629 C CA . ARG B 1 155 ? 55.349 37.278 35.987 1.00 28.27 157 ARG B CA 1
ATOM 2630 C C . ARG B 1 155 ? 55.651 36.016 35.185 1.00 28.09 157 ARG B C 1
ATOM 2631 O O . ARG B 1 155 ? 54.776 35.106 35.030 1.00 28.12 157 ARG B O 1
ATOM 2639 N N . VAL B 1 156 ? 56.903 35.936 34.722 1.00 26.46 158 VAL B N 1
ATOM 2640 C CA . VAL B 1 156 ? 57.407 34.708 34.189 1.00 25.20 158 VAL B CA 1
ATOM 2641 C C . VAL B 1 156 ? 58.260 34.074 35.264 1.00 26.75 158 VAL B C 1
ATOM 2642 O O . VAL B 1 156 ? 59.361 34.558 35.557 1.00 26.37 158 VAL B O 1
ATOM 2646 N N . GLU B 1 157 ? 57.721 33.010 35.862 1.00 27.09 159 GLU B N 1
ATOM 2647 C CA . GLU B 1 157 ? 58.317 32.415 37.056 1.00 29.13 159 GLU B CA 1
ATOM 2648 C C . GLU B 1 157 ? 59.048 31.140 36.687 1.00 28.18 159 GLU B C 1
ATOM 2649 O O . GLU B 1 157 ? 60.005 30.741 37.364 1.00 28.89 159 GLU B O 1
ATOM 2655 N N . SER B 1 158 ? 58.592 30.473 35.634 1.00 26.65 160 SER B N 1
ATOM 2656 C CA . SER B 1 158 ? 59.167 29.200 35.283 1.00 26.45 160 SER B CA 1
ATOM 2657 C C . SER B 1 158 ? 58.853 28.854 33.822 1.00 25.48 160 SER B C 1
ATOM 2658 O O . SER B 1 158 ? 58.027 29.522 33.182 1.00 25.17 160 SER B O 1
ATOM 2661 N N . TYR B 1 159 ? 59.535 27.854 33.283 1.00 25.02 161 TYR B N 1
ATOM 2662 C CA . TYR B 1 159 ? 59.289 27.446 31.891 1.00 25.47 161 TYR B CA 1
ATOM 2663 C C . TYR B 1 159 ? 57.944 26.724 31.731 1.00 26.36 161 TYR B C 1
ATOM 2664 O O . TYR B 1 159 ? 57.193 26.963 30.765 1.00 25.60 161 TYR B O 1
ATOM 2673 N N . GLU B 1 160 ? 57.638 25.867 32.700 1.00 27.01 162 GLU B N 1
ATOM 2674 C CA . GLU B 1 160 ? 56.481 24.972 32.608 1.00 27.74 162 GLU B CA 1
ATOM 2675 C C . GLU B 1 160 ? 55.301 25.874 32.822 1.00 26.57 162 GLU B C 1
ATOM 2676 O O . GLU B 1 160 ? 54.257 25.680 32.241 1.00 26.95 162 GLU B O 1
ATOM 2682 N N . SER B 1 161 ? 55.507 26.916 33.610 1.00 25.75 163 SER B N 1
ATOM 2683 C CA . SER B 1 161 ? 54.445 27.856 33.913 1.00 25.77 163 SER B CA 1
ATOM 2684 C C . SER B 1 161 ? 54.557 29.138 33.095 1.00 23.32 163 SER B C 1
ATOM 2685 O O . SER B 1 161 ? 53.985 30.143 33.458 1.00 22.62 163 SER B O 1
ATOM 2688 N N . VAL B 1 162 ? 55.289 29.089 31.971 1.00 21.93 164 VAL B N 1
ATOM 2689 C CA . VAL B 1 162 ? 55.648 30.337 31.270 1.00 20.00 164 VAL B CA 1
ATOM 2690 C C . VAL B 1 162 ? 54.405 31.261 31.015 1.00 21.14 164 VAL B C 1
ATOM 2691 O O . VAL B 1 162 ? 54.487 32.489 31.182 1.00 20.32 164 VAL B O 1
ATOM 2695 N N . ASP B 1 163 ? 53.232 30.687 30.678 1.00 21.20 165 ASP B N 1
ATOM 2696 C CA . ASP B 1 163 ? 52.068 31.513 30.344 1.00 21.70 165 ASP B CA 1
ATOM 2697 C C . ASP B 1 163 ? 51.036 31.660 31.453 1.00 22.82 165 ASP B C 1
ATOM 2698 O O . ASP B 1 163 ? 50.004 32.265 31.250 1.00 23.52 165 ASP B O 1
ATOM 2703 N N . SER B 1 164 ? 51.331 31.190 32.656 1.00 24.23 166 SER B N 1
ATOM 2704 C CA . SER B 1 164 ? 50.286 31.120 33.686 1.00 25.51 166 SER B CA 1
ATOM 2705 C C . SER B 1 164 ? 49.691 32.470 34.054 1.00 25.67 166 SER B C 1
ATOM 2706 O O . SER B 1 164 ? 48.501 32.549 34.447 1.00 27.12 166 SER B O 1
ATOM 2709 N N . ARG B 1 165 ? 50.500 33.529 33.963 1.00 23.71 167 ARG B N 1
ATOM 2710 C CA . ARG B 1 165 ? 50.058 34.858 34.310 1.00 24.95 167 ARG B CA 1
ATOM 2711 C C . ARG B 1 165 ? 49.786 35.753 33.094 1.00 22.32 167 ARG B C 1
ATOM 2712 O O . ARG B 1 165 ? 49.674 36.992 33.200 1.00 23.39 167 ARG B O 1
ATOM 2720 N N . THR B 1 166 ? 49.620 35.127 31.925 1.00 20.47 168 THR B N 1
ATOM 2721 C CA . THR B 1 166 ? 49.392 35.893 30.744 1.00 19.74 168 THR B CA 1
ATOM 2722 C C . THR B 1 166 ? 47.898 35.965 30.463 1.00 19.82 168 THR B C 1
ATOM 2723 O O . THR B 1 166 ? 47.126 35.165 31.031 1.00 21.75 168 THR B O 1
ATOM 2727 N N . THR B 1 167 ? 47.515 36.941 29.636 1.00 20.94 169 THR B N 1
ATOM 2728 C CA . THR B 1 167 ? 46.115 37.061 29.135 1.00 21.05 169 THR B CA 1
ATOM 2729 C C . THR B 1 167 ? 45.802 35.714 28.422 1.00 21.17 169 THR B C 1
ATOM 2730 O O . THR B 1 167 ? 46.599 35.216 27.608 1.00 20.53 169 THR B O 1
ATOM 2734 N N . GLY B 1 168 ? 44.669 35.133 28.772 1.00 20.56 170 GLY B N 1
ATOM 2735 C CA . GLY B 1 168 ? 44.301 33.771 28.333 1.00 20.78 170 GLY B CA 1
ATOM 2736 C C . GLY B 1 168 ? 45.085 32.572 28.814 1.00 20.82 170 GLY B C 1
ATOM 2737 O O . GLY B 1 168 ? 44.769 31.457 28.410 1.00 20.99 170 GLY B O 1
ATOM 2738 N N . LYS B 1 169 ? 46.106 32.774 29.670 1.00 17.88 171 LYS B N 1
ATOM 2739 C CA . LYS B 1 169 ? 46.994 31.699 30.143 1.00 19.51 171 LYS B CA 1
ATOM 2740 C C . LYS B 1 169 ? 47.665 30.932 29.014 1.00 17.33 171 LYS B C 1
ATOM 2741 O O . LYS B 1 169 ? 47.957 29.732 29.125 1.00 18.72 171 LYS B O 1
ATOM 2747 N N . ASP B 1 170 ? 47.864 31.639 27.908 1.00 17.71 172 ASP B N 1
ATOM 2748 C CA . ASP B 1 170 ? 48.395 31.038 26.662 1.00 14.68 172 ASP B CA 1
ATOM 2749 C C . ASP B 1 170 ? 49.256 31.908 25.754 1.00 14.65 172 ASP B C 1
ATOM 2750 O O . ASP B 1 170 ? 49.457 31.525 24.611 1.00 15.57 172 ASP B O 1
ATOM 2755 N N . TYR B 1 171 ? 49.708 33.077 26.227 1.00 15.22 173 TYR B N 1
ATOM 2756 C CA . TYR B 1 171 ? 50.114 34.109 25.292 1.00 14.42 173 TYR B CA 1
ATOM 2757 C C . TYR B 1 171 ? 51.290 33.641 24.423 1.00 12.36 173 TYR B C 1
ATOM 2758 O O . TYR B 1 171 ? 51.209 33.675 23.180 1.00 12.87 173 TYR B O 1
ATOM 2767 N N . SER B 1 172 ? 52.382 33.199 25.044 1.00 12.28 174 SER B N 1
ATOM 2768 C CA . SER B 1 172 ? 53.532 32.731 24.203 1.00 12.27 174 SER B CA 1
ATOM 2769 C C . SER B 1 172 ? 53.247 31.408 23.446 1.00 12.70 174 SER B C 1
ATOM 2770 O O . SER B 1 172 ? 53.703 31.246 22.361 1.00 12.24 174 SER B O 1
ATOM 2773 N N . ASN B 1 173 ? 52.559 30.479 24.056 1.00 12.35 175 ASN B N 1
ATOM 2774 C CA . ASN B 1 173 ? 52.156 29.256 23.365 1.00 14.59 175 ASN B CA 1
ATOM 2775 C C . ASN B 1 173 ? 51.404 29.620 22.069 1.00 14.63 175 ASN B C 1
ATOM 2776 O O . ASN B 1 173 ? 51.741 29.132 20.962 1.00 14.51 175 ASN B O 1
ATOM 2781 N N . ASP B 1 174 ? 50.407 30.497 22.217 1.00 15.14 176 ASP B N 1
ATOM 2782 C CA . ASP B 1 174 ? 49.620 30.960 21.053 1.00 15.06 176 ASP B CA 1
ATOM 2783 C C . ASP B 1 174 ? 50.514 31.637 20.004 1.00 15.19 176 ASP B C 1
ATOM 2784 O O . ASP B 1 174 ? 50.519 31.236 18.822 1.00 15.17 176 ASP B O 1
ATOM 2789 N N . VAL B 1 175 ? 51.255 32.671 20.424 1.00 11.06 177 VAL B N 1
ATOM 2790 C CA . VAL B 1 175 ? 52.086 33.442 19.548 1.00 11.61 177 VAL B CA 1
ATOM 2791 C C . VAL B 1 175 ? 53.092 32.596 18.818 1.00 10.67 177 VAL B C 1
ATOM 2792 O O . VAL B 1 175 ? 53.253 32.744 17.593 1.00 12.10 177 VAL B O 1
ATOM 2796 N N . VAL B 1 176 ? 53.746 31.679 19.533 1.00 13.30 178 VAL B N 1
ATOM 2797 C CA . VAL B 1 176 ? 54.739 30.780 18.895 1.00 14.04 178 VAL B CA 1
ATOM 2798 C C . VAL B 1 176 ? 54.079 29.944 17.812 1.00 13.30 178 VAL B C 1
ATOM 2799 O O . VAL B 1 176 ? 54.634 29.854 16.721 1.00 11.60 178 VAL B O 1
ATOM 2803 N N . ALA B 1 177 ? 52.879 29.410 18.068 1.00 13.85 179 ALA B N 1
ATOM 2804 C CA . ALA B 1 177 ? 52.134 28.574 17.081 1.00 14.40 179 ALA B CA 1
ATOM 2805 C C . ALA B 1 177 ? 51.775 29.430 15.885 1.00 14.14 179 ALA B C 1
ATOM 2806 O O . ALA B 1 177 ? 51.914 28.995 14.738 1.00 13.65 179 ALA B O 1
ATOM 2808 N N . ARG B 1 178 ? 51.260 30.654 16.138 1.00 12.89 180 ARG B N 1
ATOM 2809 C CA . ARG B 1 178 ? 50.995 31.518 15.003 1.00 12.39 180 ARG B CA 1
ATOM 2810 C C . ARG B 1 178 ? 52.231 31.839 14.175 1.00 13.41 180 ARG B C 1
ATOM 2811 O O . ARG B 1 178 ? 52.154 31.843 12.960 1.00 13.96 180 ARG B O 1
ATOM 2819 N N . ALA B 1 179 ? 53.351 32.060 14.854 1.00 12.76 181 ALA B N 1
ATOM 2820 C CA . ALA B 1 179 ? 54.636 32.330 14.167 1.00 14.62 181 ALA B CA 1
ATOM 2821 C C . ALA B 1 179 ? 55.018 31.136 13.292 1.00 13.80 181 ALA B C 1
ATOM 2822 O O . ALA B 1 179 ? 55.477 31.290 12.147 1.00 15.32 181 ALA B O 1
ATOM 2824 N N . GLN B 1 180 ? 54.859 29.940 13.855 1.00 16.77 182 GLN B N 1
ATOM 2825 C CA . GLN B 1 180 ? 55.213 28.737 13.080 1.00 16.53 182 GLN B CA 1
ATOM 2826 C C . GLN B 1 180 ? 54.341 28.638 11.805 1.00 18.30 182 GLN B C 1
ATOM 2827 O O . GLN B 1 180 ? 54.818 28.282 10.739 1.00 19.08 182 GLN B O 1
ATOM 2833 N N . TRP B 1 181 ? 53.060 28.966 11.916 1.00 16.42 183 TRP B N 1
ATOM 2834 C CA . TRP B 1 181 ? 52.242 29.049 10.702 1.00 17.14 183 TRP B CA 1
ATOM 2835 C C . TRP B 1 181 ? 52.732 30.149 9.716 1.00 17.00 183 TRP B C 1
ATOM 2836 O O . TRP B 1 181 ? 52.935 29.908 8.486 1.00 18.13 183 TRP B O 1
ATOM 2847 N N . TYR B 1 182 ? 52.933 31.374 10.235 1.00 16.78 184 TYR B N 1
ATOM 2848 C CA . TYR B 1 182 ? 53.479 32.479 9.385 1.00 16.16 184 TYR B CA 1
ATOM 2849 C C . TYR B 1 182 ? 54.788 32.112 8.673 1.00 17.78 184 TYR B C 1
ATOM 2850 O O . TYR B 1 182 ? 54.951 32.397 7.516 1.00 18.65 184 TYR B O 1
ATOM 2859 N N . LYS B 1 183 ? 55.677 31.451 9.402 1.00 17.35 185 LYS B N 1
ATOM 2860 C CA . LYS B 1 183 ? 56.909 30.934 8.829 1.00 19.84 185 LYS B CA 1
ATOM 2861 C C . LYS B 1 183 ? 56.745 30.069 7.571 1.00 20.81 185 LYS B C 1
ATOM 2862 O O . LYS B 1 183 ? 57.617 30.072 6.705 1.00 20.79 185 LYS B O 1
ATOM 2868 N N . LYS B 1 184 ? 55.660 29.316 7.504 1.00 21.01 186 LYS B N 1
ATOM 2869 C CA . LYS B 1 184 ? 55.358 28.395 6.362 1.00 22.98 186 LYS B CA 1
ATOM 2870 C C . LYS B 1 184 ? 54.471 29.099 5.311 1.00 24.39 186 LYS B C 1
ATOM 2871 O O . LYS B 1 184 ? 54.132 28.541 4.248 1.00 25.42 186 LYS B O 1
ATOM 2877 N N . ASN B 1 185 ? 54.091 30.341 5.614 1.00 25.37 187 ASN B N 1
ATOM 2878 C CA . ASN B 1 185 ? 53.127 31.095 4.823 1.00 25.09 187 ASN B CA 1
ATOM 2879 C C . ASN B 1 185 ? 53.585 32.501 4.507 1.00 26.57 187 ASN B C 1
ATOM 2880 O O . ASN B 1 185 ? 52.815 33.469 4.611 1.00 26.99 187 ASN B O 1
ATOM 2885 N N . GLY B 1 186 ? 54.847 32.579 4.074 1.00 26.92 188 GLY B N 1
ATOM 2886 C CA . GLY B 1 186 ? 55.405 33.778 3.484 1.00 26.87 188 GLY B CA 1
ATOM 2887 C C . GLY B 1 186 ? 56.251 34.653 4.391 1.00 27.05 188 GLY B C 1
ATOM 2888 O O . GLY B 1 186 ? 56.804 35.621 3.936 1.00 26.79 188 GLY B O 1
ATOM 2889 N N . PHE B 1 187 ? 56.355 34.328 5.671 1.00 26.54 189 PHE B N 1
ATOM 2890 C CA . PHE B 1 187 ? 57.258 35.090 6.510 1.00 27.59 189 PHE B CA 1
ATOM 2891 C C . PHE B 1 187 ? 58.483 34.292 6.859 1.00 29.18 189 PHE B C 1
ATOM 2892 O O . PHE B 1 187 ? 59.551 34.847 7.119 1.00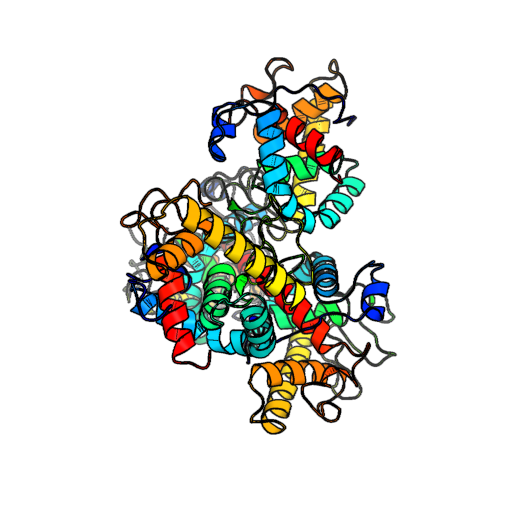 29.96 189 PHE B O 1
ATOM 2901 N N . VAL C 1 1 ? 1.896 47.149 3.374 1.00 46.10 3 VAL C N 1
ATOM 2902 C CA . VAL C 1 1 ? 1.210 47.816 4.528 1.00 45.41 3 VAL C CA 1
ATOM 2903 C C . VAL C 1 1 ? -0.114 47.116 4.825 1.00 45.56 3 VAL C C 1
ATOM 2904 O O . VAL C 1 1 ? -1.190 47.622 4.462 1.00 45.73 3 VAL C O 1
ATOM 2908 N N . GLY C 1 2 ? -0.044 45.948 5.474 1.00 45.28 4 GLY C N 1
ATOM 2909 C CA . GLY C 1 2 ? -1.277 45.223 5.821 1.00 44.04 4 GLY C CA 1
ATOM 2910 C C . GLY C 1 2 ? -2.325 45.588 4.779 1.00 42.14 4 GLY C C 1
ATOM 2911 O O . GLY C 1 2 ? -2.023 45.582 3.571 1.00 43.32 4 GLY C O 1
ATOM 2912 N N . TYR C 1 3 ? -3.541 45.926 5.188 1.00 40.71 5 TYR C N 1
ATOM 2913 C CA . TYR C 1 3 ? -4.083 45.819 6.567 1.00 37.94 5 TYR C CA 1
ATOM 2914 C C . TYR C 1 3 ? -4.192 46.940 7.649 1.00 36.58 5 TYR C C 1
ATOM 2915 O O . TYR C 1 3 ? -4.792 46.645 8.658 1.00 36.35 5 TYR C O 1
ATOM 2924 N N . GLY C 1 4 ? -3.700 48.185 7.561 1.00 35.34 6 GLY C N 1
ATOM 2925 C CA . GLY C 1 4 ? -2.716 48.760 6.681 1.00 32.37 6 GLY C CA 1
ATOM 2926 C C . GLY C 1 4 ? -1.547 49.307 7.527 1.00 29.22 6 GLY C C 1
ATOM 2927 O O . GLY C 1 4 ? -0.703 48.518 7.899 1.00 27.95 6 GLY C O 1
ATOM 2928 N N . ASP C 1 5 ? -1.482 50.628 7.812 1.00 26.02 7 ASP C N 1
ATOM 2929 C CA . ASP C 1 5 ? -0.231 51.272 8.293 1.00 25.63 7 ASP C CA 1
ATOM 2930 C C . ASP C 1 5 ? -0.143 51.414 9.830 1.00 22.70 7 ASP C C 1
ATOM 2931 O O . ASP C 1 5 ? -0.777 52.305 10.413 1.00 21.60 7 ASP C O 1
ATOM 2936 N N . ILE C 1 6 ? 0.679 50.561 10.445 1.00 21.19 8 ILE C N 1
ATO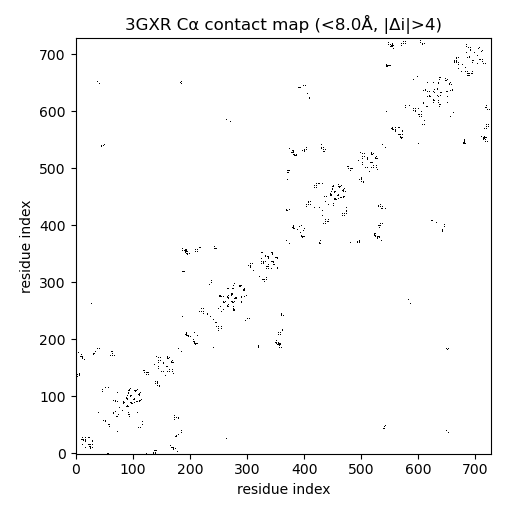M 2937 C CA . ILE C 1 6 ? 0.804 50.565 11.908 1.00 21.40 8 ILE C CA 1
ATOM 2938 C C . ILE C 1 6 ? 1.303 51.886 12.468 1.00 21.41 8 ILE C C 1
ATOM 2939 O O . ILE C 1 6 ? 1.021 52.227 13.619 1.00 21.80 8 ILE C O 1
ATOM 2944 N N . THR C 1 7 ? 2.038 52.656 11.668 1.00 21.61 9 THR C N 1
ATOM 2945 C CA . THR C 1 7 ? 2.560 53.943 12.154 1.00 23.08 9 THR C CA 1
ATOM 2946 C C . THR C 1 7 ? 1.466 55.000 12.289 1.00 23.05 9 THR C C 1
ATOM 2947 O O . THR C 1 7 ? 1.648 56.038 12.948 1.00 23.11 9 THR C O 1
ATOM 2951 N N . GLN C 1 8 ? 0.307 54.726 11.700 1.00 22.01 10 GLN C N 1
ATOM 2952 C CA . GLN C 1 8 ? -0.803 55.681 11.670 1.00 22.99 10 GLN C CA 1
ATOM 2953 C C . GLN C 1 8 ? -1.990 55.217 12.503 1.00 21.44 10 GLN C C 1
ATOM 2954 O O . GLN C 1 8 ? -3.055 55.792 12.449 1.00 21.69 10 GLN C O 1
ATOM 2960 N N . VAL C 1 9 ? -1.800 54.167 13.281 1.00 20.48 11 VAL C N 1
ATOM 2961 C CA . VAL C 1 9 ? -2.836 53.799 14.234 1.00 19.18 11 VAL C CA 1
ATOM 2962 C C . VAL C 1 9 ? -2.651 54.651 15.502 1.00 17.94 11 VAL C C 1
ATOM 2963 O O . VAL C 1 9 ? -1.514 54.763 16.031 1.00 19.49 11 VAL C O 1
ATOM 2967 N N . GLU C 1 10 ? -3.730 55.208 16.029 1.00 19.74 12 GLU C N 1
ATOM 2968 C CA . GLU C 1 10 ? -3.554 55.962 17.280 1.00 19.58 12 GLU C CA 1
ATOM 2969 C C . GLU C 1 10 ? -3.591 55.038 18.506 1.00 18.57 12 GLU C C 1
ATOM 2970 O O . GLU C 1 10 ? -4.382 54.069 18.582 1.00 20.08 12 GLU C O 1
ATOM 2976 N N . THR C 1 11 ? -2.751 55.381 19.479 1.00 17.55 13 THR C N 1
ATOM 2977 C CA . THR C 1 11 ? -2.579 54.568 20.651 1.00 17.13 13 THR C CA 1
ATOM 2978 C C . THR C 1 11 ? -2.266 55.358 21.918 1.00 18.30 13 THR C C 1
ATOM 2979 O O . THR C 1 11 ? -1.561 56.385 21.867 1.00 18.89 13 THR C O 1
ATOM 2983 N N . SER C 1 12 ? -2.881 54.912 23.012 1.00 16.77 14 SER C N 1
ATOM 2984 C CA . SER C 1 12 ? -2.590 55.394 24.378 1.00 18.10 14 SER C CA 1
ATOM 2985 C C . SER C 1 12 ? -1.647 54.459 25.173 1.00 18.76 14 SER C C 1
ATOM 2986 O O . SER C 1 12 ? -1.469 54.646 26.406 1.00 20.10 14 SER C O 1
ATOM 2989 N N . GLY C 1 13 ? -1.087 53.431 24.521 1.00 17.60 15 GLY C N 1
ATOM 2990 C CA . GLY C 1 13 ? -0.126 52.577 25.207 1.00 16.62 15 GLY C CA 1
ATOM 2991 C C . GLY C 1 13 ? -0.691 51.762 26.374 1.00 17.25 15 GLY C C 1
ATOM 2992 O O . GLY C 1 13 ? -1.888 51.487 26.446 1.00 16.03 15 GLY C O 1
ATOM 2993 N N . ALA C 1 14 ? 0.200 51.415 27.306 1.00 17.01 16 ALA C N 1
ATOM 2994 C CA . ALA C 1 14 ? -0.051 50.444 28.354 1.00 16.06 16 ALA C CA 1
ATOM 2995 C C . ALA C 1 14 ? -0.838 51.130 29.470 1.00 17.76 16 ALA C C 1
ATOM 2996 O O . ALA C 1 14 ? -0.694 52.345 29.650 1.00 18.62 16 ALA C O 1
ATOM 2998 N N . SER C 1 15 ? -1.699 50.378 30.161 1.00 17.97 17 SER C N 1
ATOM 2999 C CA . SER C 1 15 ? -2.330 50.833 31.392 1.00 17.76 17 SER C CA 1
ATOM 3000 C C . SER C 1 15 ? -1.302 50.706 32.534 1.00 18.69 17 SER C C 1
ATOM 3001 O O . SER C 1 15 ? -0.202 50.065 32.381 1.00 16.89 17 SER C O 1
ATOM 3004 N N . SER C 1 16 ? -1.667 51.291 33.673 1.00 20.68 18 SER C N 1
ATOM 3005 C CA . SER C 1 16 ? -0.817 51.190 34.874 1.00 22.08 18 SER C CA 1
ATOM 3006 C C . SER C 1 16 ? -0.707 49.732 35.279 1.00 22.31 18 SER C C 1
ATOM 3007 O O . SER C 1 16 ? 0.355 49.264 35.659 1.00 21.53 18 SER C O 1
ATOM 3010 N N . LYS C 1 17 ? -1.803 48.985 35.124 1.00 22.06 19 LYS C N 1
ATOM 3011 C CA . LYS C 1 17 ? -1.785 47.585 35.500 1.00 21.91 19 LYS C CA 1
ATOM 3012 C C . LYS C 1 17 ? -0.718 46.855 34.739 1.00 21.48 19 LYS C C 1
ATOM 3013 O O . LYS C 1 17 ? 0.148 46.187 35.314 1.00 22.13 19 LYS C O 1
ATOM 3019 N N . THR C 1 18 ? -0.715 46.978 33.414 1.00 19.97 20 THR C N 1
ATOM 3020 C CA . THR C 1 18 ? 0.325 46.274 32.704 1.00 19.26 20 THR C CA 1
ATOM 3021 C C . THR C 1 18 ? 1.782 46.805 32.888 1.00 18.13 20 THR C C 1
ATOM 3022 O O . THR C 1 18 ? 2.680 46.009 33.032 1.00 17.58 20 THR C O 1
ATOM 3026 N N . SER C 1 19 ? 2.004 48.112 32.879 1.00 18.74 21 SER C N 1
ATOM 3027 C CA . SER C 1 19 ? 3.374 48.621 33.146 1.00 18.75 21 SER C CA 1
ATOM 3028 C C . SER C 1 19 ? 3.932 48.160 34.495 1.00 20.84 21 SER C C 1
ATOM 3029 O O . SER C 1 19 ? 5.131 47.984 34.639 1.00 20.83 21 SER C O 1
ATOM 3032 N N . ARG C 1 20 ? 3.062 47.884 35.464 1.00 22.49 22 ARG C N 1
ATOM 3033 C CA . ARG C 1 20 ? 3.566 47.263 36.714 1.00 26.91 22 ARG C CA 1
ATOM 3034 C C . ARG C 1 20 ? 4.312 45.946 36.566 1.00 28.03 22 ARG C C 1
ATOM 3035 O O . ARG C 1 20 ? 5.066 45.552 37.455 1.00 28.31 22 ARG C O 1
ATOM 3043 N N . GLN C 1 21 ? 4.133 45.274 35.428 1.00 30.19 23 GLN C N 1
ATOM 3044 C CA . GLN C 1 21 ? 4.853 44.054 35.115 1.00 30.41 23 GLN C CA 1
ATOM 3045 C C . GLN C 1 21 ? 6.346 44.254 35.099 1.00 29.99 23 GLN C C 1
ATOM 3046 O O . GLN C 1 21 ? 7.076 43.377 35.566 1.00 29.13 23 GLN C O 1
ATOM 3052 N N . ASP C 1 22 ? 6.795 45.379 34.522 1.00 27.73 24 ASP C N 1
ATOM 3053 C CA . ASP C 1 22 ? 8.209 45.725 34.436 1.00 27.38 24 ASP C CA 1
ATOM 3054 C C . ASP C 1 22 ? 8.602 46.596 35.628 1.00 24.82 24 ASP C C 1
ATOM 3055 O O . ASP C 1 22 ? 9.689 47.171 35.628 1.00 24.46 24 ASP C O 1
ATOM 3060 N N . LYS C 1 23 ? 7.701 46.748 36.600 1.00 23.32 25 LYS C N 1
ATOM 3061 C CA . LYS C 1 23 ? 7.925 47.611 37.744 1.00 21.81 25 LYS C CA 1
ATOM 3062 C C . LYS C 1 23 ? 8.150 49.088 37.356 1.00 21.16 25 LYS C C 1
ATOM 3063 O O . LYS C 1 23 ? 8.792 49.838 38.068 1.00 19.67 25 LYS C O 1
ATOM 3069 N N . LEU C 1 24 ? 7.529 49.505 36.254 1.00 19.03 26 LEU C N 1
ATOM 3070 C CA . LEU C 1 24 ? 7.550 50.898 35.835 1.00 19.73 26 LEU C CA 1
ATOM 3071 C C . LEU C 1 24 ? 6.609 51.759 36.677 1.00 19.94 26 LEU C C 1
ATOM 3072 O O . LEU C 1 24 ? 5.487 51.334 37.016 1.00 19.49 26 LEU C O 1
ATOM 3077 N N . GLU C 1 25 ? 7.044 52.991 36.946 1.00 19.28 27 GLU C N 1
ATOM 3078 C CA . GLU C 1 25 ? 6.284 54.011 37.652 1.00 20.49 27 GLU C CA 1
ATOM 3079 C C . GLU C 1 25 ? 5.627 54.989 36.669 1.00 20.71 27 GLU C C 1
ATOM 3080 O O . GLU C 1 25 ? 5.237 56.124 37.022 1.00 22.28 27 GLU C O 1
ATOM 3086 N N . TYR C 1 26 ? 5.557 54.600 35.402 1.00 19.13 28 TYR C N 1
ATOM 3087 C CA . TYR C 1 26 ? 4.792 55.414 34.475 1.00 19.13 28 TYR C CA 1
ATOM 3088 C C . TYR C 1 26 ? 4.052 54.464 33.570 1.00 18.63 28 TYR C C 1
ATOM 3089 O O . TYR C 1 26 ? 4.337 53.230 33.542 1.00 17.58 28 TYR C O 1
ATOM 3098 N N . ASP C 1 27 ? 3.077 55.019 32.851 1.00 18.49 29 ASP C N 1
ATOM 3099 C CA . ASP C 1 27 ? 2.278 54.169 31.950 1.00 19.15 29 ASP C CA 1
ATOM 3100 C C . ASP C 1 27 ? 2.280 54.754 30.548 1.00 18.66 29 ASP C C 1
ATOM 3101 O O . ASP C 1 27 ? 3.209 55.520 30.148 1.00 20.15 29 ASP C O 1
ATOM 3106 N N . GLY C 1 28 ? 1.314 54.303 29.767 1.00 16.33 30 GLY C N 1
ATOM 3107 C CA . GLY C 1 28 ? 1.116 54.827 28.422 1.00 15.43 30 GLY C CA 1
ATOM 3108 C C . GLY C 1 28 ? 2.123 54.383 27.389 1.00 15.47 30 GLY C C 1
ATOM 3109 O O . GLY C 1 28 ? 2.709 53.272 27.451 1.00 15.64 30 GLY C O 1
ATOM 3110 N N . VAL C 1 29 ? 2.287 55.234 26.395 1.00 15.39 31 VAL C N 1
ATOM 3111 C CA . VAL C 1 29 ? 3.169 54.926 25.280 1.00 15.93 31 VAL C CA 1
ATOM 3112 C C . VAL C 1 29 ? 4.616 54.736 25.718 1.00 16.77 31 VAL C C 1
ATOM 3113 O O . VAL C 1 29 ? 5.301 53.836 25.185 1.00 14.75 31 VAL C O 1
ATOM 3117 N N . ARG C 1 30 ? 5.099 55.583 26.633 1.00 15.90 32 ARG C N 1
ATOM 3118 C CA . ARG C 1 30 ? 6.451 55.393 27.196 1.00 16.08 32 ARG C CA 1
ATOM 3119 C C . ARG C 1 30 ? 6.597 54.011 27.791 1.00 14.91 32 ARG C C 1
ATOM 3120 O O . ARG C 1 30 ? 7.596 53.384 27.539 1.00 16.79 32 ARG C O 1
ATOM 3128 N N . ALA C 1 31 ? 5.610 53.569 28.585 1.00 14.79 33 ALA C N 1
ATOM 3129 C CA . ALA C 1 31 ? 5.703 52.226 29.209 1.00 15.50 33 ALA C CA 1
ATOM 3130 C C . ALA C 1 31 ? 5.779 51.158 28.156 1.00 15.26 33 ALA C C 1
ATOM 3131 O O . ALA C 1 31 ? 6.578 50.221 28.256 1.00 13.36 33 ALA C O 1
ATOM 3133 N N . SER C 1 32 ? 4.886 51.252 27.158 1.00 14.78 34 SER C N 1
ATOM 3134 C CA . SER C 1 32 ? 4.918 50.297 26.032 1.00 14.13 34 SER C CA 1
ATOM 3135 C C . SER C 1 32 ? 6.309 50.278 25.387 1.00 13.45 34 SER C C 1
ATOM 3136 O O . SER C 1 32 ? 6.854 49.214 25.168 1.00 13.34 34 SER C O 1
ATOM 3139 N N . HIS C 1 33 ? 6.878 51.452 25.116 1.00 13.17 35 HIS C N 1
ATOM 3140 C CA . HIS C 1 33 ? 8.201 51.436 24.435 1.00 16.71 35 HIS C CA 1
ATOM 3141 C C . HIS C 1 33 ? 9.279 50.749 25.301 1.00 15.00 35 HIS C C 1
ATOM 3142 O O . HIS C 1 33 ? 10.140 49.929 24.822 1.00 17.56 35 HIS C O 1
ATOM 3149 N N . THR C 1 34 ? 9.236 51.027 26.581 1.00 15.88 36 THR C N 1
ATOM 3150 C CA . THR C 1 34 ? 10.189 50.431 27.500 1.00 17.40 36 THR C CA 1
ATOM 3151 C C . THR C 1 34 ? 10.039 48.901 27.532 1.00 17.66 36 THR C C 1
ATOM 3152 O O . THR C 1 34 ? 11.029 48.181 27.498 1.00 19.73 36 THR C O 1
ATOM 3156 N N . MET C 1 35 ? 8.795 48.435 27.597 1.00 18.85 37 MET C N 1
ATOM 3157 C CA . MET C 1 35 ? 8.495 46.999 27.651 1.00 18.39 37 MET C CA 1
ATOM 3158 C C . MET C 1 35 ? 8.898 46.302 26.370 1.00 19.77 37 MET C C 1
ATOM 3159 O O . MET C 1 35 ? 9.486 45.236 26.431 1.00 20.09 37 MET C O 1
ATOM 3164 N N . ALA C 1 36 ? 8.644 46.918 25.214 1.00 18.04 38 ALA C N 1
ATOM 3165 C CA . ALA C 1 36 ? 9.208 46.432 23.932 1.00 19.80 38 ALA C CA 1
ATOM 3166 C C . ALA C 1 36 ? 10.784 46.381 23.916 1.00 20.81 38 ALA C C 1
ATOM 3167 O O . ALA C 1 36 ? 11.386 45.363 23.566 1.00 20.05 38 ALA C O 1
ATOM 3169 N N . GLN C 1 37 ? 11.413 47.489 24.317 1.00 21.06 39 GLN C N 1
ATOM 3170 C CA . GLN C 1 37 ? 12.857 47.598 24.455 1.00 22.83 39 GLN C CA 1
ATOM 3171 C C . GLN C 1 37 ? 13.456 46.444 25.334 1.00 24.36 39 GLN C C 1
ATOM 3172 O O . GLN C 1 37 ? 14.449 45.793 24.967 1.00 25.79 39 GLN C O 1
ATOM 3178 N N . THR C 1 38 ? 12.790 46.146 26.453 1.00 24.95 40 THR C N 1
ATOM 3179 C CA . THR C 1 38 ? 13.175 45.027 27.308 1.00 26.34 40 THR C CA 1
ATOM 3180 C C . THR C 1 38 ? 13.246 43.702 26.600 1.00 25.70 40 THR C C 1
ATOM 3181 O O . THR C 1 38 ? 14.089 42.870 26.958 1.00 26.18 40 THR C O 1
ATOM 3185 N N . ASP C 1 39 ? 12.316 43.484 25.656 1.00 23.95 41 ASP C N 1
ATOM 3186 C CA . ASP C 1 39 ? 12.113 42.165 25.035 1.00 23.58 41 ASP C CA 1
ATOM 3187 C C . ASP C 1 39 ? 12.897 42.076 23.727 1.00 22.05 41 ASP C C 1
ATOM 3188 O O . ASP C 1 39 ? 13.016 41.014 23.210 1.00 21.12 41 ASP C O 1
ATOM 3193 N N . ALA C 1 40 ? 13.478 43.198 23.292 1.00 22.03 42 ALA C N 1
ATOM 3194 C CA . ALA C 1 40 ? 14.241 43.295 22.018 1.00 23.09 42 ALA C CA 1
ATOM 3195 C C . ALA C 1 40 ? 15.421 42.305 21.851 1.00 23.37 42 ALA C C 1
ATOM 3196 O O . ALA C 1 40 ? 15.689 41.845 20.714 1.00 24.36 42 ALA C O 1
ATOM 3198 N N . GLY C 1 41 ? 16.124 42.006 22.955 1.00 22.75 43 GLY C N 1
ATOM 3199 C CA . GLY C 1 41 ? 17.266 41.073 22.873 1.00 23.57 43 GLY C CA 1
ATOM 3200 C C . GLY C 1 41 ? 16.806 39.684 22.524 1.00 22.46 43 GLY C C 1
ATOM 3201 O O . GLY C 1 41 ? 17.329 39.055 21.622 1.00 22.09 43 GLY C O 1
ATOM 3202 N N . ARG C 1 42 ? 15.797 39.220 23.243 1.00 22.44 44 ARG C N 1
ATOM 3203 C CA . ARG C 1 42 ? 15.197 37.899 23.045 1.00 21.67 44 ARG C CA 1
ATOM 3204 C C . ARG C 1 42 ? 14.480 37.798 21.687 1.00 22.11 44 ARG C C 1
ATOM 3205 O O . ARG C 1 42 ? 14.513 36.754 21.031 1.00 21.17 44 ARG C O 1
ATOM 3213 N N . MET C 1 43 ? 13.940 38.923 21.230 1.00 20.81 45 MET C N 1
ATOM 3214 C CA . MET C 1 43 ? 13.239 38.976 19.950 1.00 21.76 45 MET C CA 1
ATOM 3215 C C . MET C 1 43 ? 14.182 38.746 18.779 1.00 21.82 45 MET C C 1
ATOM 3216 O O . MET C 1 43 ? 13.743 38.222 17.759 1.00 22.33 45 MET C O 1
ATOM 3221 N N . GLU C 1 44 ? 15.453 39.116 18.919 1.00 23.80 46 GLU C N 1
ATOM 3222 C CA . GLU C 1 44 ? 16.396 38.915 17.790 1.00 26.12 46 GLU C CA 1
ATOM 3223 C C . GLU C 1 44 ? 16.434 37.484 17.293 1.00 26.70 46 GLU C C 1
ATOM 3224 O O . GLU C 1 44 ? 16.579 37.263 16.089 1.00 26.13 46 GLU C O 1
ATOM 3230 N N . LYS C 1 45 ? 16.293 36.522 18.219 1.00 27.32 47 LYS C N 1
ATOM 3231 C CA . LYS C 1 45 ? 16.333 35.068 17.942 1.00 28.39 47 LYS C CA 1
ATOM 3232 C C . LYS C 1 45 ? 15.293 34.670 16.905 1.00 27.93 47 LYS C C 1
ATOM 3233 O O . LYS C 1 45 ? 15.475 33.709 16.121 1.00 28.75 47 LYS C O 1
ATOM 3239 N N . TYR C 1 46 ? 14.188 35.419 16.906 1.00 27.37 48 TYR C N 1
ATOM 3240 C CA . TYR C 1 46 ? 13.041 35.123 16.058 1.00 26.81 48 TYR C CA 1
ATOM 3241 C C . TYR C 1 46 ? 12.861 36.009 14.834 1.00 27.11 48 TYR C C 1
ATOM 3242 O O . TYR C 1 46 ? 11.901 35.825 14.078 1.00 24.66 48 TYR C O 1
ATOM 3251 N N . LYS C 1 47 ? 13.785 36.948 14.624 1.00 27.02 49 LYS C N 1
ATOM 3252 C CA . LYS C 1 47 ? 13.629 37.948 13.562 1.00 29.27 49 LYS C CA 1
ATOM 3253 C C . LYS C 1 47 ? 13.421 37.312 12.161 1.00 29.35 49 LYS C C 1
ATOM 3254 O O . LYS C 1 47 ? 12.520 37.716 11.419 1.00 30.28 49 LYS C O 1
ATOM 3260 N N . SER C 1 48 ? 14.201 36.281 11.825 1.00 29.42 50 SER C N 1
ATOM 3261 C CA . SER C 1 48 ? 14.001 35.585 10.541 1.00 29.76 50 SER C CA 1
ATOM 3262 C C . SER C 1 48 ? 12.632 34.909 10.422 1.00 28.99 50 SER C C 1
ATOM 3263 O O . SER C 1 48 ? 11.932 35.074 9.417 1.00 29.87 50 SER C O 1
ATOM 3266 N N . PHE C 1 49 ? 12.231 34.149 11.442 1.00 27.92 51 PHE C N 1
ATOM 3267 C CA . PHE C 1 49 ? 10.891 33.590 11.431 1.00 26.54 51 PHE C CA 1
ATOM 3268 C C . PHE C 1 49 ? 9.846 34.699 11.182 1.00 26.80 51 PHE C C 1
ATOM 3269 O O . PHE C 1 49 ? 8.995 34.582 10.294 1.00 24.28 51 PHE C O 1
ATOM 3277 N N . ILE C 1 50 ? 9.900 35.738 12.011 1.00 25.46 52 ILE C N 1
ATOM 3278 C CA . ILE C 1 50 ? 8.892 36.805 11.963 1.00 25.81 52 ILE C CA 1
ATOM 3279 C C . ILE C 1 50 ? 8.787 37.407 10.574 1.00 26.49 52 ILE C C 1
ATOM 3280 O O . ILE C 1 50 ? 7.683 37.664 10.113 1.00 26.38 52 ILE C O 1
ATOM 3285 N N . ASN C 1 51 ? 9.932 37.657 9.930 1.00 28.30 53 ASN C N 1
ATOM 3286 C CA . ASN C 1 51 ? 9.935 38.278 8.583 1.00 29.33 53 ASN C CA 1
ATOM 3287 C C . ASN C 1 51 ? 9.368 37.370 7.500 1.00 29.95 53 ASN C C 1
ATOM 3288 O O . ASN C 1 51 ? 8.615 37.835 6.636 1.00 29.42 53 ASN C O 1
ATOM 3293 N N . ASN C 1 52 ? 9.736 36.083 7.551 1.00 30.49 54 ASN C N 1
ATOM 3294 C CA . ASN C 1 52 ? 9.178 35.051 6.666 1.00 30.85 54 ASN C CA 1
ATOM 3295 C C . ASN C 1 52 ? 7.648 34.985 6.771 1.00 29.96 54 ASN C C 1
ATOM 3296 O O . ASN C 1 52 ? 6.917 35.008 5.771 1.00 30.53 54 ASN C O 1
ATOM 3301 N N . VAL C 1 53 ? 7.158 34.882 8.004 1.00 27.56 55 VAL C N 1
ATOM 3302 C CA . VAL C 1 53 ? 5.712 34.829 8.224 1.00 26.12 55 VAL C CA 1
ATOM 3303 C C . VAL C 1 53 ? 5.066 36.144 7.854 1.00 24.75 55 VAL C C 1
ATOM 3304 O O . VAL C 1 53 ? 4.041 36.163 7.229 1.00 22.99 55 VAL C O 1
ATOM 3308 N N . ALA C 1 54 ? 5.712 37.249 8.216 1.00 24.56 56 ALA C N 1
ATOM 3309 C CA . ALA C 1 54 ? 5.204 38.562 7.833 1.00 25.20 56 ALA C CA 1
ATOM 3310 C C . ALA C 1 54 ? 4.938 38.563 6.315 1.00 26.03 56 ALA C C 1
ATOM 3311 O O . ALA C 1 54 ? 3.856 38.950 5.845 1.00 25.92 56 ALA C O 1
ATOM 3313 N N . LYS C 1 55 ? 5.939 38.157 5.541 1.00 27.16 57 LYS C N 1
ATOM 3314 C CA . LYS C 1 55 ? 5.728 38.187 4.110 1.00 28.02 57 LYS C CA 1
ATOM 3315 C C . LYS C 1 55 ? 4.624 37.235 3.644 1.00 27.73 57 LYS C C 1
ATOM 3316 O O . LYS C 1 55 ? 3.829 37.575 2.773 1.00 27.99 57 LYS C O 1
ATOM 3322 N N . LYS C 1 56 ? 4.532 36.057 4.258 1.00 26.62 58 LYS C N 1
ATOM 3323 C CA . LYS C 1 56 ? 3.500 35.094 3.848 1.00 26.59 58 LYS C CA 1
ATOM 3324 C C . LYS C 1 56 ? 2.069 35.600 4.064 1.00 25.23 58 LYS C C 1
ATOM 3325 O O . LYS C 1 56 ? 1.214 35.406 3.205 1.00 26.30 58 LYS C O 1
ATOM 3331 N N . HIS C 1 57 ? 1.820 36.298 5.180 1.00 24.41 59 HIS C N 1
ATOM 3332 C CA . HIS C 1 57 ? 0.487 36.764 5.549 1.00 23.30 59 HIS C CA 1
ATOM 3333 C C . HIS C 1 57 ? 0.186 38.219 5.185 1.00 24.04 59 HIS C C 1
ATOM 3334 O O . HIS C 1 57 ? -0.919 38.709 5.377 1.00 22.85 59 HIS C O 1
ATOM 3341 N N . VAL C 1 58 ? 1.197 38.886 4.610 1.00 24.40 60 VAL C N 1
ATOM 3342 C CA . VAL C 1 58 ? 1.168 40.312 4.322 1.00 25.82 60 VAL C CA 1
ATOM 3343 C C . VAL C 1 58 ? 0.796 41.146 5.552 1.00 26.82 60 VAL C C 1
ATOM 3344 O O . VAL C 1 58 ? -0.067 42.062 5.493 1.00 26.56 60 VAL C O 1
ATOM 3348 N N . VAL C 1 59 ? 1.515 40.877 6.650 1.00 26.72 61 VAL C N 1
ATOM 3349 C CA . VAL C 1 59 ? 1.331 41.582 7.932 1.00 26.77 61 VAL C CA 1
ATOM 3350 C C . VAL C 1 59 ? 2.675 42.201 8.299 1.00 26.88 61 VAL C C 1
ATOM 3351 O O . VAL C 1 59 ? 3.735 41.626 7.995 1.00 27.09 61 VAL C O 1
ATOM 3355 N N . ASP C 1 60 ? 2.645 43.390 8.893 1.00 24.91 62 ASP C N 1
ATOM 3356 C CA . ASP C 1 60 ? 3.890 44.069 9.232 1.00 23.96 62 ASP C CA 1
ATOM 3357 C C . ASP C 1 60 ? 4.603 43.224 10.307 1.00 23.00 62 ASP C C 1
ATOM 3358 O O . ASP C 1 60 ? 3.991 42.866 11.310 1.00 20.25 62 ASP C O 1
ATOM 3363 N N . PRO C 1 61 ? 5.876 42.874 10.094 1.00 21.86 63 PRO C N 1
ATOM 3364 C CA . PRO C 1 61 ? 6.628 42.113 11.120 1.00 20.97 63 PRO C CA 1
ATOM 3365 C C . PRO C 1 61 ? 6.675 42.804 12.506 1.00 20.64 63 PRO C C 1
ATOM 3366 O O . PRO C 1 61 ? 6.761 42.133 13.526 1.00 18.54 63 PRO C O 1
ATOM 3370 N N . ALA C 1 62 ? 6.612 44.120 12.548 1.00 19.82 64 ALA C N 1
ATOM 3371 C CA . ALA C 1 62 ? 6.628 44.816 13.828 1.00 18.68 64 ALA C CA 1
ATOM 3372 C C . ALA C 1 62 ? 5.388 44.414 14.637 1.00 18.09 64 ALA C C 1
ATOM 3373 O O . ALA C 1 62 ? 5.411 44.384 15.891 1.00 17.28 64 ALA C O 1
ATOM 3375 N N . VAL C 1 63 ? 4.289 44.136 13.943 1.00 17.06 65 VAL C N 1
ATOM 3376 C CA . VAL C 1 63 ? 3.066 43.836 14.699 1.00 15.94 65 VAL C CA 1
ATOM 3377 C C . VAL C 1 63 ? 3.220 42.435 15.296 1.00 16.13 65 VAL C C 1
ATOM 3378 O O . VAL C 1 63 ? 2.791 42.170 16.432 1.00 15.40 65 VAL C O 1
ATOM 3382 N N . ILE C 1 64 ? 3.836 41.548 14.535 1.00 16.47 66 ILE C N 1
ATOM 3383 C CA . ILE C 1 64 ? 4.066 40.160 15.017 1.00 16.70 66 ILE C CA 1
ATOM 3384 C C . ILE C 1 64 ? 5.003 40.200 16.224 1.00 16.69 66 ILE C C 1
ATOM 3385 O O . ILE C 1 64 ? 4.705 39.661 17.320 1.00 16.53 66 ILE C O 1
ATOM 3390 N N . ALA C 1 65 ? 6.127 40.888 16.054 1.00 17.20 67 ALA C N 1
ATOM 3391 C CA . ALA C 1 65 ? 7.034 41.095 17.202 1.00 17.23 67 ALA C CA 1
ATOM 3392 C C . ALA C 1 65 ? 6.269 41.655 18.449 1.00 17.30 67 ALA C C 1
ATOM 3393 O O . ALA C 1 65 ? 6.470 41.199 19.566 1.00 17.64 67 ALA C O 1
ATOM 3395 N N . ALA C 1 66 ? 5.416 42.647 18.253 1.00 16.33 68 ALA C N 1
ATOM 3396 C CA . ALA C 1 66 ? 4.713 43.274 19.379 1.00 15.36 68 ALA C CA 1
ATOM 3397 C C . ALA C 1 66 ? 3.794 42.312 20.087 1.00 15.36 68 ALA C C 1
ATOM 3398 O O . ALA C 1 66 ? 3.690 42.292 21.353 1.00 14.06 68 ALA C O 1
ATOM 3400 N N . ILE C 1 67 ? 3.101 41.485 19.323 1.00 17.09 69 ILE C N 1
ATOM 3401 C CA . ILE C 1 67 ? 2.247 40.459 19.975 1.00 15.99 69 ILE C CA 1
ATOM 3402 C C . ILE C 1 67 ? 3.114 39.419 20.728 1.00 16.91 69 ILE C C 1
ATOM 3403 O O . ILE C 1 67 ? 2.797 39.047 21.851 1.00 16.57 69 ILE C O 1
ATOM 3408 N N . ILE C 1 68 ? 4.223 38.974 20.135 1.00 16.59 70 ILE C N 1
ATOM 3409 C CA . ILE C 1 68 ? 5.201 38.166 20.882 1.00 17.55 70 ILE C CA 1
ATOM 3410 C C . ILE C 1 68 ? 5.663 38.870 22.166 1.00 17.05 70 ILE C C 1
ATOM 3411 O O . ILE C 1 68 ? 5.788 38.226 23.216 1.00 17.90 70 ILE C O 1
ATOM 3416 N N . SER C 1 69 ? 5.943 40.180 22.129 1.00 16.97 71 SER C N 1
ATOM 3417 C CA . SER C 1 69 ? 6.369 40.870 23.364 1.00 16.27 71 SER C CA 1
ATOM 3418 C C . SER C 1 69 ? 5.228 40.871 24.406 1.00 16.84 71 SER C C 1
ATOM 3419 O O . SER C 1 69 ? 5.451 40.556 25.606 1.00 15.99 71 SER C O 1
ATOM 3422 N N . ARG C 1 70 ? 4.030 41.176 23.960 1.00 15.70 72 ARG C N 1
ATOM 3423 C CA . ARG C 1 70 ? 2.914 41.307 24.908 1.00 17.59 72 ARG C CA 1
ATOM 3424 C C . ARG C 1 70 ? 2.604 39.935 25.492 1.00 17.56 72 ARG C C 1
ATOM 3425 O O . ARG C 1 70 ? 2.307 39.813 26.688 1.00 18.22 72 ARG C O 1
ATOM 3433 N N . GLU C 1 71 ? 2.603 38.922 24.643 1.00 18.72 73 GLU C N 1
ATOM 3434 C CA . GLU C 1 71 ? 2.021 37.604 25.014 1.00 19.56 73 GLU C CA 1
ATOM 3435 C C . GLU C 1 71 ? 2.954 36.782 25.940 1.00 21.64 73 GLU C C 1
ATOM 3436 O O . GLU C 1 71 ? 2.522 36.176 26.957 1.00 21.64 73 GLU C O 1
ATOM 3442 N N . SER C 1 72 ? 4.242 36.783 25.603 1.00 20.38 74 SER C N 1
ATOM 3443 C CA . SER C 1 72 ? 5.219 35.916 26.248 1.00 22.10 74 SER C CA 1
ATOM 3444 C C . SER C 1 72 ? 6.541 36.620 26.548 1.00 22.43 74 SER C C 1
ATOM 3445 O O . SER C 1 72 ? 7.520 35.984 26.912 1.00 23.35 74 SER C O 1
ATOM 3448 N N . ARG C 1 73 ? 6.604 37.952 26.378 1.00 22.87 75 ARG C N 1
ATOM 3449 C CA . ARG C 1 73 ? 7.837 38.664 26.586 1.00 24.00 75 ARG C CA 1
ATOM 3450 C C . ARG C 1 73 ? 8.917 37.980 25.739 1.00 26.06 75 ARG C C 1
ATOM 3451 O O . ARG C 1 73 ? 10.057 37.854 26.176 1.00 27.36 75 ARG C O 1
ATOM 3459 N N . ALA C 1 74 ? 8.561 37.553 24.524 1.00 27.42 76 ALA C N 1
ATOM 3460 C CA . ALA C 1 74 ? 9.517 36.885 23.608 1.00 28.79 76 ALA C CA 1
ATOM 3461 C C . ALA C 1 74 ? 10.114 35.598 24.218 1.00 30.78 76 ALA C C 1
ATOM 3462 O O . ALA C 1 74 ? 11.323 35.290 24.064 1.00 29.57 76 ALA C O 1
ATOM 3464 N N . GLY C 1 75 ? 9.259 34.908 24.973 1.00 32.46 77 GLY C N 1
ATOM 3465 C CA . GLY C 1 75 ? 9.475 33.500 25.338 1.00 35.52 77 GLY C CA 1
ATOM 3466 C C . GLY C 1 75 ? 9.875 33.403 26.781 1.00 36.78 77 GLY C C 1
ATOM 3467 O O . GLY C 1 75 ? 10.093 32.312 27.292 1.00 38.24 77 GLY C O 1
ATOM 3468 N N . ASN C 1 76 ? 9.973 34.554 27.431 1.00 37.70 78 ASN C N 1
ATOM 3469 C CA . ASN C 1 76 ? 10.417 34.631 28.824 1.00 39.05 78 ASN C CA 1
ATOM 3470 C C . ASN C 1 76 ? 9.420 33.952 29.761 1.00 39.15 78 ASN C C 1
ATOM 3471 O O . ASN C 1 76 ? 8.221 34.274 29.748 1.00 39.91 78 ASN C O 1
ATOM 3476 N N . TYR C 1 90 ? -5.218 27.816 31.363 1.00 40.93 92 TYR C N 1
ATOM 3477 C CA . TYR C 1 90 ? -4.208 27.026 30.664 1.00 40.02 92 TYR C CA 1
ATOM 3478 C C . TYR C 1 90 ? -4.428 27.014 29.131 1.00 37.96 92 TYR C C 1
ATOM 3479 O O . TYR C 1 90 ? -3.856 26.177 28.433 1.00 36.93 92 TYR C O 1
ATOM 3488 N N . ASN C 1 91 ? -5.242 27.951 28.631 1.00 35.97 93 ASN C N 1
ATOM 3489 C CA . ASN C 1 91 ? -5.676 27.981 27.206 1.00 33.63 93 ASN C CA 1
ATOM 3490 C C . ASN C 1 91 ? -4.668 28.430 26.137 1.00 31.08 93 ASN C C 1
ATOM 3491 O O . ASN C 1 91 ? -4.846 28.085 24.979 1.00 30.21 93 ASN C O 1
ATOM 3496 N N . GLY C 1 92 ? -3.638 29.184 26.519 1.00 28.32 94 GLY C N 1
ATOM 3497 C CA . GLY C 1 92 ? -2.647 29.702 25.576 1.00 25.46 94 GLY C CA 1
ATOM 3498 C C . GLY C 1 92 ? -1.465 28.804 25.217 1.00 23.30 94 GLY C C 1
ATOM 3499 O O . GLY C 1 92 ? -0.883 28.153 26.103 1.00 23.80 94 GLY C O 1
ATOM 3500 N N . PHE C 1 93 ? -1.078 28.784 23.937 1.00 21.17 95 PHE C N 1
ATOM 3501 C CA . PHE C 1 93 ? 0.083 28.021 23.484 1.00 21.67 95 PHE C CA 1
ATOM 3502 C C . PHE C 1 93 ? 1.146 28.875 22.765 1.00 20.87 95 PHE C C 1
ATOM 3503 O O . PHE C 1 93 ? 0.864 29.548 21.735 1.00 19.48 95 PHE C O 1
ATOM 3511 N N . GLY C 1 94 ? 2.373 28.810 23.278 1.00 19.29 96 GLY C N 1
ATOM 3512 C CA . GLY C 1 94 ? 3.490 29.230 22.440 1.00 18.76 96 GLY C CA 1
ATOM 3513 C C . GLY C 1 94 ? 3.826 30.723 22.538 1.00 18.39 96 GLY C C 1
ATOM 3514 O O . GLY C 1 94 ? 3.200 31.493 23.303 1.00 19.01 96 GLY C O 1
ATOM 3515 N N . LEU C 1 95 ? 4.817 31.160 21.767 1.00 18.33 97 LEU C N 1
ATOM 3516 C CA . LEU C 1 95 ? 5.244 32.587 21.867 1.00 18.57 97 LEU C CA 1
ATOM 3517 C C . LEU C 1 95 ? 4.088 33.619 21.710 1.00 19.29 97 LEU C C 1
ATOM 3518 O O . LEU C 1 95 ? 4.077 34.673 22.369 1.00 18.93 97 LEU C O 1
ATOM 3523 N N . MET C 1 96 ? 3.124 33.308 20.854 1.00 18.88 98 MET C N 1
ATOM 3524 C CA . MET C 1 96 ? 2.012 34.238 20.594 1.00 18.93 98 MET C CA 1
ATOM 3525 C C . MET C 1 96 ? 0.699 33.766 21.200 1.00 19.42 98 MET C C 1
ATOM 3526 O O . MET C 1 96 ? -0.365 34.358 20.898 1.00 19.07 98 MET C O 1
ATOM 3531 N N . GLN C 1 97 ? 0.768 32.696 22.010 1.00 19.29 99 GLN C N 1
ATOM 3532 C CA . GLN C 1 97 ? -0.354 32.293 22.885 1.00 19.21 99 GLN C CA 1
ATOM 3533 C C . GLN C 1 97 ? -1.667 32.065 22.087 1.00 19.62 99 GLN C C 1
ATOM 3534 O O . GLN C 1 97 ? -2.721 32.598 22.426 1.00 19.99 99 GLN C O 1
ATOM 3540 N N . VAL C 1 98 ? -1.565 31.209 21.074 1.00 19.39 100 VAL C N 1
ATOM 3541 C CA . VAL C 1 98 ? -2.721 30.657 20.295 1.00 20.16 100 VAL C CA 1
ATOM 3542 C C . VAL C 1 98 ? -3.698 30.034 21.269 1.00 20.59 100 VAL C C 1
ATOM 3543 O O . VAL C 1 98 ? -3.263 29.273 22.147 1.00 19.04 100 VAL C O 1
ATOM 3547 N N . ASP C 1 99 ? -4.988 30.385 21.157 1.00 21.62 101 ASP C N 1
ATOM 3548 C CA . ASP C 1 99 ? -6.018 29.898 22.069 1.00 23.17 101 ASP C CA 1
ATOM 3549 C C . ASP C 1 99 ? -6.373 28.473 21.673 1.00 23.45 101 ASP C C 1
ATOM 3550 O O . ASP C 1 99 ? -7.000 28.254 20.645 1.00 22.55 101 ASP C O 1
ATOM 3555 N N . LYS C 1 100 ? -5.974 27.501 22.486 1.00 24.50 102 LYS C N 1
ATOM 3556 C CA . LYS C 1 100 ? -6.194 26.115 22.119 1.00 25.98 102 LYS C CA 1
ATOM 3557 C C . LYS C 1 100 ? -7.662 25.637 22.287 1.00 26.00 102 LYS C C 1
ATOM 3558 O O . LYS C 1 100 ? -7.998 24.500 21.917 1.00 27.75 102 LYS C O 1
ATOM 3564 N N . ARG C 1 101 ? -8.544 26.484 22.793 1.00 26.39 103 ARG C N 1
ATOM 3565 C CA . ARG C 1 101 ? -9.958 26.138 22.838 1.00 27.53 103 ARG C CA 1
ATOM 3566 C C . ARG C 1 101 ? -10.562 26.257 21.448 1.00 27.12 103 ARG C C 1
ATOM 3567 O O . ARG C 1 101 ? -11.711 25.825 21.227 1.00 28.05 103 ARG C O 1
ATOM 3575 N N . TYR C 1 102 ? -9.815 26.842 20.516 1.00 26.61 104 TYR C N 1
ATOM 3576 C CA . TYR C 1 102 ? -10.382 27.210 19.217 1.00 24.34 104 TYR C CA 1
ATOM 3577 C C . TYR C 1 102 ? -9.521 26.828 18.026 1.00 23.93 104 TYR C C 1
ATOM 3578 O O . TYR C 1 102 ? -9.970 26.961 16.886 1.00 21.45 104 TYR C O 1
ATOM 3587 N N . HIS C 1 103 ? -8.308 26.361 18.300 1.00 21.50 105 HIS C N 1
ATOM 3588 C CA . HIS C 1 103 ? -7.329 26.062 17.276 1.00 21.72 105 HIS C CA 1
ATOM 3589 C C . HIS C 1 103 ? -6.513 24.920 17.818 1.00 21.50 105 HIS C C 1
ATOM 3590 O O . HIS C 1 103 ? -6.244 24.884 19.047 1.00 21.92 105 HIS C O 1
ATOM 3597 N N . GLU C 1 104 ? -6.156 24.008 16.909 1.00 22.63 106 GLU C N 1
ATOM 3598 C CA . GLU C 1 104 ? -5.215 22.902 17.182 1.00 23.70 106 GLU C CA 1
ATOM 3599 C C . GLU C 1 104 ? -3.779 23.399 17.001 1.00 22.44 106 GLU C C 1
ATOM 3600 O O . GLU C 1 104 ? -3.341 23.627 15.869 1.00 22.26 106 GLU C O 1
ATOM 3606 N N . PRO C 1 105 ? -2.996 23.520 18.103 1.00 22.06 107 PRO C N 1
ATOM 3607 C CA . PRO C 1 105 ? -1.664 24.103 17.921 1.00 22.08 107 PRO C CA 1
ATOM 3608 C C . PRO C 1 105 ? -0.719 23.248 17.060 1.00 23.27 107 PRO C C 1
ATOM 3609 O O . PRO C 1 105 ? -0.646 22.006 17.210 1.00 23.09 107 PRO C O 1
ATOM 3613 N N . ARG C 1 106 ? 0.033 23.931 16.216 1.00 23.92 108 ARG C N 1
ATOM 3614 C CA . ARG C 1 106 ? 1.021 23.302 15.377 1.00 25.15 108 ARG C CA 1
ATOM 3615 C C . ARG C 1 106 ? 2.411 23.780 15.725 1.00 26.25 108 ARG C C 1
ATOM 3616 O O . ARG C 1 106 ? 2.591 24.931 16.103 1.00 27.90 108 ARG C O 1
ATOM 3624 N N . GLY C 1 107 ? 3.396 22.912 15.553 1.00 26.45 109 GLY C N 1
ATOM 3625 C CA . GLY C 1 107 ? 4.797 23.262 15.788 1.00 25.87 109 GLY C CA 1
ATOM 3626 C C . GLY C 1 107 ? 5.206 23.350 17.245 1.00 25.30 109 GLY C C 1
ATOM 3627 O O . GLY C 1 107 ? 4.343 23.289 18.152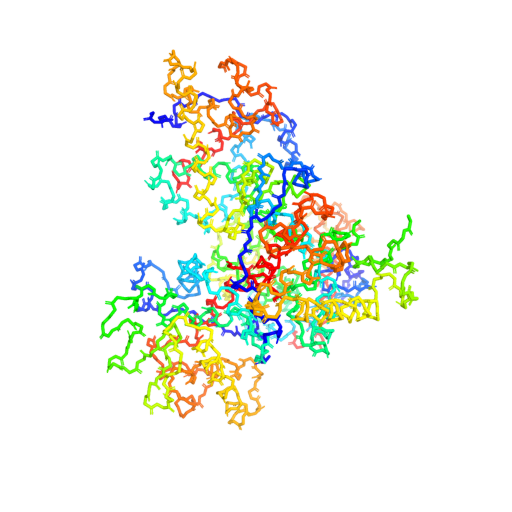 1.00 25.35 109 GLY C O 1
ATOM 3628 N N . ALA C 1 108 ? 6.528 23.489 17.460 1.00 25.06 110 ALA C N 1
ATOM 3629 C CA . ALA C 1 108 ? 7.109 23.767 18.762 1.00 25.05 110 ALA C CA 1
ATOM 3630 C C . ALA C 1 108 ? 6.627 25.164 19.162 1.00 25.20 110 ALA C C 1
ATOM 3631 O O . ALA C 1 108 ? 6.310 25.991 18.292 1.00 23.88 110 ALA C O 1
ATOM 3633 N N . TRP C 1 109 ? 6.557 25.383 20.474 1.00 25.02 111 TRP C N 1
ATOM 3634 C CA . TRP C 1 109 ? 6.090 26.664 21.049 1.00 24.77 111 TRP C CA 1
ATOM 3635 C C . TRP C 1 109 ? 6.856 27.880 20.531 1.00 24.75 111 TRP C C 1
ATOM 3636 O O . TRP C 1 109 ? 6.328 29.001 20.589 1.00 24.06 111 TRP C O 1
ATOM 3647 N N . ASN C 1 110 ? 8.100 27.671 20.099 1.00 23.45 112 ASN C N 1
ATOM 3648 C CA . ASN C 1 110 ? 8.963 28.730 19.573 1.00 24.87 112 ASN C CA 1
ATOM 3649 C C . ASN C 1 110 ? 9.349 28.611 18.084 1.00 24.41 112 ASN C C 1
ATOM 3650 O O . ASN C 1 110 ? 10.417 29.124 17.680 1.00 26.26 112 ASN C O 1
ATOM 3655 N N . SER C 1 111 ? 8.513 27.925 17.284 1.00 23.75 113 SER C N 1
ATOM 3656 C CA . SER C 1 111 ? 8.819 27.605 15.878 1.00 24.66 113 SER C CA 1
ATOM 3657 C C . SER C 1 111 ? 8.261 28.633 14.905 1.00 24.57 113 SER C C 1
ATOM 3658 O O . SER C 1 111 ? 7.335 29.404 15.237 1.00 23.87 113 SER C O 1
ATOM 3661 N N . GLU C 1 112 ? 8.793 28.619 13.687 1.00 25.33 114 GLU C N 1
ATOM 3662 C CA . GLU C 1 112 ? 8.217 29.380 12.600 1.00 25.64 114 GLU C CA 1
ATOM 3663 C C . GLU C 1 112 ? 6.760 28.924 12.379 1.00 25.64 114 GLU C C 1
ATOM 3664 O O . GLU C 1 112 ? 5.847 29.775 12.274 1.00 24.11 114 GLU C O 1
ATOM 3670 N N . GLU C 1 113 ? 6.537 27.598 12.358 1.00 25.47 115 GLU C N 1
ATOM 3671 C CA . GLU C 1 113 ? 5.209 27.035 12.166 1.00 24.10 115 GLU C CA 1
ATOM 3672 C C . GLU C 1 113 ? 4.175 27.598 13.166 1.00 22.74 115 GLU C C 1
ATOM 3673 O O . GLU C 1 113 ? 3.015 27.852 12.790 1.00 21.64 115 GLU C O 1
ATOM 3679 N N . HIS C 1 114 ? 4.590 27.802 14.417 1.00 20.61 116 HIS C N 1
ATOM 3680 C CA . HIS C 1 114 ? 3.668 28.383 15.413 1.00 19.62 116 HIS C CA 1
ATOM 3681 C C . HIS C 1 114 ? 3.385 29.864 15.116 1.00 19.36 116 HIS C C 1
ATOM 3682 O O . HIS C 1 114 ? 2.251 30.312 15.145 1.00 19.43 116 HIS C O 1
ATOM 3689 N N . ILE C 1 115 ? 4.429 30.624 14.885 1.00 19.74 117 ILE C N 1
ATOM 3690 C CA . ILE C 1 115 ? 4.255 32.028 14.529 1.00 19.61 117 ILE C CA 1
ATOM 3691 C C . ILE C 1 115 ? 3.327 32.174 13.274 1.00 20.79 117 ILE C C 1
ATOM 3692 O O . ILE C 1 115 ? 2.507 33.079 13.170 1.00 19.89 117 ILE C O 1
ATOM 3697 N N . ASP C 1 116 ? 3.457 31.227 12.357 1.00 21.47 118 ASP C N 1
ATOM 3698 C CA . ASP C 1 116 ? 2.741 31.243 11.106 1.00 21.90 118 ASP C CA 1
ATOM 3699 C C . ASP C 1 116 ? 1.236 31.043 11.443 1.00 21.00 118 ASP C C 1
ATOM 3700 O O . ASP C 1 116 ? 0.353 31.833 11.045 1.00 19.47 118 ASP C O 1
ATOM 3705 N N . GLN C 1 117 ? 0.937 30.003 12.199 1.00 20.83 119 GLN C N 1
ATOM 3706 C CA . GLN C 1 117 ? -0.455 29.760 12.615 1.00 20.46 119 GLN C CA 1
ATOM 3707 C C . GLN C 1 117 ? -1.094 30.964 13.368 1.00 20.32 119 GLN C C 1
ATOM 3708 O O . GLN C 1 117 ? -2.234 31.382 13.099 1.00 18.24 119 GLN C O 1
ATOM 3714 N N . ALA C 1 118 ? -0.336 31.514 14.308 1.00 18.99 120 ALA C N 1
ATOM 3715 C CA . ALA C 1 118 ? -0.793 32.647 15.133 1.00 17.24 120 ALA C CA 1
ATOM 3716 C C . ALA C 1 118 ? -1.123 33.875 14.285 1.00 16.93 120 ALA C C 1
ATOM 3717 O O . ALA C 1 118 ? -2.110 34.527 14.461 1.00 16.15 120 ALA C O 1
ATOM 3719 N N . THR C 1 119 ? -0.315 34.126 13.282 1.00 17.33 121 THR C N 1
ATOM 3720 C CA . THR C 1 119 ? -0.446 35.299 12.511 1.00 16.27 121 THR C CA 1
ATOM 3721 C C . THR C 1 119 ? -1.574 35.083 11.546 1.00 14.69 121 THR C C 1
ATOM 3722 O O . THR C 1 119 ? -2.318 36.019 11.235 1.00 16.07 121 THR C O 1
ATOM 3726 N N . GLY C 1 120 ? -1.785 33.825 11.104 1.00 16.12 122 GLY C N 1
ATOM 3727 C CA . GLY C 1 120 ? -3.006 33.533 10.333 1.00 15.45 122 GLY C CA 1
ATOM 3728 C C . GLY C 1 120 ? -4.297 33.768 11.112 1.00 15.91 122 GLY C C 1
ATOM 3729 O O . GLY C 1 120 ? -5.319 34.201 10.563 1.00 14.90 122 GLY C O 1
ATOM 3730 N N . ILE C 1 121 ? -4.282 33.441 12.386 1.00 14.26 123 ILE C N 1
ATOM 3731 C CA . ILE C 1 121 ? -5.478 33.673 13.206 1.00 14.00 123 ILE C CA 1
ATOM 3732 C C . ILE C 1 121 ? -5.700 35.203 13.311 1.00 13.74 123 ILE C C 1
ATOM 3733 O O . ILE C 1 121 ? -6.841 35.709 13.248 1.00 14.51 123 ILE C O 1
ATOM 3738 N N . LEU C 1 122 ? -4.629 35.931 13.511 1.00 13.80 124 LEU C N 1
ATOM 3739 C CA . LEU C 1 122 ? -4.736 37.429 13.507 1.00 14.11 124 LEU C CA 1
ATOM 3740 C C . LEU C 1 122 ? -5.392 37.944 12.198 1.00 15.34 124 LEU C C 1
ATOM 3741 O O . LEU C 1 122 ? -6.300 38.809 12.225 1.00 15.65 124 LEU C O 1
ATOM 3746 N N . VAL C 1 123 ? -4.905 37.439 11.053 1.00 16.59 125 VAL C N 1
ATOM 3747 C CA . VAL C 1 123 ? -5.553 37.761 9.784 1.00 17.42 125 VAL C CA 1
ATOM 3748 C C . VAL C 1 123 ? -7.039 37.463 9.766 1.00 18.28 125 VAL C C 1
ATOM 3749 O O . VAL C 1 123 ? -7.859 38.292 9.291 1.00 17.96 125 VAL C O 1
ATOM 3753 N N . ASN C 1 124 ? -7.438 36.300 10.319 1.00 18.41 126 ASN C N 1
ATOM 3754 C CA . ASN C 1 124 ? -8.876 36.020 10.512 1.00 18.41 126 ASN C CA 1
ATOM 3755 C C . ASN C 1 124 ? -9.618 37.126 11.246 1.00 17.48 126 ASN C C 1
ATOM 3756 O O . ASN C 1 124 ? -10.693 37.568 10.830 1.00 15.38 126 ASN C O 1
ATOM 3761 N N . PHE C 1 125 ? -9.041 37.540 12.384 1.00 15.27 127 PHE C N 1
ATOM 3762 C CA . PHE C 1 125 ? -9.646 38.600 13.174 1.00 14.49 127 PHE C CA 1
ATOM 3763 C C . PHE C 1 125 ? -9.699 39.940 12.414 1.00 15.04 127 PHE C C 1
ATOM 3764 O O . PHE C 1 125 ? -10.629 40.688 12.561 1.00 14.25 127 PHE C O 1
ATOM 3772 N N . ILE C 1 126 ? -8.707 40.244 11.595 1.00 14.68 128 ILE C N 1
ATOM 3773 C CA . ILE C 1 126 ? -8.805 41.453 10.776 1.00 15.02 128 ILE C CA 1
ATOM 3774 C C . ILE C 1 126 ? -9.997 41.335 9.815 1.00 15.14 128 ILE C C 1
ATOM 3775 O O . ILE C 1 126 ? -10.774 42.277 9.653 1.00 15.78 128 ILE C O 1
ATOM 3780 N N . GLN C 1 127 ? -10.135 40.194 9.159 1.00 15.23 129 GLN C N 1
ATOM 3781 C CA . GLN C 1 127 ? -11.346 39.975 8.299 1.00 17.17 129 GLN C CA 1
ATOM 3782 C C . GLN C 1 127 ? -12.673 40.109 9.062 1.00 16.65 129 GLN C C 1
ATOM 3783 O O . GLN C 1 127 ? -13.591 40.770 8.588 1.00 15.46 129 GLN C O 1
ATOM 3789 N N . LEU C 1 128 ? -12.758 39.556 10.277 1.00 15.58 130 LEU C N 1
ATOM 3790 C CA . LEU C 1 128 ? -13.956 39.684 11.059 1.00 15.44 130 LEU C CA 1
ATOM 3791 C C . LEU C 1 128 ? -14.233 41.150 11.419 1.00 16.20 130 LEU C C 1
ATOM 3792 O O . LEU C 1 128 ? -15.383 41.585 11.381 1.00 15.47 130 LEU C O 1
ATOM 3797 N N . ILE C 1 129 ? -13.194 41.849 11.873 1.00 14.64 131 ILE C N 1
ATOM 3798 C CA . ILE C 1 129 ? -13.385 43.265 12.331 1.00 14.40 131 ILE C CA 1
ATOM 3799 C C . ILE C 1 129 ? -13.755 44.198 11.160 1.00 15.17 131 ILE C C 1
ATOM 3800 O O . ILE C 1 129 ? -14.549 45.054 11.281 1.00 14.69 131 ILE C O 1
ATOM 3805 N N . GLN C 1 130 ? -13.119 43.988 10.039 1.00 15.49 132 GLN C N 1
ATOM 3806 C CA . GLN C 1 130 ? -13.447 44.699 8.830 1.00 18.82 132 GLN C CA 1
ATOM 3807 C C . GLN C 1 130 ? -14.947 44.591 8.469 1.00 19.13 132 GLN C C 1
ATOM 3808 O O . GLN C 1 130 ? -15.566 45.609 8.098 1.00 20.21 132 GLN C O 1
ATOM 3814 N N . LYS C 1 131 ? -15.537 43.411 8.698 1.00 20.08 133 LYS C N 1
ATOM 3815 C CA . LYS C 1 131 ? -16.953 43.155 8.448 1.00 19.32 133 LYS C CA 1
ATOM 3816 C C . LYS C 1 131 ? -17.826 43.754 9.491 1.00 18.27 133 LYS C C 1
ATOM 3817 O O . LYS C 1 131 ? -18.923 44.220 9.213 1.00 19.12 133 LYS C O 1
ATOM 3823 N N . LYS C 1 132 ? -17.380 43.689 10.739 1.00 16.35 134 LYS C N 1
ATOM 3824 C CA . LYS C 1 132 ? -18.159 44.210 11.806 1.00 16.40 134 LYS C CA 1
ATOM 3825 C C . LYS C 1 132 ? -18.256 45.751 11.860 1.00 15.19 134 LYS C C 1
ATOM 3826 O O . LYS C 1 132 ? -19.266 46.302 12.331 1.00 16.46 134 LYS C O 1
ATOM 3832 N N . PHE C 1 133 ? -17.169 46.416 11.478 1.00 16.31 135 PHE C N 1
ATOM 3833 C CA . PHE C 1 133 ? -17.063 47.878 11.551 1.00 15.93 135 PHE C CA 1
ATOM 3834 C C . PHE C 1 133 ? -16.700 48.405 10.189 1.00 15.59 135 PHE C C 1
ATOM 3835 O O . PHE C 1 133 ? -15.602 48.897 9.955 1.00 14.60 135 PHE C O 1
ATOM 3843 N N . PRO C 1 134 ? -17.635 48.288 9.242 1.00 15.66 136 PRO C N 1
ATOM 3844 C CA . PRO C 1 134 ? -17.274 48.630 7.866 1.00 16.81 136 PRO C CA 1
ATOM 3845 C C . PRO C 1 134 ? -16.971 50.148 7.643 1.00 16.80 136 PRO C C 1
ATOM 3846 O O . PRO C 1 134 ? -16.392 50.536 6.611 1.00 19.11 136 PRO C O 1
ATOM 3850 N N . SER C 1 135 ? -17.368 50.990 8.581 1.00 19.23 137 SER C N 1
ATOM 3851 C CA . SER C 1 135 ? -17.152 52.424 8.417 1.00 18.84 137 SER C CA 1
ATOM 3852 C C . SER C 1 135 ? -15.794 52.912 8.940 1.00 19.69 137 SER C C 1
ATOM 3853 O O . SER C 1 135 ? -15.408 54.038 8.661 1.00 18.85 137 SER C O 1
ATOM 3856 N N . TRP C 1 136 ? -15.088 52.070 9.708 1.00 18.24 138 TRP C N 1
ATOM 3857 C CA . TRP C 1 136 ? -13.759 52.425 10.222 1.00 16.70 138 TRP C CA 1
ATOM 3858 C C . TRP C 1 136 ? -12.697 52.463 9.111 1.00 17.56 138 TRP C C 1
ATOM 3859 O O . TRP C 1 136 ? -12.876 51.782 8.093 1.00 17.96 138 TRP C O 1
ATOM 3870 N N . SER C 1 137 ? -11.569 53.190 9.336 1.00 16.46 139 SER C N 1
ATOM 3871 C CA . SER C 1 137 ? -10.407 53.110 8.474 1.00 17.02 139 SER C CA 1
ATOM 3872 C C . SER C 1 137 ? -9.769 51.752 8.656 1.00 17.81 139 SER C C 1
ATOM 3873 O O . SER C 1 137 ? -10.034 51.026 9.635 1.00 17.75 139 SER C O 1
ATOM 3876 N N . THR C 1 138 ? -8.852 51.451 7.740 1.00 17.34 140 THR C N 1
ATOM 3877 C CA . THR C 1 138 ? -8.112 50.234 7.785 1.00 18.79 140 THR C CA 1
ATOM 3878 C C . THR C 1 138 ? -7.268 50.204 9.080 1.00 17.22 140 THR C C 1
ATOM 3879 O O . THR C 1 138 ? -7.144 49.161 9.711 1.00 15.41 140 THR C O 1
ATOM 3883 N N . GLU C 1 139 ? -6.737 51.365 9.466 1.00 17.64 141 GLU C N 1
ATOM 3884 C CA . GLU C 1 139 ? -5.953 51.505 10.711 1.00 16.60 141 GLU C CA 1
ATOM 3885 C C . GLU C 1 139 ? -6.777 51.198 11.938 1.00 17.86 141 GLU C C 1
ATOM 3886 O O . GLU C 1 139 ? -6.342 50.434 12.827 1.00 17.21 141 GLU C O 1
ATOM 3892 N N . GLN C 1 140 ? -7.992 51.754 11.976 1.00 16.43 142 GLN C N 1
ATOM 3893 C CA . GLN C 1 140 ? -8.888 51.518 13.119 1.00 17.45 142 GLN C CA 1
ATOM 3894 C C . GLN C 1 140 ? -9.202 50.017 13.183 1.00 17.01 142 GLN C C 1
ATOM 3895 O O . GLN C 1 140 ? -9.254 49.424 14.256 1.00 15.02 142 GLN C O 1
ATOM 3901 N N . GLN C 1 141 ? -9.432 49.431 12.010 1.00 15.88 143 GLN C N 1
ATOM 3902 C CA . GLN C 1 141 ? -9.744 47.994 11.940 1.00 15.62 143 GLN C CA 1
ATOM 3903 C C . GLN C 1 141 ? -8.590 47.153 12.412 1.00 15.14 143 GLN C C 1
ATOM 3904 O O . GLN C 1 141 ? -8.818 46.123 13.039 1.00 16.58 143 GLN C O 1
ATOM 3910 N N . LEU C 1 142 ? -7.357 47.541 12.047 1.00 14.85 144 LEU C N 1
ATOM 3911 C CA . LEU C 1 142 ? -6.152 46.829 12.504 1.00 13.40 144 LEU C CA 1
ATOM 3912 C C . LEU C 1 142 ? -6.109 46.842 14.044 1.00 14.34 144 LEU C C 1
ATOM 3913 O O . LEU C 1 142 ? -5.877 45.817 14.693 1.00 15.31 144 LEU C O 1
ATOM 3918 N N . LYS C 1 143 ? -6.340 48.006 14.635 1.00 12.66 145 LYS C N 1
ATOM 3919 C CA . LYS C 1 143 ? -6.388 48.086 16.089 1.00 13.35 145 LYS C CA 1
ATOM 3920 C C . LYS C 1 143 ? -7.481 47.134 16.697 1.00 13.36 145 LYS C C 1
ATOM 3921 O O . LYS C 1 143 ? -7.193 46.399 17.627 1.00 14.25 145 LYS C O 1
ATOM 3927 N N . GLY C 1 144 ? -8.709 47.215 16.160 1.00 14.29 146 GLY C N 1
ATOM 3928 C CA . GLY C 1 144 ? -9.809 46.333 16.51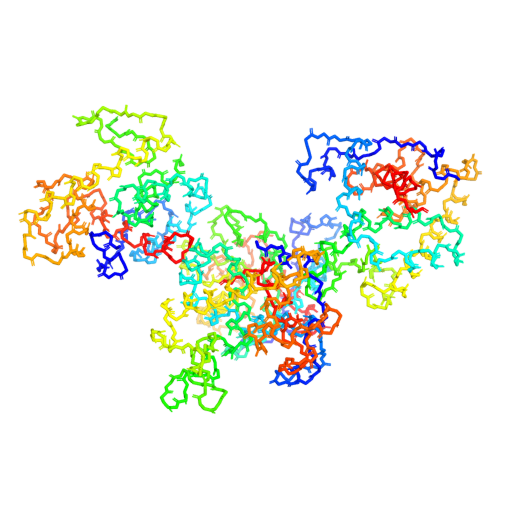2 1.00 12.84 146 GLY C CA 1
ATOM 3929 C C . GLY C 1 144 ? -9.467 44.848 16.436 1.00 13.42 146 GLY C C 1
ATOM 3930 O O . GLY C 1 144 ? -9.828 44.084 17.342 1.00 12.54 146 GLY C O 1
ATOM 3931 N N . ALA C 1 145 ? -8.743 44.451 15.373 1.00 11.59 147 ALA C N 1
ATOM 3932 C CA . ALA C 1 145 ? -8.353 43.082 15.119 1.00 13.99 147 ALA C CA 1
ATOM 3933 C C . ALA C 1 145 ? -7.342 42.616 16.176 1.00 14.54 147 ALA C C 1
ATOM 3934 O O . ALA C 1 145 ? -7.370 41.461 16.602 1.00 13.41 147 ALA C O 1
ATOM 3936 N N . ILE C 1 146 ? -6.408 43.517 16.528 1.00 14.80 148 ILE C N 1
ATOM 3937 C CA . ILE C 1 146 ? -5.474 43.238 17.594 1.00 14.88 148 ILE C CA 1
ATOM 3938 C C . ILE C 1 146 ? -6.170 42.999 18.930 1.00 14.64 148 ILE C C 1
ATOM 3939 O O . ILE C 1 146 ? -5.856 42.014 19.584 1.00 15.74 148 ILE C O 1
ATOM 3944 N N . ALA C 1 147 ? -7.115 43.849 19.319 1.00 14.14 149 ALA C N 1
ATOM 3945 C CA . ALA C 1 147 ? -7.933 43.627 20.519 1.00 14.74 149 ALA C CA 1
ATOM 3946 C C . ALA C 1 147 ? -8.684 42.251 20.426 1.00 15.12 149 ALA C C 1
ATOM 3947 O O . ALA C 1 147 ? -8.678 41.457 21.355 1.00 16.23 149 ALA C O 1
ATOM 3949 N N . ALA C 1 148 ? -9.267 41.987 19.259 1.00 15.16 150 ALA C N 1
ATOM 3950 C CA . ALA C 1 148 ? -9.963 40.753 19.035 1.00 15.23 150 ALA C CA 1
ATOM 3951 C C . ALA C 1 148 ? -9.046 39.567 19.189 1.00 15.06 150 ALA C C 1
ATOM 3952 O O . ALA C 1 148 ? -9.481 38.510 19.690 1.00 17.58 150 ALA C O 1
ATOM 3954 N N . TYR C 1 149 ? -7.764 39.736 18.866 1.00 13.85 151 TYR C N 1
ATOM 3955 C CA . TYR C 1 149 ? -6.828 38.655 19.047 1.00 16.02 151 TYR C CA 1
ATOM 3956 C C . TYR C 1 149 ? -6.776 38.239 20.498 1.00 16.56 151 TYR C C 1
ATOM 3957 O O . TYR C 1 149 ? -6.681 37.058 20.818 1.00 18.85 151 TYR C O 1
ATOM 3966 N N . ASN C 1 150 ? -6.931 39.201 21.387 1.00 17.41 152 ASN C N 1
ATOM 3967 C CA . ASN C 1 150 ? -6.925 38.868 22.806 1.00 15.87 152 ASN C CA 1
ATOM 3968 C C . ASN C 1 150 ? -8.321 38.410 23.301 1.00 16.37 152 ASN C C 1
ATOM 3969 O O . ASN C 1 150 ? -8.447 37.356 24.008 1.00 18.42 152 ASN C O 1
ATOM 3974 N N . THR C 1 151 ? -9.370 39.133 22.923 1.00 15.70 153 THR C N 1
ATOM 3975 C CA . THR C 1 151 ? -10.658 38.976 23.635 1.00 17.07 153 THR C CA 1
ATOM 3976 C C . THR C 1 151 ? -11.782 38.418 22.741 1.00 17.21 153 THR C C 1
ATOM 3977 O O . THR C 1 151 ? -12.915 38.185 23.222 1.00 16.56 153 THR C O 1
ATOM 3981 N N . GLY C 1 152 ? -11.498 38.250 21.457 1.00 16.52 154 GLY C N 1
ATOM 3982 C CA . GLY C 1 152 ? -12.557 37.778 20.526 1.00 17.47 154 GLY C CA 1
ATOM 3983 C C . GLY C 1 152 ? -13.292 38.980 19.918 1.00 17.75 154 GLY C C 1
ATOM 3984 O O . GLY C 1 152 ? -13.477 39.994 20.582 1.00 19.72 154 GLY C O 1
ATOM 3985 N N . ASP C 1 153 ? -13.740 38.896 18.663 1.00 17.88 155 ASP C N 1
ATOM 3986 C CA . ASP C 1 153 ? -14.410 40.054 18.042 1.00 18.46 155 ASP C CA 1
ATOM 3987 C C . ASP C 1 153 ? -15.765 40.344 18.718 1.00 18.60 155 ASP C C 1
ATOM 3988 O O . ASP C 1 153 ? -16.189 41.491 18.787 1.00 16.80 155 ASP C O 1
ATOM 3993 N N . GLY C 1 154 ? -16.394 39.330 19.319 1.00 18.69 156 GLY C N 1
ATOM 3994 C CA . GLY C 1 154 ? -17.687 39.596 19.976 1.00 20.80 156 GLY C CA 1
ATOM 3995 C C . GLY C 1 154 ? -17.567 40.564 21.168 1.00 21.86 156 GLY C C 1
ATOM 3996 O O . GLY C 1 154 ? -18.567 41.180 21.601 1.00 23.97 156 GLY C O 1
ATOM 3997 N N . ARG C 1 155 ? -16.354 40.714 2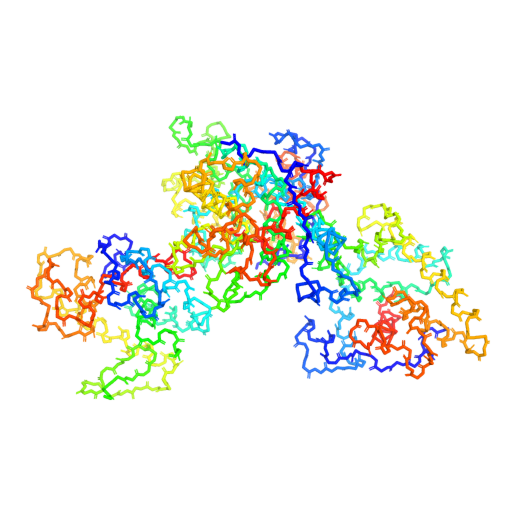1.716 1.00 19.56 157 ARG C N 1
ATOM 3998 C CA . ARG C 1 155 ? -16.087 41.590 22.863 1.00 19.40 157 ARG C CA 1
ATOM 3999 C C . ARG C 1 155 ? -15.449 42.939 22.511 1.00 20.08 157 ARG C C 1
ATOM 4000 O O . ARG C 1 155 ? -14.994 43.678 23.392 1.00 18.99 157 ARG C O 1
ATOM 4008 N N . VAL C 1 156 ? -15.375 43.232 21.215 1.00 19.31 158 VAL C N 1
ATOM 4009 C CA . VAL C 1 156 ? -14.893 44.511 20.736 1.00 19.62 158 VAL C CA 1
ATOM 4010 C C . VAL C 1 156 ? -16.123 45.163 20.165 1.00 20.64 158 VAL C C 1
ATOM 4011 O O . VAL C 1 156 ? -16.652 44.742 19.114 1.00 21.50 158 VAL C O 1
ATOM 4015 N N . GLU C 1 157 ? -16.585 46.178 20.872 1.00 21.38 159 GLU C N 1
ATOM 4016 C CA . GLU C 1 157 ? -17.923 46.743 20.687 1.00 23.38 159 GLU C CA 1
ATOM 4017 C C . GLU C 1 157 ? -17.914 48.176 20.097 1.00 23.52 159 GLU C C 1
ATOM 4018 O O . GLU C 1 157 ? -18.911 48.638 19.506 1.00 22.94 159 GLU C O 1
ATOM 4024 N N . SER C 1 158 ? -16.780 48.869 20.209 1.00 21.49 160 SER C N 1
ATOM 4025 C CA . SER C 1 158 ? -16.640 50.175 19.607 1.00 22.37 160 SER C CA 1
ATOM 4026 C C . SER C 1 158 ? -15.177 50.527 19.471 1.00 20.40 160 SER C C 1
ATOM 4027 O O . SER C 1 158 ? -14.325 49.865 20.052 1.00 19.43 160 SER C O 1
ATOM 4030 N N . TYR C 1 159 ? -14.895 51.590 18.731 1.00 19.89 161 TYR C N 1
ATOM 4031 C CA . TYR C 1 159 ? -13.518 52.067 18.612 1.00 20.32 161 TYR C CA 1
ATOM 4032 C C . TYR C 1 159 ? -13.059 52.734 19.901 1.00 21.08 161 TYR C C 1
ATOM 4033 O O . TYR C 1 159 ? -11.984 52.457 20.412 1.00 20.30 161 TYR C O 1
ATOM 4042 N N . GLU C 1 160 ? -13.863 53.668 20.408 1.00 20.39 162 GLU C N 1
ATOM 4043 C CA . GLU C 1 160 ? -13.478 54.306 21.685 1.00 22.81 162 GLU C CA 1
ATOM 4044 C C . GLU C 1 160 ? -13.265 53.331 22.841 1.00 23.28 162 GLU C C 1
ATOM 4045 O O . GLU C 1 160 ? -12.463 53.610 23.776 1.00 24.08 162 GLU C O 1
ATOM 4051 N N . SER C 1 161 ? -13.942 52.178 22.770 1.00 22.54 163 SER C N 1
ATOM 4052 C CA . SER C 1 161 ? -13.966 51.202 23.855 1.00 22.18 163 SER C CA 1
ATOM 4053 C C . SER C 1 161 ? -13.274 49.914 23.402 1.00 20.21 163 SER C C 1
ATOM 4054 O O . SER C 1 161 ? -13.439 48.852 23.982 1.00 19.05 163 SER C O 1
ATOM 4057 N N . VAL C 1 162 ? -12.419 50.047 22.378 1.00 19.97 164 VAL C N 1
ATOM 4058 C CA . VAL C 1 162 ? -11.789 48.873 21.767 1.00 18.58 164 VAL C CA 1
ATOM 4059 C C . VAL C 1 162 ? -11.099 47.908 22.731 1.00 18.48 164 VAL C C 1
ATOM 4060 O O . VAL C 1 162 ? -11.194 46.682 22.544 1.00 19.46 164 VAL C O 1
ATOM 4064 N N . ASP C 1 163 ? -10.432 48.443 23.776 1.00 17.44 165 ASP C N 1
ATOM 4065 C CA . ASP C 1 163 ? -9.712 47.631 24.760 1.00 16.84 165 ASP C CA 1
ATOM 4066 C C . ASP C 1 163 ? -10.453 47.299 26.085 1.00 18.08 165 ASP C C 1
ATOM 4067 O O . ASP C 1 163 ? -9.909 46.602 26.965 1.00 18.53 165 ASP C O 1
ATOM 4072 N N . SER C 1 164 ? -11.686 47.778 26.206 1.00 20.01 166 SER C N 1
ATOM 4073 C CA . SER C 1 164 ? -12.341 47.788 27.522 1.00 21.75 166 SER C CA 1
ATOM 4074 C C . SER C 1 164 ? -12.580 46.376 28.083 1.00 22.02 166 SER C C 1
ATOM 4075 O O . SER C 1 164 ? -12.744 46.196 29.311 1.00 21.64 166 SER C O 1
ATOM 4078 N N . ARG C 1 165 ? -12.598 45.388 27.186 1.00 21.04 167 ARG C N 1
ATOM 4079 C CA . ARG C 1 165 ? -12.834 44.001 27.575 1.00 20.23 167 ARG C CA 1
ATOM 4080 C C . ARG C 1 165 ? -11.620 43.138 27.356 1.00 19.72 167 ARG C C 1
ATOM 4081 O O . ARG C 1 165 ? -11.726 41.899 27.401 1.00 19.28 167 ARG C O 1
ATOM 4089 N N . THR C 1 166 ? -10.476 43.782 27.088 1.00 18.48 168 THR C N 1
ATOM 4090 C CA . THR C 1 166 ? -9.219 43.066 26.938 1.00 17.34 168 THR C CA 1
ATOM 4091 C C . THR C 1 166 ? -8.421 42.904 28.246 1.00 18.36 168 THR C C 1
ATOM 4092 O O . THR C 1 166 ? -8.675 43.602 29.236 1.00 19.42 168 THR C O 1
ATOM 4096 N N . THR C 1 167 ? -7.445 41.996 28.239 1.00 19.16 169 THR C N 1
ATOM 4097 C CA . THR C 1 167 ? -6.541 41.816 29.390 1.00 19.08 169 THR C CA 1
ATOM 4098 C C . THR C 1 167 ? -5.870 43.178 29.590 1.00 19.79 169 THR C C 1
ATOM 4099 O O . THR C 1 167 ? -5.344 43.755 28.620 1.00 18.64 169 THR C O 1
ATOM 4103 N N . GLY C 1 168 ? -5.876 43.664 30.843 1.00 19.88 170 GLY C N 1
ATOM 4104 C CA . GLY C 1 168 ? -5.228 44.915 31.196 1.00 20.64 170 GLY C CA 1
ATOM 4105 C C . GLY C 1 168 ? -6.021 46.146 30.819 1.00 20.50 170 GLY C C 1
ATOM 4106 O O . GLY C 1 168 ? -5.610 47.259 31.120 1.00 20.19 170 GLY C O 1
ATOM 4107 N N . LYS C 1 169 ? -7.147 45.934 30.120 1.00 19.34 171 LYS C N 1
ATOM 4108 C CA . LYS C 1 169 ? -7.933 47.036 29.542 1.00 19.14 171 LYS C CA 1
ATOM 4109 C C . LYS C 1 169 ? -7.063 47.907 28.614 1.00 17.19 171 LYS C C 1
ATOM 4110 O O . LYS C 1 169 ? -7.310 49.106 28.418 1.00 17.58 171 LYS C O 1
ATOM 4116 N N . ASP C 1 170 ? -6.081 47.276 27.973 1.00 16.91 172 ASP C N 1
ATOM 4117 C CA . ASP C 1 170 ? -5.131 48.020 27.120 1.00 16.42 172 ASP C CA 1
ATOM 4118 C C . ASP C 1 170 ? -4.490 47.235 25.982 1.00 15.31 172 ASP C C 1
ATOM 4119 O O . ASP C 1 170 ? -3.409 47.603 25.490 1.00 14.49 172 ASP C O 1
ATOM 4124 N N . TYR C 1 171 ? -5.070 46.099 25.599 1.00 15.81 173 TYR C N 1
ATOM 4125 C CA . TYR C 1 171 ? -4.261 45.129 24.824 1.00 13.85 173 TYR C CA 1
ATOM 4126 C C . TYR C 1 171 ? -3.820 45.725 23.468 1.00 14.29 173 TYR C C 1
ATOM 4127 O O . TYR C 1 171 ? -2.635 45.738 23.155 1.00 13.93 173 TYR C O 1
ATOM 4136 N N . SER C 1 172 ? -4.785 46.207 22.686 1.00 13.09 174 SER C N 1
ATOM 4137 C CA . SER C 1 172 ? -4.435 46.730 21.365 1.00 13.07 174 SER C CA 1
ATOM 4138 C C . SER C 1 172 ? -3.616 48.044 21.530 1.00 13.69 174 SER C C 1
ATOM 4139 O O . SER C 1 172 ? -2.745 48.286 20.745 1.00 12.17 174 SER C O 1
ATOM 4142 N N . ASN C 1 173 ? -3.962 48.880 22.490 1.00 14.45 175 ASN C N 1
ATOM 4143 C CA . ASN C 1 173 ? -3.191 50.137 22.702 1.00 14.86 175 ASN C CA 1
ATOM 4144 C C . ASN C 1 173 ? -1.736 49.778 22.992 1.00 15.61 175 ASN C C 1
ATOM 4145 O O . ASN C 1 173 ? -0.824 50.350 22.394 1.00 15.77 175 ASN C O 1
ATOM 4150 N N . ASP C 1 174 ? -1.516 48.817 23.897 1.00 15.36 176 ASP C N 1
ATOM 4151 C CA . ASP C 1 174 ? -0.136 48.430 24.262 1.00 15.29 176 ASP C CA 1
ATOM 4152 C C . ASP C 1 174 ? 0.553 47.823 23.063 1.00 14.26 176 ASP C C 1
ATOM 4153 O O . ASP C 1 174 ? 1.664 48.240 22.695 1.00 13.94 176 ASP C O 1
ATOM 4158 N N . VAL C 1 175 ? -0.086 46.834 22.433 1.00 12.97 177 VAL C N 1
ATOM 4159 C CA . VAL C 1 175 ? 0.564 46.131 21.328 1.00 13.75 177 VAL C CA 1
ATOM 4160 C C . VAL C 1 175 ? 0.943 47.103 20.187 1.00 13.00 177 VAL C C 1
ATOM 4161 O O . VAL C 1 175 ? 2.023 47.042 19.650 1.00 14.51 177 VAL C O 1
ATOM 4165 N N . VAL C 1 176 ? 0.032 47.986 19.840 1.00 13.86 178 VAL C N 1
ATOM 4166 C CA . VAL C 1 176 ? 0.301 49.008 18.787 1.00 14.17 178 VAL C CA 1
ATOM 4167 C C . VAL C 1 176 ? 1.510 49.860 19.120 1.00 14.66 178 VAL C C 1
ATOM 4168 O O . VAL C 1 176 ? 2.375 50.052 18.270 1.00 15.79 178 VAL C O 1
ATOM 4172 N N . ALA C 1 177 ? 1.626 50.293 20.382 1.00 14.43 179 ALA C N 1
ATOM 4173 C CA . ALA C 1 177 ? 2.718 51.153 20.842 1.00 15.88 179 ALA C CA 1
ATOM 4174 C C . ALA C 1 177 ? 4.020 50.349 20.813 1.00 15.68 179 ALA C C 1
ATOM 4175 O O . ALA C 1 177 ? 5.077 50.868 20.441 1.00 17.07 179 ALA C O 1
ATOM 4177 N N . ARG C 1 178 ? 3.964 49.081 21.232 1.00 13.10 180 ARG C N 1
ATOM 4178 C CA . ARG C 1 178 ? 5.169 48.237 21.055 1.00 12.89 180 ARG C CA 1
ATOM 4179 C C . ARG C 1 178 ? 5.563 48.060 19.601 1.00 13.88 180 ARG C C 1
ATOM 4180 O O . ARG C 1 178 ? 6.773 48.086 19.276 1.00 13.80 180 ARG C O 1
ATOM 4188 N N . ALA C 1 179 ? 4.580 47.812 18.748 1.00 13.66 181 ALA C N 1
ATOM 4189 C CA . ALA C 1 179 ? 4.829 47.652 17.314 1.00 15.57 181 ALA C CA 1
ATOM 4190 C C . ALA C 1 179 ? 5.525 48.878 16.728 1.00 15.96 181 ALA C C 1
ATOM 4191 O O . ALA C 1 179 ? 6.399 48.768 15.881 1.00 16.72 181 ALA C O 1
ATOM 4193 N N . GLN C 1 180 ? 5.087 50.048 17.136 1.00 17.56 182 GLN C N 1
ATOM 4194 C CA . GLN C 1 180 ? 5.667 51.272 16.568 1.00 19.00 182 GLN C CA 1
ATOM 4195 C C . GLN C 1 180 ? 7.108 51.368 17.038 1.00 20.28 182 GLN C C 1
ATOM 4196 O O . GLN C 1 180 ? 8.029 51.796 16.293 1.00 21.53 182 GLN C O 1
ATOM 4202 N N . TRP C 1 181 ? 7.354 50.902 18.249 1.00 19.00 183 TRP C N 1
ATOM 4203 C CA . TRP C 1 181 ? 8.765 50.800 18.723 1.00 20.32 183 TRP C CA 1
ATOM 4204 C C . TRP C 1 181 ? 9.576 49.816 17.892 1.00 21.03 183 TRP C C 1
ATOM 4205 O O . TRP C 1 181 ? 10.688 50.126 17.435 1.00 21.03 183 TRP C O 1
ATOM 4216 N N . TYR C 1 182 ? 9.051 48.615 17.691 1.00 21.23 184 TYR C N 1
ATOM 4217 C CA . TYR C 1 182 ? 9.811 47.635 16.898 1.00 22.49 184 TYR C CA 1
ATOM 4218 C C . TYR C 1 182 ? 10.080 48.180 15.489 1.00 24.51 184 TYR C C 1
ATOM 4219 O O . TYR C 1 182 ? 11.151 47.959 14.901 1.00 24.20 184 TYR C O 1
ATOM 4228 N N . LYS C 1 183 ? 9.095 48.891 14.963 1.00 25.67 185 LYS C N 1
ATOM 4229 C CA . LYS C 1 183 ? 9.189 49.434 13.623 1.00 28.73 185 LYS C CA 1
ATOM 4230 C C . LYS C 1 183 ? 10.430 50.301 13.517 1.00 29.71 185 LYS C C 1
ATOM 4231 O O . LYS C 1 183 ? 11.135 50.235 12.523 1.00 30.86 185 LYS C O 1
ATOM 4237 N N . LYS C 1 184 ? 10.726 51.082 14.553 1.00 30.89 186 LYS C N 1
ATOM 4238 C CA . LYS C 1 184 ? 11.934 51.906 14.554 1.00 32.24 186 LYS C CA 1
ATOM 4239 C C . LYS C 1 184 ? 13.201 51.177 14.980 1.00 33.88 186 LYS C C 1
ATOM 4240 O O . LYS C 1 184 ? 14.296 51.722 14.887 1.00 34.82 186 LYS C O 1
ATOM 4246 N N . ASN C 1 185 ? 13.070 49.928 15.411 1.00 34.91 187 ASN C N 1
ATOM 4247 C CA . ASN C 1 185 ? 14.219 49.195 15.919 1.00 35.20 187 ASN C CA 1
ATOM 4248 C C . ASN C 1 185 ? 14.317 47.791 15.330 1.00 36.37 187 ASN C C 1
ATOM 4249 O O . ASN C 1 185 ? 14.127 46.791 16.040 1.00 37.33 187 ASN C O 1
ATOM 4254 N N . GLY C 1 186 ? 14.585 47.700 14.030 1.00 36.40 188 GLY C N 1
ATOM 4255 C CA . GLY C 1 186 ? 14.954 46.406 13.448 1.00 36.66 188 GLY C CA 1
ATOM 4256 C C . GLY C 1 186 ? 13.817 45.623 12.811 1.00 37.09 188 GLY C C 1
ATOM 4257 O O . GLY C 1 186 ? 14.058 44.658 12.086 1.00 36.59 188 GLY C O 1
ATOM 4258 N N . PHE C 1 187 ? 12.581 46.042 13.078 1.00 36.52 189 PHE C N 1
ATOM 4259 C CA . PHE C 1 187 ? 11.413 45.440 12.454 1.00 37.63 189 PHE C CA 1
ATOM 4260 C C . PHE C 1 187 ? 10.697 46.411 11.545 1.00 38.39 189 PHE C C 1
ATOM 4261 O O . PHE C 1 187 ? 9.563 46.193 11.132 1.00 39.21 189 PHE C O 1
ATOM 4270 N N . GLY D 1 2 ? 22.681 77.165 41.923 1.00 40.13 4 GLY D N 1
ATOM 4271 C CA . GLY D 1 2 ? 24.054 76.791 42.381 1.00 40.67 4 GLY D CA 1
ATOM 4272 C C . GLY D 1 2 ? 25.074 77.107 41.303 1.00 40.98 4 GLY D C 1
ATOM 4273 O O . GLY D 1 2 ? 25.118 78.257 40.823 1.00 42.34 4 GLY D O 1
ATOM 4274 N N . TYR D 1 3 ? 25.835 76.098 40.862 1.00 40.56 5 TYR D N 1
ATOM 4275 C CA . TYR D 1 3 ? 25.528 74.689 41.187 1.00 39.13 5 TYR D CA 1
ATOM 4276 C C . TYR D 1 3 ? 26.407 73.847 42.145 1.00 38.52 5 TYR D C 1
ATOM 4277 O O . TYR D 1 3 ? 26.141 72.666 42.238 1.00 38.55 5 TYR D O 1
ATOM 4286 N N . GLY D 1 4 ? 27.497 74.317 42.760 1.00 37.65 6 GLY D N 1
ATOM 4287 C CA . GLY D 1 4 ? 28.369 75.334 42.289 1.00 34.94 6 GLY D CA 1
ATOM 4288 C C . GLY D 1 4 ? 29.715 74.714 41.898 1.00 32.95 6 GLY D C 1
ATOM 4289 O O . GLY D 1 4 ? 29.882 74.274 40.756 1.00 32.04 6 GLY D O 1
ATOM 4290 N N . ASP D 1 5 ? 30.688 74.689 42.821 1.00 29.92 7 ASP D N 1
ATOM 4291 C CA . ASP D 1 5 ? 32.076 74.440 42.416 1.00 28.22 7 ASP D CA 1
ATOM 4292 C C . ASP D 1 5 ? 32.653 73.081 42.820 1.00 26.26 7 ASP D C 1
ATOM 4293 O O . ASP D 1 5 ? 33.093 72.876 43.963 1.00 25.53 7 ASP D O 1
ATOM 4298 N N . ILE D 1 6 ? 32.696 72.172 41.843 1.00 24.56 8 ILE D N 1
ATOM 4299 C CA . ILE D 1 6 ? 33.148 70.808 42.123 1.00 23.78 8 ILE D CA 1
ATOM 4300 C C . ILE D 1 6 ? 34.537 70.674 42.813 1.00 23.34 8 ILE D C 1
ATOM 4301 O O . ILE D 1 6 ? 34.755 69.735 43.603 1.00 21.92 8 ILE D O 1
ATOM 4306 N N . THR D 1 7 ? 35.472 71.607 42.513 1.00 24.59 9 THR D N 1
ATOM 4307 C CA . THR D 1 7 ? 36.796 71.589 43.109 1.00 25.35 9 THR D CA 1
ATOM 4308 C C . THR D 1 7 ? 36.728 71.981 44.575 1.00 27.18 9 THR D C 1
ATOM 4309 O O . THR D 1 7 ? 37.710 71.825 45.313 1.00 29.32 9 THR D O 1
ATOM 4313 N N . GLN D 1 8 ? 35.576 72.488 45.004 1.00 26.87 10 GLN D N 1
ATOM 4314 C CA . GLN D 1 8 ? 35.425 72.884 46.398 1.00 27.85 10 GLN D CA 1
ATOM 4315 C C . GLN D 1 8 ? 34.517 71.931 47.171 1.00 26.55 10 GLN D C 1
ATOM 4316 O O . GLN D 1 8 ? 34.154 72.206 48.329 1.00 27.99 10 GLN D O 1
ATOM 4322 N N . VAL D 1 9 ? 34.136 70.806 46.568 1.00 25.75 11 VAL D N 1
ATOM 4323 C CA . VAL D 1 9 ? 33.260 69.847 47.310 1.00 24.02 11 VAL D CA 1
ATOM 4324 C C . VAL D 1 9 ? 34.130 68.891 48.117 1.00 23.25 11 VAL D C 1
ATOM 4325 O O . VAL D 1 9 ? 35.163 68.443 47.640 1.00 23.46 11 VAL D O 1
ATOM 4329 N N . GLU D 1 10 ? 33.734 68.588 49.343 1.00 21.65 12 GLU D N 1
ATOM 4330 C CA . GLU D 1 10 ? 34.538 67.769 50.192 1.00 20.95 12 GLU D CA 1
ATOM 4331 C C . GLU D 1 10 ? 34.268 66.310 49.869 1.00 19.95 12 GLU D C 1
ATOM 4332 O O . GLU D 1 10 ? 33.108 65.934 49.604 1.00 21.01 12 GLU D O 1
ATOM 4338 N N . THR D 1 11 ? 35.320 65.486 49.859 1.00 18.25 13 THR D N 1
ATOM 4339 C CA . THR D 1 11 ? 35.129 64.050 49.496 1.00 17.67 13 THR D CA 1
ATOM 4340 C C . THR D 1 11 ? 36.088 63.103 50.200 1.00 19.36 13 THR D C 1
ATOM 4341 O O . THR D 1 11 ? 37.281 63.449 50.398 1.00 20.54 13 THR D O 1
ATOM 4345 N N . SER D 1 12 ? 35.576 61.930 50.567 1.00 19.33 14 SER D N 1
ATOM 4346 C CA . SER D 1 12 ? 36.408 60.831 51.045 1.00 19.44 14 SER D CA 1
ATOM 4347 C C . SER D 1 12 ? 36.624 59.724 50.014 1.00 19.86 14 SER D C 1
ATOM 4348 O O . SER D 1 12 ? 37.069 58.638 50.375 1.00 19.06 14 SER D O 1
ATOM 4351 N N . GLY D 1 13 ? 36.276 59.969 48.743 1.00 19.37 15 GLY D N 1
ATOM 4352 C CA . GLY D 1 13 ? 36.392 58.941 47.705 1.00 18.10 15 GLY D CA 1
ATOM 4353 C C . GLY D 1 13 ? 35.620 57.625 47.867 1.00 18.15 15 GLY D C 1
ATOM 4354 O O . GLY D 1 13 ? 34.571 57.567 48.564 1.00 17.83 15 GLY D O 1
ATOM 4355 N N . ALA D 1 14 ? 36.154 56.576 47.219 1.00 17.91 16 ALA D N 1
ATOM 4356 C CA . ALA D 1 14 ? 35.522 55.251 47.113 1.00 18.68 16 ALA D CA 1
ATOM 4357 C C . ALA D 1 14 ? 35.625 54.447 48.410 1.00 19.94 16 ALA D C 1
ATOM 4358 O O . ALA D 1 14 ? 36.669 54.510 49.081 1.00 19.60 16 ALA D O 1
ATOM 4360 N N . SER D 1 15 ? 34.543 53.769 48.760 1.00 19.59 17 SER D N 1
ATOM 4361 C CA . SER D 1 15 ? 34.572 52.739 49.803 1.00 19.83 17 SER D CA 1
ATOM 4362 C C . SER D 1 15 ? 35.430 51.564 49.352 1.00 20.26 17 SER D C 1
ATOM 4363 O O . SER D 1 15 ? 35.729 51.415 48.156 1.00 18.89 17 SER D O 1
ATOM 4366 N N . SER D 1 16 ? 35.910 50.754 50.316 1.00 21.86 18 SER D N 1
ATOM 4367 C CA . SER D 1 16 ? 36.586 49.476 49.971 1.00 24.07 18 SER D CA 1
ATOM 4368 C C . SER D 1 16 ? 35.798 48.581 49.012 1.00 23.16 18 SER D C 1
ATOM 4369 O O . SER D 1 16 ? 36.355 48.037 48.049 1.00 22.78 18 SER D O 1
ATOM 4372 N N . LYS D 1 17 ? 34.508 48.407 49.253 1.00 23.62 19 LYS D N 1
ATOM 4373 C CA . LYS D 1 17 ? 33.693 47.585 48.344 1.00 22.98 19 LYS D CA 1
ATOM 4374 C C . LYS D 1 17 ? 33.827 48.051 46.881 1.00 22.14 19 LYS D C 1
ATOM 4375 O O . LYS D 1 17 ? 34.162 47.269 45.969 1.00 20.77 19 LYS D O 1
ATOM 4381 N N . THR D 1 18 ? 33.651 49.343 46.659 1.00 20.82 20 THR D N 1
ATOM 4382 C CA . THR D 1 18 ? 33.767 49.803 45.254 1.00 21.50 20 THR D CA 1
ATOM 4383 C C . THR D 1 18 ? 35.166 49.746 44.701 1.00 21.76 20 THR D C 1
ATOM 4384 O O . THR D 1 18 ? 35.339 49.368 43.551 1.00 21.84 20 THR D O 1
ATOM 4388 N N . SER D 1 19 ? 36.175 50.054 45.526 1.00 20.64 21 SER D N 1
ATOM 4389 C CA . SER D 1 19 ? 37.561 49.971 44.999 1.00 22.40 21 SER D CA 1
ATOM 4390 C C . SER D 1 19 ? 37.967 48.523 44.673 1.00 22.52 21 SER D C 1
ATOM 4391 O O . SER D 1 19 ? 38.772 48.279 43.763 1.00 21.67 21 SER D O 1
ATOM 4394 N N . ARG D 1 20 ? 37.324 47.568 45.334 1.00 22.34 22 ARG D N 1
ATOM 4395 C CA . ARG D 1 20 ? 37.457 46.162 44.928 1.00 23.77 22 ARG D CA 1
ATOM 4396 C C . ARG D 1 20 ? 37.095 45.800 43.468 1.00 23.96 22 ARG D C 1
ATOM 4397 O O . ARG D 1 20 ? 37.621 44.836 42.899 1.00 24.01 22 ARG D O 1
ATOM 4405 N N . GLN D 1 21 ? 36.226 46.583 42.844 1.00 23.05 23 GLN D N 1
ATOM 4406 C CA . GLN D 1 21 ? 35.787 46.273 41.502 1.00 24.23 23 GLN D CA 1
ATOM 4407 C C . GLN D 1 21 ? 36.953 46.322 40.494 1.00 24.52 23 GLN D C 1
ATOM 4408 O O . GLN D 1 21 ? 36.898 45.634 39.496 1.00 24.97 23 GLN D O 1
ATOM 4414 N N . ASP D 1 22 ? 37.976 47.137 40.749 1.00 23.67 24 ASP D N 1
ATOM 4415 C CA . ASP D 1 22 ? 39.197 47.127 39.933 1.00 24.00 24 ASP D CA 1
ATOM 4416 C C . ASP D 1 22 ? 40.359 46.395 40.661 1.00 24.76 24 ASP D C 1
ATOM 4417 O O . ASP D 1 22 ? 41.540 46.537 40.270 1.00 24.40 24 ASP D O 1
ATOM 4422 N N . LYS D 1 23 ? 40.014 45.616 41.704 1.00 25.04 25 LYS D N 1
ATOM 4423 C CA . LYS D 1 23 ? 41.034 44.811 42.434 1.00 24.15 25 LYS D CA 1
ATOM 4424 C C . LYS D 1 23 ? 42.113 45.670 43.092 1.00 24.21 25 LYS D C 1
ATOM 4425 O O . LYS D 1 23 ? 43.297 45.275 43.141 1.00 24.51 25 LYS D O 1
ATOM 4431 N N . LEU D 1 24 ? 41.702 46.830 43.628 1.00 22.44 26 LEU D N 1
ATOM 4432 C CA . LEU D 1 24 ? 42.620 47.751 44.269 1.00 21.58 26 LEU D CA 1
ATOM 4433 C C . LEU D 1 24 ? 42.805 47.371 45.731 1.00 22.13 26 LEU D C 1
ATOM 4434 O O . LEU D 1 24 ? 41.824 47.025 46.434 1.00 20.27 26 LEU D O 1
ATOM 4439 N N . GLU D 1 25 ? 44.060 47.457 46.166 1.00 22.77 27 GLU D N 1
ATOM 4440 C CA . GLU D 1 25 ? 44.419 47.264 47.574 1.00 25.07 27 GLU D CA 1
ATOM 4441 C C . GLU D 1 25 ? 44.328 48.532 48.457 1.00 25.48 27 GLU D C 1
ATOM 4442 O O . GLU D 1 25 ? 44.833 48.539 49.603 1.00 27.90 27 GLU D O 1
ATOM 4448 N N . TYR D 1 26 ? 43.732 49.598 47.937 1.00 22.75 28 TYR D N 1
ATOM 4449 C CA . TYR D 1 26 ? 43.445 50.807 48.712 1.00 21.27 28 TYR D CA 1
ATOM 4450 C C . TYR D 1 26 ? 42.052 51.355 48.317 1.00 20.90 28 TYR D C 1
ATOM 4451 O O . TYR D 1 26 ? 41.472 50.958 47.303 1.00 20.67 28 TYR D O 1
ATOM 4460 N N . ASP D 1 27 ? 41.540 52.266 49.147 1.00 21.43 29 ASP D N 1
ATOM 4461 C CA . ASP D 1 27 ? 40.293 52.920 48.856 1.00 20.84 29 ASP D CA 1
ATOM 4462 C C . ASP D 1 27 ? 40.475 54.440 48.820 1.00 20.88 29 ASP D C 1
ATOM 4463 O O . ASP D 1 27 ? 41.591 54.956 48.554 1.00 22.39 29 ASP D O 1
ATOM 4468 N N . GLY D 1 28 ? 39.354 55.140 49.005 1.00 19.40 30 GLY D N 1
ATOM 4469 C CA . GLY D 1 28 ? 39.357 56.592 49.183 1.00 19.86 30 GLY D CA 1
ATOM 4470 C C . GLY D 1 28 ? 39.519 57.371 47.917 1.00 19.86 30 GLY D C 1
ATOM 4471 O O . GLY D 1 28 ? 39.199 56.883 46.799 1.00 18.42 30 GLY D O 1
ATOM 4472 N N . VAL D 1 29 ? 39.987 58.598 48.077 1.00 19.61 31 VAL D N 1
ATOM 4473 C CA . VAL D 1 29 ? 40.308 59.425 46.918 1.00 19.71 31 VAL D CA 1
ATOM 4474 C C . VAL D 1 29 ? 41.281 58.790 45.959 1.00 20.07 31 VAL D C 1
ATOM 4475 O O . VAL D 1 29 ? 41.080 58.895 44.758 1.00 19.09 31 VAL D O 1
ATOM 4479 N N . ARG D 1 30 ? 42.346 58.154 46.440 1.00 20.95 32 ARG D N 1
ATOM 4480 C CA . ARG D 1 30 ? 43.335 57.577 45.514 1.00 21.11 32 ARG D CA 1
ATOM 4481 C C . ARG D 1 30 ? 42.714 56.550 44.565 1.00 19.83 32 ARG D C 1
ATOM 4482 O O . ARG D 1 30 ? 43.053 56.510 43.374 1.00 19.69 32 ARG D O 1
ATOM 4490 N N . ALA D 1 31 ? 41.787 55.762 45.106 1.00 18.83 33 ALA D N 1
ATOM 4491 C CA . ALA D 1 31 ? 41.100 54.693 44.397 1.00 17.44 33 ALA D CA 1
ATOM 4492 C C . ALA D 1 31 ? 40.109 55.364 43.410 1.00 16.85 33 ALA D C 1
ATOM 4493 O O . ALA D 1 31 ? 39.988 54.915 42.264 1.00 16.94 33 ALA D O 1
ATOM 4495 N N . SER D 1 32 ? 39.456 56.430 43.837 1.00 15.90 34 SER D N 1
ATOM 4496 C CA . SER D 1 32 ? 38.544 57.195 42.903 1.00 15.65 34 SER D CA 1
ATOM 4497 C C . SER D 1 32 ? 39.382 57.713 41.707 1.00 15.20 34 SER D C 1
ATOM 4498 O O . SER D 1 32 ? 39.024 57.566 40.525 1.00 15.17 34 SER D O 1
ATOM 4501 N N . HIS D 1 33 ? 40.516 58.318 42.029 1.00 16.05 35 HIS D N 1
ATOM 4502 C CA . HIS D 1 33 ? 41.396 58.817 40.993 1.00 17.96 35 HIS D CA 1
ATOM 4503 C C . HIS D 1 33 ? 41.896 57.712 40.077 1.00 18.56 35 HIS D C 1
ATOM 4504 O O . HIS D 1 33 ? 41.987 57.897 38.839 1.00 18.87 35 HIS D O 1
ATOM 4511 N N . THR D 1 34 ? 42.324 56.604 40.672 1.00 18.43 36 THR D N 1
ATOM 4512 C CA . THR D 1 34 ? 42.776 55.455 39.875 1.00 18.98 36 THR D CA 1
ATOM 4513 C C . THR D 1 34 ? 41.704 55.003 38.873 1.00 17.85 36 THR D C 1
ATOM 4514 O O . THR D 1 34 ? 41.970 54.801 37.686 1.00 18.16 36 THR D O 1
ATOM 4518 N N . MET D 1 35 ? 40.496 54.801 39.357 1.00 16.75 37 MET D N 1
ATOM 4519 C CA . MET D 1 35 ? 39.400 54.356 38.465 1.00 17.06 37 MET D CA 1
ATOM 4520 C C . MET D 1 35 ? 39.053 55.400 37.404 1.00 17.46 37 MET D C 1
ATOM 4521 O O . MET D 1 35 ? 38.802 55.064 36.194 1.00 16.87 37 MET D O 1
ATOM 4526 N N . ALA D 1 36 ? 39.067 56.672 37.795 1.00 14.65 38 ALA D N 1
ATOM 4527 C CA . ALA D 1 36 ? 38.834 57.671 36.785 1.00 14.93 38 ALA D CA 1
ATOM 4528 C C . ALA D 1 36 ? 39.911 57.609 35.682 1.00 14.30 38 ALA D C 1
ATOM 4529 O O . ALA D 1 36 ? 39.597 57.703 34.513 1.00 13.30 38 ALA D O 1
ATOM 4531 N N . GLN D 1 37 ? 41.182 57.478 36.083 1.00 16.59 39 GLN D N 1
ATOM 4532 C CA . GLN D 1 37 ? 42.257 57.393 35.100 1.00 17.72 39 GLN D CA 1
ATOM 4533 C C . GLN D 1 37 ? 42.084 56.172 34.162 1.00 18.08 39 GLN D C 1
ATOM 4534 O O . GLN D 1 37 ? 42.363 56.252 32.937 1.00 19.18 39 GLN D O 1
ATOM 4540 N N . THR D 1 38 ? 41.664 55.044 34.735 1.00 17.87 40 THR D N 1
ATOM 4541 C CA . THR D 1 38 ? 41.411 53.807 33.995 1.00 19.02 40 THR D CA 1
ATOM 4542 C C . THR D 1 38 ? 40.432 54.080 32.853 1.00 17.88 40 THR D C 1
ATOM 4543 O O . THR D 1 38 ? 40.596 53.558 31.715 1.00 18.46 40 THR D O 1
ATOM 4547 N N . ASP D 1 39 ? 39.461 54.946 33.139 1.00 16.10 41 ASP D N 1
ATOM 4548 C CA . ASP D 1 39 ? 38.398 55.267 32.133 1.00 15.28 41 ASP D CA 1
ATOM 4549 C C . ASP D 1 39 ? 38.675 56.472 31.230 1.00 15.58 41 ASP D C 1
ATOM 4550 O O . ASP D 1 39 ? 37.868 56.760 30.346 1.00 15.80 41 ASP D O 1
ATOM 4555 N N . ALA D 1 40 ? 39.831 57.123 31.409 1.00 14.76 42 ALA D N 1
ATOM 4556 C CA . ALA D 1 40 ? 40.063 58.433 30.799 1.00 15.69 42 ALA D CA 1
ATOM 4557 C C . ALA D 1 40 ? 40.215 58.292 29.263 1.00 17.09 42 ALA D C 1
ATOM 4558 O O . ALA D 1 40 ? 39.748 59.147 28.476 1.00 16.20 42 ALA D O 1
ATOM 4560 N N . GLY D 1 41 ? 40.839 57.192 28.853 1.00 17.19 43 GLY D N 1
ATOM 4561 C CA . GLY D 1 41 ? 41.022 56.977 27.405 1.00 17.87 43 GLY D CA 1
ATOM 4562 C C . GLY D 1 41 ? 39.668 56.806 26.726 1.00 19.12 43 GLY D C 1
ATOM 4563 O O . GLY D 1 41 ? 39.403 57.415 25.668 1.00 19.91 43 GLY D O 1
ATOM 4564 N N . ARG D 1 42 ? 38.827 55.917 27.287 1.00 19.21 44 ARG D N 1
ATOM 4565 C CA . ARG D 1 42 ? 37.516 55.624 26.728 1.00 22.12 44 ARG D CA 1
ATOM 4566 C C . ARG D 1 42 ? 36.647 56.889 26.786 1.00 20.63 44 ARG D C 1
ATOM 4567 O O . ARG D 1 42 ? 35.862 57.184 25.876 1.00 21.02 44 ARG D O 1
ATOM 4575 N N . MET D 1 43 ? 36.825 57.664 27.840 1.00 18.10 45 MET D N 1
ATOM 4576 C CA . MET D 1 43 ? 36.042 58.907 28.019 1.00 19.03 45 MET D CA 1
ATOM 4577 C C . MET D 1 43 ? 36.293 59.974 26.915 1.00 19.91 45 MET D C 1
ATOM 4578 O O . MET D 1 43 ? 35.421 60.798 26.607 1.00 18.28 45 MET D O 1
ATOM 4583 N N . GLU D 1 44 ? 37.471 59.912 26.270 1.00 19.58 46 GLU D N 1
ATOM 4584 C CA . GLU D 1 44 ? 37.892 60.931 25.313 1.00 23.47 46 GLU D CA 1
ATOM 4585 C C . GLU D 1 44 ? 36.902 61.067 24.177 1.00 23.45 46 GLU D C 1
ATOM 4586 O O . GLU D 1 44 ? 36.644 62.179 23.664 1.00 24.13 46 GLU D O 1
ATOM 4592 N N . LYS D 1 45 ? 36.341 59.940 23.786 1.00 23.61 47 LYS D N 1
ATOM 4593 C CA . LYS D 1 45 ? 35.453 59.981 22.648 1.00 23.97 47 LYS D CA 1
ATOM 4594 C C . LYS D 1 45 ? 34.119 60.612 22.930 1.00 22.85 47 LYS D C 1
ATOM 4595 O O . LYS D 1 45 ? 33.390 60.847 21.968 1.00 23.01 47 LYS D O 1
ATOM 4601 N N . TYR D 1 46 ? 33.777 60.786 24.212 1.00 20.14 48 TYR D N 1
ATOM 4602 C CA . TYR D 1 46 ? 32.520 61.395 24.549 1.00 20.19 48 TYR D CA 1
ATOM 4603 C C . TYR D 1 46 ? 32.705 62.838 24.888 1.00 18.69 48 TYR D C 1
ATOM 4604 O O . TYR D 1 46 ? 31.737 63.487 25.230 1.00 19.00 48 TYR D O 1
ATOM 4613 N N . LYS D 1 47 ? 33.946 63.316 24.862 1.00 17.79 49 LYS D N 1
ATOM 4614 C CA . LYS D 1 47 ? 34.216 64.671 25.355 1.00 19.25 49 LYS D CA 1
ATOM 4615 C C . LYS D 1 47 ? 33.371 65.729 24.642 1.00 19.46 49 LYS D C 1
ATOM 4616 O O . LYS D 1 47 ? 32.849 66.628 25.266 1.00 19.92 49 LYS D O 1
ATOM 4622 N N . SER D 1 48 ? 33.266 65.647 23.315 1.00 19.62 50 SER D N 1
ATOM 4623 C CA . SER D 1 48 ? 32.477 66.630 22.633 1.00 20.76 50 SER D CA 1
ATOM 4624 C C . SER D 1 48 ? 31.000 66.661 23.114 1.00 18.68 50 SER D C 1
ATOM 4625 O O . SER D 1 48 ? 30.471 67.760 23.359 1.00 18.15 50 SER D O 1
ATOM 4628 N N . PHE D 1 49 ? 30.373 65.484 23.259 1.00 16.97 51 PHE D N 1
ATOM 4629 C CA . PHE D 1 49 ? 28.992 65.359 23.790 1.00 15.53 51 PHE D CA 1
ATOM 4630 C C . PHE D 1 49 ? 28.889 65.938 25.198 1.00 15.30 51 PHE D C 1
ATOM 4631 O O . PHE D 1 49 ? 27.977 66.682 25.525 1.00 15.00 51 PHE D O 1
ATOM 4639 N N . ILE D 1 50 ? 29.810 65.495 26.048 1.00 15.27 52 ILE D N 1
ATOM 4640 C CA . ILE D 1 50 ? 29.886 65.938 27.439 1.00 14.82 52 ILE D CA 1
ATOM 4641 C C . ILE D 1 50 ? 29.944 67.433 27.501 1.00 16.00 52 ILE D C 1
ATOM 4642 O O . ILE D 1 50 ? 29.172 68.056 28.216 1.00 16.14 52 ILE D O 1
ATOM 4647 N N . ASN D 1 51 ? 30.807 68.032 26.676 1.00 16.48 53 ASN D N 1
ATOM 4648 C CA . ASN D 1 51 ? 30.966 69.476 26.691 1.00 18.72 53 ASN D CA 1
ATOM 4649 C C . ASN D 1 51 ? 29.706 70.206 26.202 1.00 17.66 53 ASN D C 1
ATOM 4650 O O . ASN D 1 51 ? 29.334 71.231 26.807 1.00 19.90 53 ASN D O 1
ATOM 4655 N N . ASN D 1 52 ? 29.065 69.696 25.149 1.00 17.47 54 ASN D N 1
ATOM 4656 C CA . ASN D 1 52 ? 27.812 70.283 24.615 1.00 17.96 54 ASN D CA 1
ATOM 4657 C C . ASN D 1 52 ? 26.716 70.259 25.662 1.00 17.67 54 ASN D C 1
ATOM 4658 O O . ASN D 1 52 ? 26.008 71.275 25.847 1.00 16.64 54 ASN D O 1
ATOM 4663 N N . VAL D 1 53 ? 26.546 69.093 26.310 1.00 16.79 55 VAL D N 1
ATOM 4664 C CA . VAL D 1 53 ? 25.509 68.941 27.358 1.00 16.37 55 VAL D CA 1
ATOM 4665 C C . VAL D 1 53 ? 25.809 69.800 28.598 1.00 17.02 55 VAL D C 1
ATOM 4666 O O . VAL D 1 53 ? 24.903 70.378 29.216 1.00 16.21 55 VAL D O 1
ATOM 4670 N N . ALA D 1 54 ? 27.083 69.930 28.916 1.00 16.22 56 ALA D N 1
ATOM 4671 C CA . ALA D 1 54 ? 27.527 70.671 30.069 1.00 17.35 56 ALA D CA 1
ATOM 4672 C C . ALA D 1 54 ? 27.116 72.124 29.827 1.00 18.84 56 ALA D C 1
ATOM 4673 O O . ALA D 1 54 ? 26.498 72.755 30.684 1.00 19.36 56 ALA D O 1
ATOM 4675 N N . LYS D 1 55 ? 27.466 72.643 28.659 1.00 19.52 57 LYS D N 1
ATOM 4676 C CA . LYS D 1 55 ? 27.097 74.033 28.334 1.00 19.72 57 LYS D CA 1
ATOM 4677 C C . LYS D 1 55 ? 25.575 74.250 28.383 1.00 20.29 57 LYS D C 1
ATOM 4678 O O . LYS D 1 55 ? 25.107 75.235 28.957 1.00 20.33 57 LYS D O 1
ATOM 4684 N N . LYS D 1 56 ? 24.838 73.333 27.787 1.00 19.64 58 LYS D N 1
ATOM 4685 C CA . LYS D 1 56 ? 23.350 73.396 27.835 1.00 19.68 58 LYS D CA 1
ATOM 4686 C C . LYS D 1 56 ? 22.798 73.560 29.268 1.00 19.76 58 LYS D C 1
ATOM 4687 O O . LYS D 1 56 ? 21.940 74.450 29.540 1.00 20.46 58 LYS D O 1
ATOM 4693 N N . HIS D 1 57 ? 23.222 72.665 30.160 1.00 19.25 59 HIS D N 1
ATOM 4694 C CA . HIS D 1 57 ? 22.678 72.612 31.538 1.00 19.24 59 HIS D CA 1
ATOM 4695 C C . HIS D 1 57 ? 23.453 73.426 32.555 1.00 19.97 59 HIS D C 1
ATOM 4696 O O . HIS D 1 57 ? 23.047 73.553 33.754 1.00 19.53 59 HIS D O 1
ATOM 4703 N N . VAL D 1 58 ? 24.586 74.000 32.128 1.00 20.98 60 VAL D N 1
ATOM 4704 C CA . VAL D 1 58 ? 25.404 74.771 33.063 1.00 21.88 60 VAL D CA 1
ATOM 4705 C C . VAL D 1 58 ? 25.903 73.884 34.197 1.00 21.53 60 VAL D C 1
ATOM 4706 O O . VAL D 1 58 ? 25.839 74.237 35.377 1.00 22.94 60 VAL D O 1
ATOM 4710 N N . VAL D 1 59 ? 26.354 72.686 33.833 1.00 21.42 61 VAL D N 1
ATOM 4711 C CA . VAL D 1 59 ? 26.861 71.680 34.775 1.00 22.67 61 VAL D CA 1
ATOM 4712 C C . VAL D 1 59 ? 28.353 71.628 34.426 1.00 20.90 61 VAL D C 1
ATOM 4713 O O . VAL D 1 59 ? 28.710 71.874 33.285 1.00 23.42 61 VAL D O 1
ATOM 4717 N N . ASP D 1 60 ? 29.228 71.361 35.385 1.00 19.36 62 ASP D N 1
ATOM 4718 C CA . ASP D 1 60 ? 30.647 71.165 35.040 1.00 18.26 62 ASP D CA 1
ATOM 4719 C C . ASP D 1 60 ? 30.807 69.873 34.210 1.00 18.13 62 ASP D C 1
ATOM 4720 O O . ASP D 1 60 ? 30.352 68.812 34.658 1.00 15.97 62 ASP D O 1
ATOM 4725 N N . PRO D 1 61 ? 31.494 69.931 33.029 1.00 17.49 63 PRO D N 1
ATOM 4726 C CA . PRO D 1 61 ? 31.819 68.703 32.272 1.00 16.67 63 PRO D CA 1
ATOM 4727 C C . PRO D 1 61 ? 32.474 67.575 33.093 1.00 15.54 63 PRO D C 1
ATOM 4728 O O . PRO D 1 61 ? 32.233 66.425 32.805 1.00 15.90 63 PRO D O 1
ATOM 4732 N N . ALA D 1 62 ? 33.306 67.900 34.077 1.00 15.59 64 ALA D N 1
ATOM 4733 C CA . ALA D 1 62 ? 34.000 66.892 34.876 1.00 16.12 64 ALA D CA 1
ATOM 4734 C C . ALA D 1 62 ? 33.050 66.047 35.735 1.00 15.11 64 ALA D C 1
ATOM 4735 O O . ALA D 1 62 ? 33.347 64.887 36.072 1.00 14.02 64 ALA D O 1
ATOM 4737 N N . VAL D 1 63 ? 31.966 66.677 36.162 1.00 15.03 65 VAL D N 1
ATOM 4738 C CA . VAL D 1 63 ? 30.908 65.975 36.879 1.00 15.09 65 VAL D CA 1
ATOM 4739 C C . VAL D 1 63 ? 30.247 64.955 35.960 1.00 14.00 65 VAL D C 1
ATOM 4740 O O . VAL D 1 63 ? 30.084 63.810 36.323 1.00 11.73 65 VAL D O 1
ATOM 4744 N N . ILE D 1 64 ? 29.949 65.348 34.711 1.00 13.09 66 ILE D N 1
ATOM 4745 C CA . ILE D 1 64 ? 29.292 64.403 33.789 1.00 13.55 66 ILE D CA 1
ATOM 4746 C C . ILE D 1 64 ? 30.240 63.252 33.519 1.00 13.73 66 ILE D C 1
ATOM 4747 O O . ILE D 1 64 ? 29.906 62.060 33.625 1.00 12.25 66 ILE D O 1
ATOM 4752 N N . ALA D 1 65 ? 31.476 63.590 33.168 1.00 13.45 67 ALA D N 1
ATOM 4753 C CA . ALA D 1 65 ? 32.470 62.549 33.057 1.00 13.13 67 ALA D CA 1
ATOM 4754 C C . ALA D 1 65 ? 32.574 61.595 34.268 1.00 12.26 67 ALA D C 1
ATOM 4755 O O . ALA D 1 65 ? 32.662 60.354 34.085 1.00 12.91 67 ALA D O 1
ATOM 4757 N N . ALA D 1 66 ? 32.578 62.151 35.486 1.00 11.35 68 ALA D N 1
ATOM 4758 C CA . ALA D 1 66 ? 32.674 61.354 36.706 1.00 12.27 68 ALA D CA 1
ATOM 4759 C C . ALA D 1 66 ? 31.499 60.347 36.853 1.00 11.79 68 ALA D C 1
ATOM 4760 O O . ALA D 1 66 ? 31.678 59.185 37.194 1.00 12.46 68 ALA D O 1
ATOM 4762 N N . ILE D 1 67 ? 30.300 60.812 36.544 1.00 11.81 69 ILE D N 1
ATOM 4763 C CA . ILE D 1 67 ? 29.143 59.943 36.486 1.00 12.52 69 ILE D CA 1
ATOM 4764 C C . ILE D 1 67 ? 29.252 58.896 35.377 1.00 11.89 69 ILE D C 1
ATOM 4765 O O . ILE D 1 67 ? 29.029 57.714 35.633 1.00 14.09 69 ILE D O 1
ATOM 4770 N N . ILE D 1 68 ? 29.638 59.284 34.163 1.00 10.91 70 ILE D N 1
ATOM 4771 C CA . ILE D 1 68 ? 29.875 58.259 33.140 1.00 11.87 70 ILE D CA 1
ATOM 4772 C C . ILE D 1 68 ? 30.850 57.191 33.662 1.00 12.91 70 ILE D C 1
ATOM 4773 O O . ILE D 1 68 ? 30.630 55.954 33.472 1.00 14.44 70 ILE D O 1
ATOM 4778 N N . SER D 1 69 ? 31.935 57.642 34.287 1.00 12.52 71 SER D N 1
ATOM 4779 C CA . SER D 1 69 ? 32.952 56.711 34.796 1.00 14.18 71 SER D CA 1
ATOM 4780 C C . SER D 1 69 ? 32.314 55.793 35.873 1.00 14.05 71 SER D C 1
ATOM 4781 O O . SER D 1 69 ? 32.431 54.554 35.832 1.00 14.11 71 SER D O 1
ATOM 4784 N N . ARG D 1 70 ? 31.658 56.401 36.855 1.00 13.35 72 ARG D N 1
ATOM 4785 C CA . ARG D 1 70 ? 31.127 55.566 37.939 1.00 14.24 72 ARG D CA 1
ATOM 4786 C C . ARG D 1 70 ? 30.031 54.606 37.447 1.00 14.70 72 ARG D C 1
ATOM 4787 O O . ARG D 1 70 ? 29.990 53.428 37.808 1.00 13.05 72 ARG D O 1
ATOM 4795 N N . GLU D 1 71 ? 29.175 55.078 36.553 1.00 14.08 73 GLU D N 1
ATOM 4796 C CA . GLU D 1 71 ? 27.994 54.287 36.176 1.00 14.17 73 GLU D CA 1
ATOM 4797 C C . GLU D 1 71 ? 28.268 53.094 35.235 1.00 15.30 73 GLU D C 1
ATOM 4798 O O . GLU D 1 71 ? 27.699 51.987 35.407 1.00 16.07 73 GLU D O 1
ATOM 4804 N N . SER D 1 72 ? 29.153 53.287 34.252 1.00 15.07 74 SER D N 1
ATOM 4805 C CA . SER D 1 72 ? 29.372 52.257 33.250 1.00 15.05 74 SER D CA 1
ATOM 4806 C C . SER D 1 72 ? 30.831 52.162 32.847 1.00 15.65 74 SER D C 1
ATOM 4807 O O . SER D 1 72 ? 31.108 51.545 31.810 1.00 16.11 74 SER D O 1
ATOM 4810 N N . ARG D 1 73 ? 31.758 52.746 33.634 1.00 15.10 75 ARG D N 1
ATOM 4811 C CA . ARG D 1 73 ? 33.174 52.796 33.190 1.00 14.87 75 ARG D CA 1
ATOM 4812 C C . ARG D 1 73 ? 33.314 53.319 31.739 1.00 15.99 75 ARG D C 1
ATOM 4813 O O . ARG D 1 73 ? 34.050 52.737 30.929 1.00 15.79 75 ARG D O 1
ATOM 4821 N N . ALA D 1 74 ? 32.612 54.404 31.428 1.00 15.88 76 ALA D N 1
ATOM 4822 C CA . ALA D 1 74 ? 32.665 54.990 30.113 1.00 16.28 76 ALA D CA 1
ATOM 4823 C C . ALA D 1 74 ? 32.323 53.977 29.024 1.00 16.44 76 ALA D C 1
ATOM 4824 O O . ALA D 1 74 ? 32.915 53.971 27.916 1.00 16.47 76 ALA D O 1
ATOM 4826 N N . GLY D 1 75 ? 31.337 53.149 29.337 1.00 16.75 77 GLY D N 1
ATOM 4827 C CA . GLY D 1 75 ? 30.810 52.188 28.370 1.00 18.84 77 GLY D CA 1
ATOM 4828 C C . GLY D 1 75 ? 31.369 50.792 28.489 1.00 20.06 77 GLY D C 1
ATOM 4829 O O . GLY D 1 75 ? 30.719 49.838 28.071 1.00 21.60 77 GLY D O 1
ATOM 4830 N N . ASN D 1 76 ? 32.546 50.663 29.121 1.00 20.06 78 ASN D N 1
ATOM 4831 C CA . ASN D 1 76 ? 33.293 49.421 29.102 1.00 20.82 78 ASN D CA 1
ATOM 4832 C C . ASN D 1 76 ? 32.455 48.243 29.601 1.00 20.59 78 ASN D C 1
ATOM 4833 O O . ASN D 1 76 ? 32.628 47.149 29.146 1.00 21.58 78 ASN D O 1
ATOM 4838 N N . VAL D 1 77 ? 31.542 48.446 30.528 1.00 20.02 79 VAL D N 1
ATOM 4839 C CA . VAL D 1 77 ? 30.806 47.286 31.014 1.00 19.07 79 VAL D CA 1
ATOM 4840 C C . VAL D 1 77 ? 29.415 47.118 30.360 1.00 19.33 79 VAL D C 1
ATOM 4841 O O . VAL D 1 77 ? 28.694 46.137 30.671 1.00 21.78 79 VAL D O 1
ATOM 4845 N N . ILE D 1 78 ? 29.021 48.052 29.496 1.00 17.54 80 ILE D N 1
ATOM 4846 C CA . ILE D 1 78 ? 27.711 47.943 28.831 1.00 18.81 80 ILE D CA 1
ATOM 4847 C C . ILE D 1 78 ? 27.779 47.824 27.291 1.00 18.85 80 ILE D C 1
ATOM 4848 O O . ILE D 1 78 ? 26.790 47.585 26.654 1.00 20.17 80 ILE D O 1
ATOM 4853 N N . PHE D 1 79 ? 28.936 47.970 26.664 1.00 20.85 81 PHE D N 1
ATOM 4854 C CA . PHE D 1 79 ? 28.918 48.096 25.215 1.00 23.61 81 PHE D CA 1
ATOM 4855 C C . PHE D 1 79 ? 28.609 46.746 24.555 1.00 25.57 81 PHE D C 1
ATOM 4856 O O . PHE D 1 79 ? 28.201 46.721 23.400 1.00 27.28 81 PHE D O 1
ATOM 4864 N N . ASN D 1 80 ? 28.826 45.658 25.291 1.00 27.59 82 ASN D N 1
ATOM 4865 C CA . ASN D 1 80 ? 28.705 44.274 24.778 1.00 30.22 82 ASN D CA 1
ATOM 4866 C C . ASN D 1 80 ? 27.483 43.526 25.328 1.00 30.55 82 ASN D C 1
ATOM 4867 O O . ASN D 1 80 ? 27.375 42.314 25.166 1.00 30.39 82 ASN D O 1
ATOM 4872 N N . THR D 1 81 ? 26.559 44.237 25.967 1.00 31.08 83 THR D N 1
ATOM 4873 C CA . THR D 1 81 ? 25.320 43.593 26.420 1.00 31.37 83 THR D CA 1
ATOM 4874 C C . THR D 1 81 ? 24.357 43.391 25.245 1.00 31.94 83 THR D C 1
ATOM 4875 O O . THR D 1 81 ? 24.578 43.913 24.130 1.00 30.89 83 THR D O 1
ATOM 4879 N N . THR D 1 82 ? 23.331 42.571 25.478 1.00 33.41 84 THR D N 1
ATOM 4880 C CA . THR D 1 82 ? 22.340 42.273 24.455 1.00 34.44 84 THR D CA 1
ATOM 4881 C C . THR D 1 82 ? 20.927 42.519 25.040 1.00 34.61 84 THR D C 1
ATOM 4882 O O . THR D 1 82 ? 20.516 41.907 26.037 1.00 35.10 84 THR D O 1
ATOM 4886 N N . PRO D 1 83 ? 20.260 43.554 24.515 1.00 34.08 85 PRO D N 1
ATOM 4887 C CA . PRO D 1 83 ? 20.896 44.499 23.600 1.00 32.51 85 PRO D CA 1
ATOM 4888 C C . PRO D 1 83 ? 21.804 45.516 24.355 1.00 30.47 85 PRO D C 1
ATOM 4889 O O . PRO D 1 83 ? 21.734 45.609 25.584 1.00 31.38 85 PRO D O 1
ATOM 4893 N N . PRO D 1 84 ? 22.617 46.276 23.619 1.00 29.19 86 PRO D N 1
ATOM 4894 C CA . PRO D 1 84 ? 23.739 47.088 24.160 1.00 27.49 86 PRO D CA 1
ATOM 4895 C C . PRO D 1 84 ? 23.325 48.255 25.041 1.00 25.33 86 PRO D C 1
ATOM 4896 O O . PRO D 1 84 ? 22.253 48.867 24.877 1.00 22.79 86 PRO D O 1
ATOM 4900 N N . GLY D 1 85 ? 24.200 48.545 26.005 1.00 24.45 87 GLY D N 1
ATOM 4901 C CA . GLY D 1 85 ? 24.042 49.733 26.840 1.00 21.65 87 GLY D CA 1
ATOM 4902 C C . GLY D 1 85 ? 23.301 49.472 28.132 1.00 20.64 87 GLY D C 1
ATOM 4903 O O . GLY D 1 85 ? 22.969 50.399 28.843 1.00 21.47 87 GLY D O 1
ATOM 4904 N N . TRP D 1 86 ? 23.005 48.214 28.431 1.00 21.68 88 TRP D N 1
ATOM 4905 C CA . TRP D 1 86 ? 22.191 47.873 29.603 1.00 20.73 88 TRP D CA 1
ATOM 4906 C C . TRP D 1 86 ? 22.991 47.403 30.829 1.00 21.19 88 TRP D C 1
ATOM 4907 O O . TRP D 1 86 ? 23.950 46.677 30.703 1.00 22.07 88 TRP D O 1
ATOM 4918 N N . GLY D 1 87 ? 22.586 47.862 32.009 1.00 21.28 89 GLY D N 1
ATOM 4919 C CA . GLY D 1 87 ? 23.198 47.428 33.239 1.00 21.31 89 GLY D CA 1
ATOM 4920 C C . GLY D 1 87 ? 22.152 47.211 34.297 1.00 19.92 89 GLY D C 1
ATOM 4921 O O . GLY D 1 87 ? 20.935 47.381 34.054 1.00 19.26 89 GLY D O 1
ATOM 4922 N N . ASP D 1 88 ? 22.615 46.817 35.472 1.00 22.24 90 ASP D N 1
ATOM 4923 C CA . ASP D 1 88 ? 21.738 46.660 36.625 1.00 24.23 90 ASP D CA 1
ATOM 4924 C C . ASP D 1 88 ? 20.562 45.714 36.282 1.00 23.67 90 ASP D C 1
ATOM 4925 O O . ASP D 1 88 ? 19.403 46.089 36.449 1.00 24.65 90 ASP D O 1
ATOM 4930 N N . ASN D 1 89 ? 20.851 44.524 35.764 1.00 22.67 91 ASN D N 1
ATOM 4931 C CA . ASN D 1 89 ? 19.793 43.619 35.283 1.00 23.49 91 ASN D CA 1
ATOM 4932 C C . ASN D 1 89 ? 18.727 44.306 34.395 1.00 22.46 91 ASN D C 1
ATOM 4933 O O . ASN D 1 89 ? 17.495 44.163 34.640 1.00 22.76 91 ASN D O 1
ATOM 4938 N N . TYR D 1 90 ? 19.224 44.999 33.354 1.00 20.14 92 TYR D N 1
ATOM 4939 C CA . TYR D 1 90 ? 18.393 45.674 32.322 1.00 22.21 92 TYR D CA 1
ATOM 4940 C C . TYR D 1 90 ? 17.482 46.696 32.984 1.00 21.61 92 TYR D C 1
ATOM 4941 O O . TYR D 1 90 ? 16.369 46.964 32.469 1.00 23.44 92 TYR D O 1
ATOM 4950 N N . ASN D 1 91 ? 17.927 47.281 34.096 1.00 20.95 93 ASN D N 1
ATOM 4951 C CA . ASN D 1 91 ? 17.183 48.427 34.683 1.00 20.60 93 ASN D CA 1
ATOM 4952 C C . ASN D 1 91 ? 17.860 49.755 34.368 1.00 20.75 93 ASN D C 1
ATOM 4953 O O . ASN D 1 91 ? 17.219 50.769 34.262 1.00 20.14 93 ASN D O 1
ATOM 4958 N N . GLY D 1 92 ? 19.170 49.722 34.175 1.00 19.23 94 GLY D N 1
ATOM 4959 C CA . GLY D 1 92 ? 19.899 50.981 33.914 1.00 17.59 94 GLY D CA 1
ATOM 4960 C C . GLY D 1 92 ? 20.321 51.065 32.449 1.00 16.53 94 GLY D C 1
ATOM 4961 O O . GLY D 1 92 ? 20.940 50.137 31.895 1.00 15.76 94 GLY D O 1
ATOM 4962 N N . PHE D 1 93 ? 20.022 52.212 31.824 1.00 15.80 95 PHE D N 1
ATOM 4963 C CA . PHE D 1 93 ? 20.352 52.362 30.402 1.00 16.17 95 PHE D CA 1
ATOM 4964 C C . PHE D 1 93 ? 21.387 53.445 30.126 1.00 15.94 95 PHE D C 1
ATOM 4965 O O . PHE D 1 93 ? 21.298 54.550 30.704 1.00 16.26 95 PHE D O 1
ATOM 4973 N N . GLY D 1 94 ? 22.332 53.118 29.249 1.00 14.84 96 GLY D N 1
ATOM 4974 C CA . GLY D 1 94 ? 23.287 54.073 28.661 1.00 15.10 96 GLY D CA 1
ATOM 4975 C C . GLY D 1 94 ? 24.515 54.325 29.540 1.00 14.72 96 GLY D C 1
ATOM 4976 O O . GLY D 1 94 ? 24.632 53.791 30.695 1.00 13.02 96 GLY D O 1
ATOM 4977 N N . LEU D 1 95 ? 25.411 55.146 28.999 1.00 13.41 97 LEU D N 1
ATOM 4978 C CA . LEU D 1 95 ? 26.648 55.588 29.678 1.00 13.97 97 LEU D CA 1
ATOM 4979 C C . LEU D 1 95 ? 26.459 55.991 31.116 1.00 12.69 97 LEU D C 1
ATOM 4980 O O . LEU D 1 95 ? 27.347 55.703 31.935 1.00 13.23 97 LEU D O 1
ATOM 4985 N N . MET D 1 96 ? 25.332 56.632 31.397 1.00 13.81 98 MET D N 1
ATOM 4986 C CA . MET D 1 96 ? 25.000 57.223 32.717 1.00 13.49 98 MET D CA 1
ATOM 4987 C C . MET D 1 96 ? 23.893 56.504 33.448 1.00 13.81 98 MET D C 1
ATOM 4988 O O . MET D 1 96 ? 23.487 56.898 34.558 1.00 14.31 98 MET D O 1
ATOM 4993 N N . GLN D 1 97 ? 23.549 55.335 32.907 1.00 14.71 99 GLN D N 1
ATOM 4994 C CA . GLN D 1 97 ? 22.622 54.398 33.567 1.00 14.68 99 GLN D CA 1
ATOM 4995 C C . GLN D 1 97 ? 21.345 55.000 34.066 1.00 15.22 99 GLN D C 1
ATOM 4996 O O . GLN D 1 97 ? 21.079 54.963 35.296 1.00 12.80 99 GLN D O 1
ATOM 5002 N N . VAL D 1 98 ? 20.567 55.584 33.136 1.00 14.42 100 VAL D N 1
ATOM 5003 C CA . VAL D 1 98 ? 19.220 56.133 33.526 1.00 15.48 100 VAL D CA 1
ATOM 5004 C C . VAL D 1 98 ? 18.341 54.960 33.951 1.00 17.12 100 VAL D C 1
ATOM 5005 O O . VAL D 1 98 ? 18.347 54.009 33.230 1.00 17.64 100 VAL D O 1
ATOM 5009 N N . ASP D 1 99 ? 17.569 55.044 35.062 1.00 16.79 101 ASP D N 1
ATOM 5010 C CA . ASP D 1 99 ? 16.770 53.892 35.512 1.00 19.16 101 ASP D CA 1
ATOM 5011 C C . ASP D 1 99 ? 15.379 53.829 34.817 1.00 18.20 101 ASP D C 1
ATOM 5012 O O . ASP D 1 99 ? 14.589 54.740 34.998 1.00 18.48 101 ASP D O 1
ATOM 5017 N N . LYS D 1 100 ? 15.142 52.781 34.002 1.00 20.02 102 LYS D N 1
ATOM 5018 C CA . LYS D 1 100 ? 13.963 52.703 33.124 1.00 20.79 102 LYS D CA 1
ATOM 5019 C C . LYS D 1 100 ? 12.719 52.633 33.957 1.00 19.70 102 LYS D C 1
ATOM 5020 O O . LYS D 1 100 ? 11.594 52.821 33.439 1.00 20.14 102 LYS D O 1
ATOM 5026 N N . ARG D 1 101 ? 12.861 52.340 35.247 1.00 18.17 103 ARG D N 1
ATOM 5027 C CA . ARG D 1 101 ? 11.641 52.261 36.046 1.00 18.75 103 ARG D CA 1
ATOM 5028 C C . ARG D 1 101 ? 11.120 53.638 36.334 1.00 18.89 103 ARG D C 1
ATOM 5029 O O . ARG D 1 101 ? 9.958 53.823 36.593 1.00 18.05 103 ARG D O 1
ATOM 5037 N N . TYR D 1 102 ? 11.996 54.642 36.290 1.00 19.18 104 TYR D N 1
ATOM 5038 C CA . TYR D 1 102 ? 11.576 55.984 36.632 1.00 19.75 104 TYR D CA 1
ATOM 5039 C C . TYR D 1 102 ? 11.558 56.951 35.439 1.00 19.96 104 TYR D C 1
ATOM 5040 O O . TYR D 1 102 ? 10.923 57.999 35.526 1.00 21.03 104 TYR D O 1
ATOM 5049 N N . HIS D 1 103 ? 12.309 56.627 34.379 1.00 20.49 105 HIS D N 1
ATOM 5050 C CA . HIS D 1 103 ? 12.451 57.464 33.196 1.00 20.79 105 HIS D CA 1
ATOM 5051 C C . HIS D 1 103 ? 12.417 56.578 31.922 1.00 21.57 105 HIS D C 1
ATOM 5052 O O . HIS D 1 103 ? 12.969 55.486 31.910 1.00 21.57 105 HIS D O 1
ATOM 5059 N N . GLU D 1 104 ? 11.785 57.043 30.857 1.00 23.04 106 GLU D N 1
ATOM 5060 C CA . GLU D 1 104 ? 11.798 56.313 29.627 1.00 23.76 106 GLU D CA 1
ATOM 5061 C C . GLU D 1 104 ? 13.190 56.570 29.042 1.00 24.07 106 GLU D C 1
ATOM 5062 O O . GLU D 1 104 ? 13.508 57.715 28.722 1.00 22.88 106 GLU D O 1
ATOM 5068 N N . PRO D 1 105 ? 13.994 55.503 28.854 1.00 23.48 107 PRO D N 1
ATOM 5069 C CA . PRO D 1 105 ? 15.370 55.713 28.370 1.00 23.23 107 PRO D CA 1
ATOM 5070 C C . PRO D 1 105 ? 15.398 56.130 26.890 1.00 22.66 107 PRO D C 1
ATOM 5071 O O . PRO D 1 105 ? 14.963 55.362 26.039 1.00 24.60 107 PRO D O 1
ATOM 5075 N N . ARG D 1 106 ? 15.903 57.324 26.588 1.00 20.61 108 ARG D N 1
ATOM 5076 C CA . ARG D 1 106 ? 15.936 57.884 25.243 1.00 19.73 108 ARG D CA 1
ATOM 5077 C C . ARG D 1 106 ? 17.332 57.899 24.634 1.00 19.89 108 ARG D C 1
ATOM 5078 O O . ARG D 1 106 ? 18.377 57.943 25.346 1.00 16.22 108 ARG D O 1
ATOM 5086 N N . GLY D 1 107 ? 17.348 57.932 23.309 1.00 19.28 109 GLY D N 1
ATOM 5087 C CA . GLY D 1 107 ? 18.587 58.089 22.594 1.00 19.02 109 GLY D CA 1
ATOM 5088 C C . GLY D 1 107 ? 19.326 56.732 22.512 1.00 18.17 109 GLY D C 1
ATOM 5089 O O . GLY D 1 107 ? 18.924 55.765 23.157 1.00 19.36 109 GLY D O 1
ATOM 5090 N N . ALA D 1 108 ? 20.382 56.688 21.690 1.00 18.34 110 ALA D N 1
ATOM 5091 C CA . ALA D 1 108 ? 21.277 55.540 21.654 1.00 17.09 110 ALA D CA 1
ATOM 5092 C C . ALA D 1 108 ? 21.998 55.569 22.982 1.00 18.11 110 ALA D C 1
ATOM 5093 O O . ALA D 1 108 ? 22.113 56.640 23.586 1.00 15.96 110 ALA D O 1
ATOM 5095 N N . TRP D 1 109 ? 22.453 54.381 23.400 1.00 16.24 111 TRP D N 1
ATOM 5096 C CA . TRP D 1 109 ? 23.086 54.221 24.739 1.00 16.67 111 TRP D CA 1
ATOM 5097 C C . TRP D 1 109 ? 24.338 55.079 24.946 1.00 16.72 111 TRP D C 1
ATOM 5098 O O . TRP D 1 109 ? 24.717 55.362 26.092 1.00 16.97 111 TRP D O 1
ATOM 5109 N N . ASN D 1 110 ? 25.007 55.422 23.848 1.00 16.34 112 ASN D N 1
ATOM 5110 C CA . ASN D 1 110 ? 26.242 56.222 23.873 1.00 16.38 112 ASN D CA 1
ATOM 5111 C C . ASN D 1 110 ? 26.005 57.573 23.171 1.00 14.94 112 ASN D C 1
ATOM 5112 O O . ASN D 1 110 ? 26.960 58.164 22.594 1.00 14.43 112 ASN D O 1
ATOM 5117 N N . SER D 1 111 ? 24.764 58.030 23.182 1.00 14.72 113 SER D N 1
ATOM 5118 C CA . SER D 1 111 ? 24.348 59.242 22.484 1.00 14.73 113 SER D CA 1
ATOM 5119 C C . SER D 1 111 ? 24.436 60.532 23.303 1.00 15.88 113 SER D C 1
ATOM 5120 O O . SER D 1 111 ? 24.405 60.497 24.559 1.00 15.15 113 SER D O 1
ATOM 5123 N N . GLU D 1 112 ? 24.521 61.667 22.586 1.00 15.21 114 GLU D N 1
ATOM 5124 C CA . GLU D 1 112 ? 24.464 62.978 23.229 1.00 16.02 114 GLU D CA 1
ATOM 5125 C C . GLU D 1 112 ? 23.078 63.090 23.890 1.00 15.41 114 GLU D C 1
ATOM 5126 O O . GLU D 1 112 ? 22.993 63.553 24.992 1.00 16.70 114 GLU D O 1
ATOM 5132 N N . GLU D 1 113 ? 22.014 62.654 23.187 1.00 16.80 115 GLU D N 1
ATOM 5133 C CA . GLU D 1 113 ? 20.634 62.742 23.776 1.00 16.71 115 GLU D CA 1
ATOM 5134 C C . GLU D 1 113 ? 20.536 61.963 25.117 1.00 16.14 115 GLU D C 1
ATOM 5135 O O . GLU D 1 113 ? 19.841 62.396 26.057 1.00 14.09 115 GLU D O 1
ATOM 5141 N N . HIS D 1 114 ? 21.178 60.796 25.200 1.00 14.51 116 HIS D N 1
ATOM 5142 C CA . HIS D 1 114 ? 21.209 60.041 26.462 1.00 13.69 116 HIS D CA 1
ATOM 5143 C C . HIS D 1 114 ? 21.934 60.856 27.546 1.00 13.46 116 HIS D C 1
ATOM 5144 O O . HIS D 1 114 ? 21.433 60.991 28.681 1.00 12.75 116 HIS D O 1
ATOM 5151 N N . ILE D 1 115 ? 23.124 61.368 27.204 1.00 13.25 117 ILE D N 1
ATOM 5152 C CA . ILE D 1 115 ? 23.888 62.171 28.169 1.00 12.53 117 ILE D CA 1
ATOM 5153 C C . ILE D 1 115 ? 23.099 63.375 28.629 1.00 13.27 117 ILE D C 1
ATOM 5154 O O . ILE D 1 115 ? 23.136 63.755 29.802 1.00 13.19 117 ILE D O 1
ATOM 5159 N N . ASP D 1 116 ? 22.338 63.944 27.693 1.00 13.53 118 ASP D N 1
ATOM 5160 C CA . ASP D 1 116 ? 21.496 65.102 27.967 1.00 15.35 118 ASP D CA 1
ATOM 5161 C C . ASP D 1 116 ? 20.382 64.734 28.954 1.00 14.64 118 ASP D C 1
ATOM 5162 O O . ASP D 1 116 ? 20.161 65.456 29.948 1.00 15.42 118 ASP D O 1
ATOM 5167 N N . GLN D 1 117 ? 19.698 63.615 28.693 1.00 14.80 119 GLN D N 1
ATOM 5168 C CA . GLN D 1 117 ? 18.637 63.171 29.611 1.00 14.81 119 GLN D CA 1
ATOM 5169 C C . GLN D 1 117 ? 19.194 63.004 30.999 1.00 15.14 119 GLN D C 1
ATOM 5170 O O . GLN D 1 117 ? 18.568 63.450 31.998 1.00 13.15 119 GLN D O 1
ATOM 5176 N N . ALA D 1 118 ? 20.277 62.249 31.091 1.00 13.51 120 ALA D N 1
ATOM 5177 C CA . ALA D 1 118 ? 20.844 61.901 32.403 1.00 14.17 120 ALA D CA 1
ATOM 5178 C C . ALA D 1 118 ? 21.297 63.169 33.144 1.00 13.76 120 ALA D C 1
ATOM 5179 O O . ALA D 1 118 ? 21.070 63.329 34.353 1.00 13.06 120 ALA D O 1
ATOM 5181 N N . THR D 1 119 ? 21.975 64.060 32.434 1.00 13.99 121 THR D N 1
ATOM 5182 C CA . THR D 1 119 ? 22.414 65.332 33.014 1.00 14.04 121 THR D CA 1
ATOM 5183 C C . THR D 1 119 ? 21.168 66.143 33.478 1.00 14.14 121 THR D C 1
ATOM 5184 O O . THR D 1 119 ? 21.175 66.719 34.535 1.00 14.25 121 THR D O 1
ATOM 5188 N N . GLY D 1 120 ? 20.125 66.212 32.651 1.00 13.82 122 GLY D N 1
ATOM 5189 C CA . GLY D 1 120 ? 18.863 66.890 33.081 1.00 15.07 122 GLY D CA 1
ATOM 5190 C C . GLY D 1 120 ? 18.253 66.232 34.347 1.00 14.55 122 GLY D C 1
ATOM 5191 O O . GLY D 1 120 ? 17.684 66.901 35.204 1.00 15.44 122 GLY D O 1
ATOM 5192 N N . ILE D 1 121 ? 18.325 64.914 34.483 1.00 15.22 123 ILE D N 1
ATOM 5193 C CA . ILE D 1 121 ? 17.912 64.266 35.732 1.00 14.68 123 ILE D CA 1
ATOM 5194 C C . ILE D 1 121 ? 18.758 64.766 36.915 1.00 14.66 123 ILE D C 1
ATOM 5195 O O . ILE D 1 121 ? 18.233 65.091 38.015 1.00 13.46 123 ILE D O 1
ATOM 5200 N N . LEU D 1 122 ? 20.080 64.842 36.735 1.00 15.14 124 LEU D N 1
ATOM 5201 C CA . LEU D 1 122 ? 20.885 65.389 37.802 1.00 15.57 124 LEU D CA 1
ATOM 5202 C C . LEU D 1 122 ? 20.467 66.834 38.096 1.00 15.94 124 LEU D C 1
ATOM 5203 O O . LEU D 1 122 ? 20.361 67.226 39.274 1.00 17.09 124 LEU D O 1
ATOM 5208 N N . VAL D 1 123 ? 20.228 67.624 37.049 1.00 16.29 125 VAL D N 1
ATOM 5209 C CA . VAL D 1 123 ? 19.941 69.057 37.260 1.00 16.28 125 VAL D CA 1
ATOM 5210 C C . VAL D 1 123 ? 18.649 69.206 38.050 1.00 15.76 125 VAL D C 1
ATOM 5211 O O . VAL D 1 123 ? 18.581 70.044 38.935 1.00 19.05 125 VAL D O 1
ATOM 5215 N N . ASN D 1 124 ? 17.659 68.370 37.755 1.00 16.32 126 ASN D N 1
ATOM 5216 C CA . ASN D 1 124 ? 16.432 68.283 38.591 1.00 18.87 126 ASN D CA 1
ATOM 5217 C C . ASN D 1 124 ? 16.727 67.970 40.051 1.00 19.89 126 ASN D C 1
ATOM 5218 O O . ASN D 1 124 ? 16.136 68.554 40.949 1.00 20.05 126 ASN D O 1
ATOM 5223 N N . PHE D 1 125 ? 17.675 67.080 40.284 1.00 19.58 127 PHE D N 1
ATOM 5224 C CA . PHE D 1 125 ? 18.075 66.771 41.659 1.00 19.17 127 PHE D CA 1
ATOM 5225 C C . PHE D 1 125 ? 18.821 67.900 42.378 1.00 19.85 127 PHE D C 1
ATOM 5226 O O . PHE D 1 125 ? 18.596 68.138 43.571 1.00 19.73 127 PHE D O 1
ATOM 5234 N N . ILE D 1 126 ? 19.687 68.616 41.660 1.00 19.47 128 ILE D N 1
ATOM 5235 C CA . ILE D 1 126 ? 20.245 69.876 42.147 1.00 20.16 128 ILE D CA 1
ATOM 5236 C C . ILE D 1 126 ? 19.171 70.861 42.619 1.00 20.68 128 ILE D C 1
ATOM 5237 O O . ILE D 1 126 ? 19.217 71.387 43.746 1.00 19.23 128 ILE D O 1
ATOM 5242 N N . GLN D 1 127 ? 18.177 71.068 41.765 1.00 21.65 129 GLN D N 1
ATOM 5243 C CA . GLN D 1 127 ? 17.037 71.898 42.128 1.00 23.25 129 GLN D CA 1
ATOM 5244 C C . GLN D 1 127 ? 16.224 71.363 43.327 1.00 24.45 129 GLN D C 1
ATOM 5245 O O . GLN D 1 127 ? 15.792 72.141 44.182 1.00 25.16 129 GLN D O 1
ATOM 5251 N N . LEU D 1 128 ? 16.014 70.051 43.399 1.00 23.13 130 LEU D N 1
ATOM 5252 C CA . LEU D 1 128 ? 15.270 69.496 44.527 1.00 23.47 130 LEU D CA 1
ATOM 5253 C C . LEU D 1 128 ? 16.084 69.605 45.794 1.00 23.17 130 LEU D C 1
ATOM 5254 O O . LEU D 1 128 ? 15.564 69.973 46.866 1.00 24.32 130 LEU D O 1
ATOM 5259 N N . ILE D 1 129 ? 17.375 69.284 45.706 1.00 22.53 131 ILE D N 1
ATOM 5260 C CA . ILE D 1 129 ? 18.229 69.377 46.870 1.00 22.88 131 ILE D CA 1
ATOM 5261 C C . ILE D 1 129 ? 18.428 70.821 47.356 1.00 24.53 131 ILE D C 1
ATOM 5262 O O . ILE D 1 129 ? 18.480 71.074 48.582 1.00 24.11 131 ILE D O 1
ATOM 5267 N N . GLN D 1 130 ? 18.577 71.759 46.417 1.00 25.95 132 GLN D N 1
ATOM 5268 C CA . GLN D 1 130 ? 18.776 73.131 46.849 1.00 27.51 132 GLN D CA 1
ATOM 5269 C C . GLN D 1 130 ? 17.551 73.638 47.634 1.00 27.86 132 GLN D C 1
ATOM 5270 O O . GLN D 1 130 ? 17.730 74.421 48.573 1.00 28.47 132 GLN D O 1
ATOM 5276 N N . LYS D 1 131 ? 16.341 73.198 47.266 1.00 27.58 133 LYS D N 1
ATOM 5277 C CA . LYS D 1 131 ? 15.101 73.536 48.039 1.00 29.42 133 LYS D CA 1
ATOM 5278 C C . LYS D 1 131 ? 14.989 72.788 49.406 1.00 28.81 133 LYS D C 1
ATOM 5279 O O . LYS D 1 131 ? 14.603 73.383 50.439 1.00 29.64 133 LYS D O 1
ATOM 5285 N N . LYS D 1 132 ? 15.296 71.491 49.401 1.00 27.21 134 LYS D N 1
ATOM 5286 C CA . LYS D 1 132 ? 15.208 70.664 50.608 1.00 27.34 134 LYS D CA 1
ATOM 5287 C C . LYS D 1 132 ? 16.255 71.126 51.653 1.00 27.16 134 LYS D C 1
ATOM 5288 O O . LYS D 1 132 ? 15.954 71.196 52.872 1.00 26.29 134 LYS D O 1
ATOM 5294 N N . PHE D 1 133 ? 17.475 71.457 51.191 1.00 26.17 135 PHE D N 1
ATOM 5295 C CA . PHE D 1 133 ? 18.573 71.845 52.065 1.00 27.43 135 PHE D CA 1
ATOM 5296 C C . PHE D 1 133 ? 19.078 73.260 51.827 1.00 27.90 135 PHE D C 1
ATOM 5297 O O . PHE D 1 133 ? 20.236 73.452 51.441 1.00 27.92 135 PHE D O 1
ATOM 5305 N N . PRO D 1 134 ? 18.221 74.274 52.055 1.00 29.87 136 PRO D N 1
ATOM 5306 C CA . PRO D 1 134 ? 18.660 75.651 51.713 1.00 31.20 136 PRO D CA 1
ATOM 5307 C C . PRO D 1 134 ? 19.725 76.152 52.692 1.00 32.15 136 PRO D C 1
ATOM 5308 O O . PRO D 1 134 ? 20.424 77.130 52.402 1.00 32.74 136 PRO D O 1
ATOM 5312 N N . SER D 1 135 ? 19.890 75.450 53.814 1.00 33.40 137 SER D N 1
ATOM 5313 C CA . SER D 1 135 ? 20.948 75.779 54.797 1.00 34.01 137 SER D CA 1
ATOM 5314 C C . SER D 1 135 ? 22.377 75.509 54.238 1.00 33.67 137 SER D C 1
ATOM 5315 O O . SER D 1 135 ? 23.315 76.287 54.452 1.00 31.94 137 SER D O 1
ATOM 5318 N N . TRP D 1 136 ? 22.511 74.396 53.516 1.00 32.68 138 TRP D N 1
ATOM 5319 C CA . TRP D 1 136 ? 23.803 73.895 53.006 1.00 31.86 138 TRP D CA 1
ATOM 5320 C C . TRP D 1 136 ? 24.464 74.868 52.064 1.00 31.33 138 TRP D C 1
ATOM 5321 O O . TRP D 1 136 ? 23.780 75.682 51.450 1.00 31.47 138 TRP D O 1
ATOM 5332 N N . SER D 1 137 ? 25.792 74.753 51.922 1.00 30.80 139 SER D N 1
ATOM 5333 C CA . SER D 1 137 ? 26.510 75.493 50.899 1.00 30.38 139 SER D CA 1
ATOM 5334 C C . SER D 1 137 ? 26.209 74.938 49.516 1.00 30.01 139 SER D C 1
ATOM 5335 O O . SER D 1 137 ? 25.717 73.805 49.352 1.00 28.67 139 SER D O 1
ATOM 5338 N N . THR D 1 138 ? 26.557 75.736 48.520 1.00 28.75 140 THR D N 1
ATOM 5339 C CA . THR D 1 138 ? 26.325 75.379 47.144 1.00 28.54 140 THR D CA 1
ATOM 5340 C C . THR D 1 138 ? 27.074 74.057 46.825 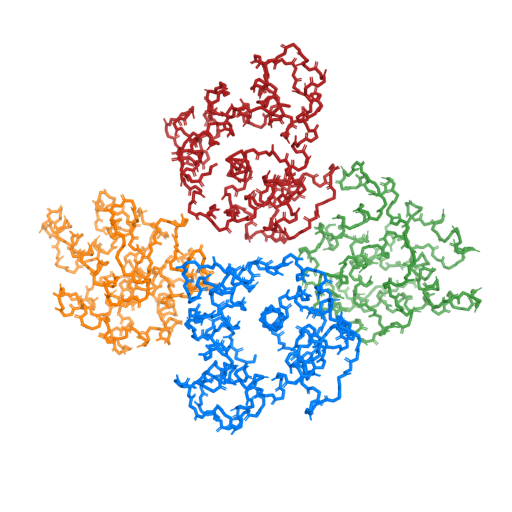1.00 27.28 140 THR D C 1
ATOM 5341 O O . THR D 1 138 ? 26.578 73.223 46.071 1.00 25.05 140 THR D O 1
ATOM 5345 N N . GLU D 1 139 ? 28.267 73.886 47.392 1.00 25.67 141 GLU D N 1
ATOM 5346 C CA . GLU D 1 139 ? 29.063 72.650 47.183 1.00 24.56 141 GLU D CA 1
ATOM 5347 C C . GLU D 1 139 ? 28.441 71.425 47.888 1.00 23.64 141 GLU D C 1
ATOM 5348 O O . GLU D 1 139 ? 28.334 70.333 47.332 1.00 22.49 141 GLU D O 1
ATOM 5354 N N . GLN D 1 140 ? 27.983 71.624 49.105 1.00 23.30 142 GLN D N 1
ATOM 5355 C CA . GLN D 1 140 ? 27.251 70.560 49.768 1.00 22.95 142 GLN D CA 1
ATOM 5356 C C . GLN D 1 140 ? 25.962 70.124 49.016 1.00 23.08 142 GLN D C 1
ATOM 5357 O O . GLN D 1 140 ? 25.627 68.918 48.928 1.00 22.51 142 GLN D O 1
ATOM 5363 N N . GLN D 1 141 ? 25.225 71.106 48.523 1.00 21.80 143 GLN D N 1
ATOM 5364 C CA . GLN D 1 141 ? 24.111 70.811 47.682 1.00 22.07 143 GLN D CA 1
ATOM 5365 C C . GLN D 1 141 ? 24.561 70.027 46.447 1.00 21.94 143 GLN D C 1
ATOM 5366 O O . GLN D 1 141 ? 23.937 69.049 46.103 1.00 22.14 143 GLN D O 1
ATOM 5372 N N . LEU D 1 142 ? 25.639 70.443 45.784 1.00 21.30 144 LEU D N 1
ATOM 5373 C CA . LEU D 1 142 ? 26.044 69.668 44.621 1.00 20.10 144 LEU D CA 1
ATOM 5374 C C . LEU D 1 142 ? 26.286 68.184 44.990 1.00 19.22 144 LEU D C 1
ATOM 5375 O O . LEU D 1 142 ? 25.830 67.285 44.272 1.00 19.65 144 LEU D O 1
ATOM 5380 N N . LYS D 1 143 ? 26.966 67.941 46.111 1.00 18.71 145 LYS D N 1
ATOM 5381 C CA . LYS D 1 143 ? 27.328 66.578 46.543 1.00 18.22 145 LYS D CA 1
ATOM 5382 C C . LYS D 1 143 ? 26.037 65.832 46.819 1.00 18.77 145 LYS D C 1
ATOM 5383 O O . LYS D 1 143 ? 25.859 64.708 46.369 1.00 18.61 145 LYS D O 1
ATOM 5389 N N . GLY D 1 144 ? 25.123 66.478 47.543 1.00 17.39 146 GLY D N 1
ATOM 5390 C CA . GLY D 1 144 ? 23.813 65.844 47.804 1.00 18.12 146 GLY D CA 1
ATOM 5391 C C . GLY D 1 144 ? 23.004 65.503 46.531 1.00 18.27 146 GLY D C 1
ATOM 5392 O O . GLY D 1 144 ? 22.367 64.447 46.478 1.00 17.72 146 GLY D O 1
ATOM 5393 N N . ALA D 1 145 ? 22.977 66.383 45.514 1.00 15.63 147 ALA D N 1
ATOM 5394 C CA . ALA D 1 145 ? 22.330 66.055 44.200 1.00 16.72 147 ALA D CA 1
ATOM 5395 C C . ALA D 1 145 ? 22.956 64.851 43.489 1.00 15.66 147 ALA D C 1
ATOM 5396 O O . ALA D 1 145 ? 22.279 64.026 42.918 1.00 14.16 147 ALA D O 1
ATOM 5398 N N . ILE D 1 146 ? 24.293 64.772 43.512 1.00 14.38 148 ILE D N 1
ATOM 5399 C CA . ILE D 1 146 ? 24.964 63.605 42.994 1.00 15.10 148 ILE D CA 1
ATOM 5400 C C . ILE D 1 146 ? 24.546 62.323 43.740 1.00 14.82 148 ILE D C 1
ATOM 5401 O O . ILE D 1 146 ? 24.221 61.325 43.153 1.00 14.87 148 ILE D O 1
ATOM 5406 N N . ALA D 1 147 ? 24.473 62.391 45.069 1.00 15.38 149 ALA D N 1
ATOM 5407 C CA . ALA D 1 147 ? 23.858 61.260 45.818 1.00 14.69 149 ALA D CA 1
ATOM 5408 C C . ALA D 1 147 ? 22.426 60.908 45.411 1.00 14.06 149 ALA D C 1
ATOM 5409 O O . ALA D 1 147 ? 22.094 59.732 45.171 1.00 14.18 149 ALA D O 1
ATOM 5411 N N . ALA D 1 148 ? 21.614 61.940 45.298 1.00 14.90 150 ALA D N 1
ATOM 5412 C CA . ALA D 1 148 ? 20.227 61.837 44.862 1.00 16.17 150 ALA D CA 1
ATOM 5413 C C . ALA D 1 148 ? 20.117 61.186 43.490 1.00 16.32 150 ALA D C 1
ATOM 5414 O O . ALA D 1 148 ? 19.148 60.454 43.215 1.00 15.91 150 ALA D O 1
ATOM 5416 N N . TYR D 1 149 ? 21.118 61.442 42.633 1.00 15.65 151 TYR D N 1
ATOM 5417 C CA . TYR D 1 149 ? 21.164 60.839 41.302 1.00 15.23 151 TYR D CA 1
ATOM 5418 C C . TYR D 1 149 ? 21.139 59.310 41.431 1.00 15.05 151 TYR D C 1
ATOM 5419 O O . TYR D 1 149 ? 20.545 58.612 40.608 1.00 15.28 151 TYR D O 1
ATOM 5428 N N . ASN D 1 150 ? 21.786 58.789 42.484 1.00 14.94 152 ASN D N 1
ATOM 5429 C CA . ASN D 1 150 ? 21.827 57.336 42.698 1.00 17.52 152 ASN D CA 1
ATOM 5430 C C . ASN D 1 150 ? 20.638 56.808 43.498 1.00 19.07 152 ASN D C 1
ATOM 5431 O O . ASN D 1 150 ? 20.084 55.737 43.199 1.00 20.05 152 ASN D O 1
ATOM 5436 N N . THR D 1 151 ? 20.248 57.533 44.530 1.00 20.21 153 THR D N 1
ATOM 5437 C CA . THR D 1 151 ? 19.317 56.920 45.511 1.00 21.83 153 THR D CA 1
ATOM 5438 C C . THR D 1 151 ? 17.993 57.687 45.656 1.00 21.88 153 THR D C 1
ATOM 5439 O O . THR D 1 151 ? 17.050 57.233 46.341 1.00 22.18 153 THR D O 1
ATOM 5443 N N . GLY D 1 152 ? 17.891 58.820 44.970 1.00 20.83 154 GLY D N 1
ATOM 5444 C CA . GLY D 1 152 ? 16.740 59.725 45.088 1.00 22.50 154 GLY D CA 1
ATOM 5445 C C . GLY D 1 152 ? 16.845 60.729 46.226 1.00 21.95 154 GLY D C 1
ATOM 5446 O O . GLY D 1 152 ? 17.490 60.467 47.228 1.00 20.91 154 GLY D O 1
ATOM 5447 N N . ASP D 1 153 ? 16.268 61.917 46.054 1.00 23.31 155 ASP D N 1
ATOM 5448 C CA . ASP D 1 153 ? 16.404 62.984 47.038 1.00 24.80 155 ASP D CA 1
ATOM 5449 C C . ASP D 1 153 ? 15.731 62.573 48.361 1.00 24.95 155 ASP D C 1
ATOM 5450 O O . ASP D 1 153 ? 16.151 62.992 49.441 1.00 26.25 155 ASP D O 1
ATOM 5455 N N . GLY D 1 154 ? 14.728 61.728 48.283 1.00 26.39 156 GLY D N 1
ATOM 5456 C CA . GLY D 1 154 ? 14.056 61.308 49.519 1.00 26.13 156 GLY D CA 1
ATOM 5457 C C . GLY D 1 154 ? 14.941 60.449 50.434 1.00 26.79 156 GLY D C 1
ATOM 5458 O O . GLY D 1 154 ? 14.640 60.281 51.635 1.00 27.42 156 GLY D O 1
ATOM 5459 N N . ARG D 1 155 ? 16.038 59.912 49.875 1.00 26.08 157 ARG D N 1
ATOM 5460 C CA . ARG D 1 155 ? 16.967 59.084 50.620 1.00 25.86 157 ARG D CA 1
ATOM 5461 C C . ARG D 1 155 ? 18.306 59.808 50.910 1.00 24.87 157 ARG D C 1
ATOM 5462 O O . ARG D 1 155 ? 19.277 59.178 51.347 1.00 24.60 157 ARG D O 1
ATOM 5470 N N . VAL D 1 156 ? 18.328 61.118 50.680 1.00 24.29 158 VAL D N 1
ATOM 5471 C CA . VAL D 1 156 ? 19.419 61.982 51.113 1.00 25.42 158 VAL D CA 1
ATOM 5472 C C . VAL D 1 156 ? 18.915 62.767 52.306 1.00 26.87 158 VAL D C 1
ATOM 5473 O O . VAL D 1 156 ? 18.058 63.608 52.154 1.00 25.94 158 VAL D O 1
ATOM 5477 N N . GLU D 1 157 ? 19.458 62.477 53.489 1.00 29.01 159 GLU D N 1
ATOM 5478 C CA . GLU D 1 157 ? 18.848 62.916 54.745 1.00 30.46 159 GLU D CA 1
ATOM 5479 C C . GLU D 1 157 ? 19.661 63.967 55.496 1.00 31.54 159 GLU D C 1
ATOM 5480 O O . GLU D 1 157 ? 19.096 64.880 56.117 1.00 32.21 159 GLU D O 1
ATOM 5486 N N . SER D 1 158 ? 20.989 63.851 55.419 1.00 30.81 160 SER D N 1
ATOM 5487 C CA . SER D 1 158 ? 21.864 64.865 55.973 1.00 31.83 160 SER D CA 1
ATOM 5488 C C . SER D 1 158 ? 23.124 64.920 55.154 1.00 31.43 160 SER D C 1
ATOM 5489 O O . SER D 1 158 ? 23.339 64.094 54.264 1.00 31.20 160 SER D O 1
ATOM 5492 N N . TYR D 1 159 ? 23.944 65.916 55.449 1.00 32.97 161 TYR D N 1
ATOM 5493 C CA . TYR D 1 159 ? 25.184 66.093 54.701 1.00 33.36 161 TYR D CA 1
ATOM 5494 C C . TYR D 1 159 ? 26.200 65.088 55.183 1.00 33.38 161 TYR D C 1
ATOM 5495 O O . TYR D 1 159 ? 26.959 64.497 54.400 1.00 32.65 161 TYR D O 1
ATOM 5504 N N . GLU D 1 160 ? 26.213 64.917 56.500 1.00 33.87 162 GLU D N 1
ATOM 5505 C CA . GLU D 1 160 ? 27.042 63.936 57.164 1.00 34.28 162 GLU D CA 1
ATOM 5506 C C . GLU D 1 160 ? 26.743 62.536 56.619 1.00 33.16 162 GLU D C 1
ATOM 5507 O O . GLU D 1 160 ? 27.640 61.710 56.487 1.00 33.03 162 GLU D O 1
ATOM 5513 N N . SER D 1 161 ? 25.465 62.268 56.352 1.00 32.03 163 SER D N 1
ATOM 5514 C CA . SER D 1 161 ? 25.011 60.944 55.965 1.00 31.44 163 SER D CA 1
ATOM 5515 C C . SER D 1 161 ? 24.670 60.878 54.472 1.00 30.46 163 SER D C 1
ATOM 5516 O O . SER D 1 161 ? 24.021 59.936 53.996 1.00 30.07 163 SER D O 1
ATOM 5519 N N . VAL D 1 162 ? 25.136 61.873 53.720 1.00 28.34 164 VAL D N 1
ATOM 5520 C CA . VAL D 1 162 ? 24.783 61.990 52.302 1.00 26.06 164 VAL D CA 1
ATOM 5521 C C . VAL D 1 162 ? 24.843 60.658 51.470 1.00 24.88 164 VAL D C 1
ATOM 5522 O O . VAL D 1 162 ? 23.936 60.397 50.707 1.00 24.38 164 VAL D O 1
ATOM 5526 N N . ASP D 1 163 ? 25.867 59.816 51.659 1.00 23.39 165 ASP D N 1
ATOM 5527 C CA . ASP D 1 163 ? 25.996 58.516 50.884 1.00 23.11 165 ASP D CA 1
ATOM 5528 C C . ASP D 1 163 ? 25.471 57.245 51.589 1.00 23.36 165 ASP D C 1
ATOM 5529 O O . ASP D 1 163 ? 25.597 56.124 51.070 1.00 21.95 165 ASP D O 1
ATOM 5534 N N . SER D 1 164 ? 24.901 57.403 52.771 1.00 24.35 166 SER D N 1
ATOM 5535 C CA . SER D 1 164 ? 24.550 56.222 53.594 1.00 25.43 166 SER D CA 1
ATOM 5536 C C . SER D 1 164 ? 23.515 55.308 52.932 1.00 25.24 166 SER D C 1
ATOM 5537 O O . SER D 1 164 ? 23.551 54.060 53.108 1.00 25.31 166 SER D O 1
ATOM 5540 N N . ARG D 1 165 ? 22.627 55.899 52.121 1.00 25.66 167 ARG D N 1
ATOM 5541 C CA . ARG D 1 165 ? 21.627 55.127 51.360 1.00 26.54 167 ARG D CA 1
ATOM 5542 C C . ARG D 1 165 ? 21.920 54.890 49.851 1.00 25.81 167 ARG D C 1
ATOM 5543 O O . ARG D 1 165 ? 21.041 54.423 49.106 1.00 26.47 167 ARG D O 1
ATOM 5551 N N . THR D 1 166 ? 23.179 55.100 49.445 1.00 23.42 168 THR D N 1
ATOM 5552 C CA . THR D 1 166 ? 23.649 54.900 48.056 1.00 21.78 168 THR D CA 1
ATOM 5553 C C . THR D 1 166 ? 24.356 53.544 47.827 1.00 20.92 168 THR D C 1
ATOM 5554 O O . THR D 1 166 ? 24.802 52.866 48.786 1.00 20.26 168 THR D O 1
ATOM 5558 N N . THR D 1 167 ? 24.480 53.159 46.559 1.00 21.70 169 THR D N 1
ATOM 5559 C CA . THR D 1 167 ? 25.181 51.959 46.174 1.00 21.07 169 THR D CA 1
ATOM 5560 C C . THR D 1 167 ? 26.626 52.103 46.658 1.00 21.98 169 THR D C 1
ATOM 5561 O O . THR D 1 167 ? 27.293 53.123 46.373 1.00 21.01 169 THR D O 1
ATOM 5565 N N . GLY D 1 168 ? 27.118 51.094 47.381 1.00 19.88 170 GLY D N 1
ATOM 5566 C CA . GLY D 1 168 ? 28.518 51.108 47.805 1.00 20.06 170 GLY D CA 1
ATOM 5567 C C . GLY D 1 168 ? 28.739 52.018 49.012 1.00 19.86 170 GLY D C 1
ATOM 5568 O O . GLY D 1 168 ? 29.868 52.123 49.500 1.00 20.37 170 GLY D O 1
ATOM 5569 N N . LYS D 1 169 ? 27.668 52.666 49.504 1.00 19.11 171 LYS D N 1
ATOM 5570 C CA . LYS D 1 169 ? 27.770 53.645 50.592 1.00 20.76 171 LYS D CA 1
ATOM 5571 C C . LYS D 1 169 ? 28.820 54.766 50.314 1.00 20.35 171 LYS D C 1
ATOM 5572 O O . LYS D 1 169 ? 29.516 55.261 51.210 1.00 21.06 171 LYS D O 1
ATOM 5578 N N . ASP D 1 170 ? 28.981 55.154 49.053 1.00 17.90 172 ASP D N 1
ATOM 5579 C CA . ASP D 1 170 ? 30.046 56.136 48.749 1.00 16.89 172 ASP D CA 1
ATOM 5580 C C . ASP D 1 170 ? 29.754 56.879 47.434 1.00 16.29 172 ASP D C 1
ATOM 5581 O O . ASP D 1 170 ? 30.697 57.320 46.744 1.00 15.95 172 ASP D O 1
ATOM 5586 N N . TYR D 1 171 ? 28.498 56.928 47.026 1.00 14.88 173 TYR D N 1
ATOM 5587 C CA . TYR D 1 171 ? 28.251 57.297 45.598 1.00 14.99 173 TYR D CA 1
ATOM 5588 C C . TYR D 1 171 ? 28.758 58.709 45.250 1.00 14.37 173 TYR D C 1
ATOM 5589 O O . TYR D 1 171 ? 29.590 58.884 44.284 1.00 12.45 173 TYR D O 1
ATOM 5598 N N . SER D 1 172 ? 28.274 59.692 46.010 1.00 13.37 174 SER D N 1
ATOM 5599 C CA . SER D 1 172 ? 28.661 61.150 45.742 1.00 14.39 174 SER D CA 1
ATOM 5600 C C . SER D 1 172 ? 30.153 61.363 46.101 1.00 14.71 174 SER D C 1
ATOM 5601 O O . SER D 1 172 ? 30.864 62.123 45.465 1.00 15.04 174 SER D O 1
ATOM 5604 N N . ASN D 1 173 ? 30.634 60.695 47.147 1.00 15.19 175 ASN D N 1
ATOM 5605 C CA . ASN D 1 173 ? 32.064 60.834 47.486 1.00 16.01 175 ASN D CA 1
ATOM 5606 C C . ASN D 1 173 ? 32.925 60.326 46.347 1.00 16.33 175 ASN D C 1
ATOM 5607 O O . ASN D 1 173 ? 33.890 60.986 45.904 1.00 14.95 175 ASN D O 1
ATOM 5612 N N . ASP D 1 174 ? 32.589 59.142 45.850 1.00 15.25 176 ASP D N 1
ATOM 5613 C CA . ASP D 1 174 ? 33.389 58.616 44.761 1.00 15.39 176 ASP D CA 1
ATOM 5614 C C . ASP D 1 174 ? 33.284 59.535 43.539 1.00 13.88 176 ASP D C 1
ATOM 5615 O O . ASP D 1 174 ? 34.292 59.927 42.946 1.00 14.62 176 ASP D O 1
ATOM 5620 N N . VAL D 1 175 ? 32.062 59.846 43.140 1.00 14.54 177 VAL D N 1
ATOM 5621 C CA . VAL D 1 175 ? 31.833 60.600 41.897 1.00 13.56 177 VAL D CA 1
ATOM 5622 C C . VAL D 1 175 ? 32.520 61.952 41.980 1.00 14.05 177 VAL D C 1
ATOM 5623 O O . VAL D 1 175 ? 33.218 62.345 41.044 1.00 14.61 177 VAL D O 1
ATOM 5627 N N . VAL D 1 176 ? 32.430 62.596 43.147 1.00 12.43 178 VAL D N 1
ATOM 5628 C CA . VAL D 1 176 ? 33.076 63.914 43.339 1.00 14.67 178 VAL D CA 1
ATOM 5629 C C . VAL D 1 176 ? 34.627 63.778 43.162 1.00 14.56 178 VAL D C 1
ATOM 5630 O O . VAL D 1 176 ? 35.262 64.616 42.525 1.00 15.90 178 VAL D O 1
ATOM 5634 N N . ALA D 1 177 ? 35.202 62.704 43.710 1.00 15.92 179 ALA D N 1
ATOM 5635 C CA . ALA D 1 177 ? 36.658 62.394 43.645 1.00 15.33 179 ALA D CA 1
ATOM 5636 C C . ALA D 1 177 ? 37.066 62.208 42.196 1.00 15.18 179 ALA D C 1
ATOM 5637 O O . ALA D 1 177 ? 38.076 62.785 41.719 1.00 15.21 179 ALA D O 1
ATOM 5639 N N . ARG D 1 178 ? 36.313 61.365 41.494 1.00 14.48 180 ARG D N 1
ATOM 5640 C CA . ARG D 1 178 ? 36.614 61.179 40.083 1.00 12.98 180 ARG D CA 1
ATOM 5641 C C . ARG D 1 178 ? 36.517 62.499 39.276 1.00 13.00 180 ARG D C 1
ATOM 5642 O O . ARG D 1 178 ? 37.282 62.693 38.327 1.00 13.41 180 ARG D O 1
ATOM 5650 N N . ALA D 1 179 ? 35.477 63.310 39.557 1.00 13.13 181 ALA D N 1
ATOM 5651 C CA . ALA D 1 179 ? 35.260 64.620 38.877 1.00 13.42 181 ALA D CA 1
ATOM 5652 C C . ALA D 1 179 ? 36.434 65.568 39.127 1.00 14.10 181 ALA D C 1
ATOM 5653 O O . ALA D 1 179 ? 36.971 66.196 38.205 1.00 16.61 181 ALA D O 1
ATOM 5655 N N . GLN D 1 180 ? 36.927 65.581 40.361 1.00 15.71 182 GLN D N 1
ATOM 5656 C CA . GLN D 1 180 ? 38.091 66.392 40.718 1.00 15.50 182 GLN D CA 1
ATOM 5657 C C . GLN D 1 180 ? 39.296 65.950 39.910 1.00 15.76 182 GLN D C 1
ATOM 5658 O O . GLN D 1 180 ? 40.080 66.769 39.409 1.00 18.38 182 GLN D O 1
ATOM 5664 N N . TRP D 1 181 ? 39.426 64.637 39.713 1.00 15.47 183 TRP D N 1
ATOM 5665 C CA . TRP D 1 181 ? 40.480 64.132 38.846 1.00 14.90 183 TRP D CA 1
ATOM 5666 C C . TRP D 1 181 ? 40.335 64.536 37.372 1.00 15.64 183 TRP D C 1
ATOM 5667 O O . TRP D 1 181 ? 41.289 64.973 36.765 1.00 17.30 183 TRP D O 1
ATOM 5678 N N . TYR D 1 182 ? 39.160 64.383 36.798 1.00 15.41 184 TYR D N 1
ATOM 5679 C CA . TYR D 1 182 ? 38.916 64.800 35.414 1.00 15.53 184 TYR D CA 1
ATOM 5680 C C . TYR D 1 182 ? 39.099 66.319 35.229 1.00 16.91 184 TYR D C 1
ATOM 5681 O O . TYR D 1 182 ? 39.603 66.747 34.192 1.00 19.07 184 TYR D O 1
ATOM 5690 N N . LYS D 1 183 ? 38.692 67.101 36.222 1.00 17.12 185 LYS D N 1
ATOM 5691 C CA . LYS D 1 183 ? 38.898 68.555 36.171 1.00 20.01 185 LYS D CA 1
ATOM 5692 C C . LYS D 1 183 ? 40.382 68.927 35.976 1.00 21.92 185 LYS D C 1
ATOM 5693 O O . LYS D 1 183 ? 40.686 69.917 35.312 1.00 23.60 185 LYS D O 1
ATOM 5699 N N . LYS D 1 184 ? 41.306 68.159 36.527 1.00 22.03 186 LYS D N 1
ATOM 5700 C CA . LYS D 1 184 ? 42.698 68.457 36.286 1.00 25.34 186 LYS D CA 1
ATOM 5701 C C . LYS D 1 184 ? 43.279 67.626 35.108 1.00 25.99 186 LYS D C 1
ATOM 5702 O O . LYS D 1 184 ? 44.512 67.567 34.902 1.00 26.63 186 LYS D O 1
ATOM 5708 N N . ASN D 1 185 ? 42.391 67.029 34.305 1.00 25.43 187 ASN D N 1
ATOM 5709 C CA . ASN D 1 185 ? 42.805 66.152 33.205 1.00 26.07 187 ASN D CA 1
ATOM 5710 C C . ASN D 1 185 ? 41.904 66.313 31.959 1.00 26.04 187 ASN D C 1
ATOM 5711 O O . ASN D 1 185 ? 41.502 65.346 31.301 1.00 27.34 187 ASN D O 1
ATOM 5716 N N . GLY D 1 186 ? 41.529 67.552 31.690 1.00 26.90 188 GLY D N 1
ATOM 5717 C CA . GLY D 1 186 ? 41.000 67.918 30.387 1.00 27.73 188 GLY D CA 1
ATOM 5718 C C . GLY D 1 186 ? 39.501 68.110 30.397 1.00 29.38 188 GLY D C 1
ATOM 5719 O O . GLY D 1 186 ? 38.889 68.177 29.335 1.00 30.08 188 GLY D O 1
ATOM 5720 N N . PHE D 1 187 ? 38.910 68.174 31.589 1.00 29.35 189 PHE D N 1
ATOM 5721 C CA . PHE D 1 187 ? 37.477 68.490 31.733 1.00 29.12 189 PHE D CA 1
ATOM 5722 C C . PHE D 1 187 ? 37.283 69.675 32.671 1.00 31.40 189 PHE D C 1
ATOM 5723 O O . PHE D 1 187 ? 36.170 70.008 33.114 1.00 33.46 189 PHE D O 1
#

Foldseek 3Di:
DADLLPADFQAADVVVLCVVPDPDTGLVSLLVLLVQLQVLLVVCVVLLVVLCVVLVNPSLLLSLLLSVQCNSQPNFCVDVVGAADPVRAFGASNGDGCVVPPQDDHRDDSRRSNVLVVQLSVLLVVLCVVCVPDHSSLSSLLSQLCSFANNVPCDDSVQSQVRGDSSHRSNSSSSSSSSCVVPPD/DLLPFDFQAAFCVLLCVVPDPDTGLVSLLVLLVQLVVLCVVCQVLLVVLCVVQVHDSLLLSLLLSSQCSSQPNFCPDVVGAADPVRQFGASNTDGVVVDPQDDHRDDSSRSNVLVVQLSVLLVVLCVVCVPDDSSLSNLLSQLCSFQNNVPCDDSVQSQVRGDNSHRSSSSSSSSNSVVVVPD/DVLDDLLPADFQAAAPVVLCVVPDPDTGLVSLLVLLVQLVVLCVVCLVLLVVLCVVRVHPSLLLSLLLSVPCSSPVVQFAASNTPGNVVDDADDHSDDSSRSNVLVVVLVVLLVVLCVVCVPDDSSLSNLLSQCCSFQNNVPQDDSVQSQVRGDSSGRSNSSSSSSSSVVVPSD/DQDDLLPADFQAADPVVLCVVPDPDTGLVSLLVLLVVLVVLCVVCQVLLVVLCVVLVHDSLLLSLLLSSPCSSQVNFCPDVVGQADPVRQFGASNGDGCVVDPQDDHRDDSVNSNVLVVQLSVLLVVQCVVCVVDDSSLSNLLSQLCSFQNNVPQDDSVQSQVRGDSSHRSNSSSSSSSSVVVVPD